Protein AF-A0AAV1I1K7-F1 (afdb_monomer)

InterPro domains:
  IPR007542 Major capsid protein, C-terminal [PF04451] (286-461)
  IPR016112 Group II dsDNA virus coat/capsid protein [SSF49749] (25-292)
  IPR016112 Group II dsDNA virus coat/capsid protein [SSF49749] (293-462)
  IPR031654 Major capsid protein, N-terminal [PF16903] (25-283)
  IPR038519 Major capsid protein, C-terminal domain superfamily [G3DSA:2.70.9.20] (294-486)

Solvent-accessible surface area (backbone atoms only — not comparable to full-atom values): 37985 Å² total; per-residue (Å²): 129,63,72,69,59,58,56,69,69,68,73,57,84,73,44,51,84,75,57,61,78,68,88,75,64,94,89,63,86,82,82,80,88,77,82,66,68,49,77,50,75,46,80,36,65,52,59,64,83,69,34,63,52,36,73,32,38,29,62,66,76,85,85,41,39,26,37,38,44,36,32,43,36,36,29,40,57,50,41,80,54,60,83,83,84,50,64,53,42,44,39,25,44,26,74,40,36,43,34,62,43,32,50,36,39,35,39,26,52,62,82,41,81,70,41,54,50,37,17,67,52,53,51,58,47,45,39,28,59,45,55,75,92,51,44,72,61,47,30,53,26,22,45,46,42,71,67,41,40,28,68,32,28,86,55,68,49,72,29,50,35,73,52,81,52,56,25,39,76,36,78,94,50,38,46,52,48,54,58,38,75,90,41,59,42,34,43,37,39,30,31,35,43,60,72,66,45,36,28,52,37,84,37,86,82,83,79,85,70,95,68,90,82,81,84,78,90,77,94,76,90,82,89,70,99,75,82,93,77,89,82,75,93,74,95,72,94,75,82,83,78,83,80,89,80,83,62,91,75,87,74,89,57,101,79,73,85,77,76,78,78,73,79,82,80,82,88,79,56,48,70,47,62,39,37,35,37,29,26,33,39,59,41,72,70,59,46,50,48,50,52,71,51,90,84,86,80,95,73,72,68,69,86,81,94,72,89,81,86,87,77,79,78,94,80,58,90,71,59,83,75,60,70,49,72,49,77,45,74,58,90,61,63,50,73,38,32,61,51,73,52,70,55,69,56,71,75,38,55,28,86,43,57,28,39,81,86,53,23,36,57,46,81,84,64,87,73,85,49,86,59,79,65,81,67,58,68,61,71,66,74,51,90,36,49,44,43,48,44,33,40,33,46,28,48,72,89,38,70,76,50,78,79,39,51,32,60,48,26,33,47,54,38,21,64,70,32,38,82,20,53,52,78,43,51,23,56,31,36,49,68,53,16,58,38,62,85,50,90,67,89,60,44,55,45,57,33,72,78,52,92,42,38,35,43,39,40,30,33,42,33,71,63,72,58,84,64,97,59,83,88,86,68,77,85,81,78,82,92,84,82,88,83,88,81,90,85,83,82,92,81,88,86,82,90,88,84,85,90,81,73,90,63,60,66,60,53,54,54,53,52,52,53,51,52,50,54,52,48,53,51,50,53,52,54,52,52,55,61,70,74,53,78,97,64,98,62,85,85,57,61,62,67,56,44,54,54,51,48,52,56,46,59,72,48,38,63,64,50,49,58,56,47,56,68,50,69,78,45,90,63,54,70,63,55,52,53,55,59,57,65,77,61,82,74,87,88,85,80,97,56,73,70,56,56,60,51,49,57,50,51,52,52,53,48,54,54,36,48,75,70,72,43,88,80,133

Foldseek 3Di:
DDPVVVVVVPDDPVCCVPVVPDPDDPVDDDDDDDFDKDKDKDWWDWDDAAWAQDKIKTWDDPPAFWWAWKKKKFKFDWFDQDPPPFQQRWKFWAALLQLQFFQKKFKDKQNDTDAIDGSLRLVLCCLFAPDPVCVVVQCLQSVRDQLRLATTNPDMHMHIHIDDWQRHQDVVQTGGPLQRVPIIIMMMTGTHHVQLTMATDDGDDPPCPDDDDDDDDDDDDDDDPDDDDDDDDDDDDDDDDDDPDFADDPPPPPPDDPDDDDNDDDDTITPDIIMIIIHMHGDPVVSVCSNPDDDDDDTDYDDDPDDDDQDDPPPDPPPLDDWRKDKDWDPDAFWAFKDKDFDDDVVCSPGNNSNVNQRFLDRQFPPPHRSRRRGRRDSLVDPGAHFFQWKFKAFPNHTPDPIDGQVCQQPVQSVQATPHGRSGHGIGMDGQARHSSDSDGRGTDGVNPTPIIIMMTIGRSSSVDPDPDPPPDDDDDDDDDDDDDDDDDDDDDDDDDDDDDPCVVLLVVLVVLLVVVVVLVVVLVVVLVVPDDDDPDPPVVPVSVVVLVVSCVVCVVVVVVSVVVLVPGPPSPVSVVVSVVVDPDDDDDDDCVVVSVVVVVVVVCVVCVVVVHDDD

Radius of gyration: 33.85 Å; Cα contacts (8 Å, |Δi|>4): 807; chains: 1; bounding box: 77×88×100 Å

Sequence (616 aa):
MSGGLLQLVAYGAQDLYLTGNPQITWWKLVYRRYTNFAIESIPQTFSGNPDFGKRVTCTIARNGDLINRIYLQVTLPPLSSIPVSSPASRVRWVDRIGHALIDSYELLIGGQSIDKQYGEWLEIWTQLALAPGKLGAYNRMIGHTMSMLSDATSSQYTLYIPLQFWFCRNAGLSLPLIALQYHDIKINVQFNPLSALTVQGQGTLISSTGGTLTSSTTTGTLTSSTTTGTLTSSTTTGTLTSSTLVGPYIDNSPTTTVSSVTPVTYSGSIVDAQLYVDYVYLDTDERRRFAQVSHEYLVDQLQYTGPETVSTTSSNTLSSNQPVTSNITLSLNHPVRALIWVVQSSQWVAANINQTFNYTTSLQDRTSSTTAFDAPVDLNDASGSGPLQTCTLVLNGKQRFETRQGDYFNLVQPYQSMPNCPSSPGIYVYSFALSPSEAQPNGSCNFSRIDSAVLQLQFLASYFAVDNTPNTSAPAEMPGSLSVPHSGVMTEYNQTCSVADPVRPARQVAQLEIQHILLLWKTASERLALSLPATNNIELCHDSFDLAKEVFDEYREALMGAFDSISDLPDVEAVWKTGLLQYQWRSKSGNPRRLFHAIILDYVKERLEEQGVVVD

Secondary structure (DSSP, 8-state):
--HHHHHHH---GGGHHHHSS----SS---PPP---EEEEEEEE-EES---TT-EEEEEPP--SSEEEEEEEEEEEPP-PPPPSS-GGG-EEEPTTHHHHTEEEEEEEETTEEEEEEEHHHHHHHHHHHS-HHHHHHHHHHTT-SHHHHSSS--S-EEEEEE---HHHH-GGG-EETTTTTTS-EEEEEEEPPGGGTEEE------------------------SS--------------------S------TT---------------SEEEEEEEEEEEPHHHHHHHHHS-------------PPP----SSS---TTPPEEEEEE----SEE-EEEEE---TTTTSTTT--TT--SSS----TTSSSTTSS---GGG--PPPSEEEEEEEETTEESS--EEHHIIIIIHHHHHSSS--SSTTEEEEESSS-TTSSS----EEGGG-S-EEEEEEE-HHHH----S----PPPPPP----------------------TTHHHHHHHHHHHHHHHHHHHHHHHHHHHHS-S---GGGTTHHHHHHHHHHHHHHHHHHHHHHHHHTSTTHHHHHHHHHHTT--------THHHHHHHHHHHHHHHHHHTT----

Structure (mmCIF, N/CA/C/O backbone):
data_AF-A0AAV1I1K7-F1
#
_entry.id   AF-A0AAV1I1K7-F1
#
loop_
_atom_site.group_PDB
_atom_site.id
_atom_site.type_symbol
_atom_site.label_atom_id
_atom_site.label_alt_id
_atom_site.label_comp_id
_atom_site.label_asym_id
_atom_site.label_entity_id
_atom_site.label_seq_id
_atom_site.pdbx_PDB_ins_code
_atom_site.Cartn_x
_atom_site.Cartn_y
_atom_site.Cartn_z
_atom_site.occupancy
_atom_site.B_iso_or_equiv
_atom_site.auth_seq_id
_atom_site.auth_comp_id
_atom_site.auth_asym_id
_atom_site.auth_atom_id
_atom_site.pdbx_PDB_model_num
ATOM 1 N N . MET A 1 1 ? -1.999 -59.999 0.108 1.00 56.53 1 MET A N 1
ATOM 2 C CA . MET A 1 1 ? -2.493 -58.963 -0.828 1.00 56.53 1 MET A CA 1
ATOM 3 C C . MET A 1 1 ? -2.103 -57.608 -0.260 1.00 56.53 1 MET A C 1
ATOM 5 O O . MET A 1 1 ? -2.093 -57.475 0.957 1.00 56.53 1 MET A O 1
ATOM 9 N N . SER A 1 2 ? -1.669 -56.673 -1.103 1.00 74.88 2 SER A N 1
ATOM 10 C CA . SER A 1 2 ? -1.068 -55.392 -0.704 1.00 74.88 2 SER A CA 1
ATOM 11 C C . SER A 1 2 ? -2.012 -54.557 0.172 1.00 74.88 2 SER A C 1
ATOM 13 O O . SER A 1 2 ? -3.196 -54.434 -0.135 1.00 74.88 2 SER A O 1
ATOM 15 N N . GLY A 1 3 ? -1.496 -53.975 1.261 1.00 88.94 3 GLY A N 1
ATOM 16 C CA . GLY A 1 3 ? -2.306 -53.291 2.284 1.00 88.94 3 GLY A CA 1
ATOM 17 C C . GLY A 1 3 ? -3.239 -52.199 1.742 1.00 88.94 3 GLY A C 1
ATOM 18 O O . GLY A 1 3 ? -4.372 -52.088 2.198 1.00 88.94 3 GLY A O 1
ATOM 19 N N . GLY A 1 4 ? -2.827 -51.465 0.703 1.00 90.94 4 GLY A N 1
ATOM 20 C CA . GLY A 1 4 ? -3.670 -50.437 0.079 1.00 90.94 4 GLY A CA 1
ATOM 21 C C . GLY A 1 4 ? -4.914 -50.985 -0.632 1.00 90.94 4 GLY A C 1
ATOM 22 O O . GLY A 1 4 ? -5.962 -50.349 -0.610 1.00 90.94 4 GLY A O 1
ATOM 23 N N . LEU A 1 5 ? -4.843 -52.186 -1.217 1.00 91.62 5 LEU A N 1
ATOM 24 C CA . LEU A 1 5 ? -6.006 -52.801 -1.865 1.00 91.62 5 LEU A CA 1
ATOM 25 C C . LEU A 1 5 ? -7.032 -53.276 -0.829 1.00 91.62 5 LEU A C 1
ATOM 27 O O . LEU A 1 5 ? -8.228 -53.136 -1.053 1.00 91.62 5 LEU A O 1
ATOM 31 N N . LEU A 1 6 ? -6.572 -53.771 0.325 1.00 90.56 6 LEU A N 1
ATOM 32 C CA . LEU A 1 6 ? -7.461 -54.119 1.437 1.00 90.56 6 LEU A CA 1
ATOM 33 C C . LEU A 1 6 ? -8.220 -52.892 1.963 1.00 90.56 6 LEU A C 1
ATOM 35 O O . LEU A 1 6 ? -9.409 -52.998 2.246 1.00 90.56 6 LEU A O 1
ATOM 39 N N . GLN A 1 7 ? -7.569 -51.728 2.029 1.00 91.31 7 GLN A N 1
ATOM 40 C CA . GLN A 1 7 ? -8.219 -50.482 2.442 1.00 91.31 7 GLN A CA 1
ATOM 41 C C . GLN A 1 7 ? -9.282 -50.008 1.438 1.00 91.31 7 GLN A C 1
ATOM 43 O O . GLN A 1 7 ? -10.335 -49.547 1.855 1.00 91.31 7 GLN A O 1
ATOM 48 N N . LEU A 1 8 ? -9.046 -50.152 0.129 1.00 89.06 8 LEU A N 1
ATOM 49 C CA . LEU A 1 8 ? -10.035 -49.780 -0.895 1.00 89.06 8 LEU A CA 1
ATOM 50 C C . LEU A 1 8 ? -11.268 -50.694 -0.908 1.00 89.06 8 LEU A C 1
ATOM 52 O O . LEU A 1 8 ? -12.349 -50.257 -1.292 1.00 89.06 8 LEU A O 1
ATOM 56 N N . VAL A 1 9 ? -11.109 -51.959 -0.511 1.00 90.00 9 VAL A N 1
ATOM 57 C CA . VAL A 1 9 ? -12.216 -52.926 -0.414 1.00 90.00 9 VAL A CA 1
ATOM 58 C C . VAL A 1 9 ? -13.055 -52.700 0.848 1.00 90.00 9 VAL A C 1
ATOM 60 O O . VAL A 1 9 ? -14.241 -53.027 0.862 1.00 90.00 9 VAL A O 1
ATOM 63 N N . ALA A 1 10 ? -12.467 -52.127 1.900 1.00 89.81 10 ALA A N 1
ATOM 64 C CA . ALA A 1 10 ? -13.166 -51.770 3.129 1.00 89.81 10 ALA A CA 1
ATOM 65 C C . ALA A 1 10 ? -14.042 -50.518 2.920 1.00 89.81 10 ALA A C 1
ATOM 67 O O . ALA A 1 10 ? -13.681 -49.424 3.338 1.00 89.81 10 ALA A O 1
ATOM 68 N N . TYR A 1 11 ? -15.189 -50.697 2.259 1.00 92.25 11 TYR A N 1
ATOM 69 C CA . TYR A 1 11 ? -16.174 -49.649 1.980 1.00 92.25 11 TYR A CA 1
ATOM 70 C C . TYR A 1 11 ? -17.408 -49.793 2.880 1.00 92.25 11 TYR A C 1
ATOM 72 O O . TYR A 1 11 ? -17.962 -50.888 3.015 1.00 92.25 11 TYR A O 1
ATOM 80 N N . GLY A 1 12 ? -17.861 -48.693 3.481 1.00 93.75 12 GLY A N 1
ATOM 81 C CA . GLY A 1 12 ? -19.006 -48.650 4.388 1.00 93.75 12 GLY A CA 1
ATOM 82 C C . GLY A 1 12 ? -20.048 -47.587 4.031 1.00 93.75 12 GLY A C 1
ATOM 83 O O . GLY A 1 12 ? -19.897 -46.793 3.109 1.00 93.75 12 GLY A O 1
ATOM 84 N N . ALA A 1 13 ? -21.133 -47.535 4.810 1.00 93.50 13 ALA A N 1
ATOM 85 C CA . ALA A 1 13 ? -22.218 -46.572 4.588 1.00 93.50 13 ALA A CA 1
ATOM 86 C C . ALA A 1 13 ? -21.795 -45.101 4.799 1.00 93.50 13 ALA A C 1
ATOM 88 O O . ALA A 1 13 ? -22.419 -44.200 4.245 1.00 93.50 13 ALA A O 1
ATOM 89 N N . GLN A 1 14 ? -20.738 -44.847 5.582 1.00 94.38 14 GLN A N 1
ATOM 90 C CA . GLN A 1 14 ? -20.197 -43.498 5.806 1.00 94.38 14 GLN A CA 1
ATOM 91 C C . GLN A 1 14 ? -19.462 -42.961 4.567 1.00 94.38 14 GLN A C 1
ATOM 93 O O . GLN A 1 14 ? -19.508 -41.760 4.301 1.00 94.38 14 GLN A O 1
ATOM 98 N N . ASP A 1 15 ? -18.870 -43.847 3.760 1.00 92.44 15 ASP A N 1
ATOM 99 C CA . ASP A 1 15 ? -18.132 -43.478 2.548 1.00 92.44 15 ASP A CA 1
ATOM 100 C C . ASP A 1 15 ? -19.046 -42.956 1.436 1.00 92.44 15 ASP A C 1
ATOM 102 O O . ASP A 1 15 ? -18.582 -42.268 0.527 1.00 92.44 15 ASP A O 1
ATOM 106 N N . LEU A 1 16 ? -20.358 -43.194 1.533 1.00 92.25 16 LEU A N 1
ATOM 107 C CA . LEU A 1 16 ? -21.348 -42.631 0.617 1.00 92.25 16 LEU A CA 1
ATOM 108 C C . LEU A 1 16 ? -21.284 -41.092 0.583 1.00 92.25 16 LEU A C 1
ATOM 110 O O . LEU A 1 16 ? -21.417 -40.509 -0.493 1.00 92.25 16 LEU A O 1
ATOM 114 N N . TYR A 1 17 ? -21.025 -40.442 1.728 1.00 92.38 17 TYR A N 1
ATOM 115 C CA . TYR A 1 17 ? -20.912 -38.979 1.833 1.00 92.38 17 TYR A CA 1
ATOM 116 C C . TYR A 1 17 ? -19.610 -38.421 1.250 1.00 92.38 17 TYR A C 1
ATOM 118 O O . TYR A 1 17 ? -19.550 -37.239 0.920 1.00 92.38 17 TYR A O 1
ATOM 126 N N . LEU A 1 18 ? -18.571 -39.252 1.128 1.00 92.62 18 LEU A N 1
ATOM 127 C CA . LEU A 1 18 ? -17.244 -38.825 0.682 1.00 92.62 18 LEU A CA 1
ATOM 128 C C . LEU A 1 18 ? -16.975 -39.214 -0.776 1.00 92.62 18 LEU A C 1
ATOM 130 O O . LEU A 1 18 ? -16.478 -38.404 -1.554 1.00 92.62 18 LEU A O 1
ATOM 134 N N . THR A 1 19 ? -17.290 -40.454 -1.154 1.00 93.38 19 THR A N 1
ATOM 135 C CA . THR A 1 19 ? -16.866 -41.065 -2.425 1.00 93.38 19 THR A CA 1
ATOM 136 C C . THR A 1 19 ? -17.979 -41.805 -3.170 1.00 93.38 19 THR A C 1
ATOM 138 O O . THR A 1 19 ? -17.703 -42.422 -4.194 1.00 93.38 19 THR A O 1
ATOM 141 N N . GLY A 1 20 ? -19.236 -41.728 -2.716 1.00 91.06 20 GLY A N 1
ATOM 142 C CA . GLY A 1 20 ? -20.361 -42.446 -3.330 1.00 91.06 20 GLY A CA 1
ATOM 143 C C . GLY A 1 20 ? -20.601 -42.108 -4.806 1.00 91.06 20 GLY A C 1
ATOM 144 O O . GLY A 1 20 ? -20.662 -42.998 -5.647 1.00 91.06 20 GLY A O 1
ATOM 145 N N . ASN A 1 21 ? -20.694 -40.814 -5.123 1.00 94.19 21 ASN A N 1
ATOM 146 C CA . ASN A 1 21 ? -20.747 -40.292 -6.492 1.00 94.19 21 ASN A CA 1
ATOM 147 C C . ASN A 1 21 ? -19.650 -39.228 -6.652 1.00 94.19 21 ASN A C 1
ATOM 149 O O . ASN A 1 21 ? -19.913 -38.043 -6.426 1.00 94.19 21 ASN A O 1
ATOM 153 N N . PRO A 1 22 ? -18.405 -39.625 -6.974 1.00 92.56 22 PRO A N 1
ATOM 154 C CA . PRO A 1 22 ? -17.268 -38.715 -6.944 1.00 92.56 22 PRO A CA 1
ATOM 155 C C . PRO A 1 22 ? -17.407 -37.624 -8.015 1.00 92.56 22 PRO A C 1
ATOM 157 O O . PRO A 1 22 ? -17.514 -37.912 -9.205 1.00 92.56 22 PRO A O 1
ATOM 160 N N . GLN A 1 23 ? -17.388 -36.358 -7.587 1.00 92.50 23 GLN A N 1
ATOM 161 C CA . GLN A 1 23 ? -17.490 -35.183 -8.470 1.00 92.50 23 GLN A CA 1
ATOM 162 C C . GLN A 1 23 ? -16.127 -34.591 -8.844 1.00 92.50 23 GLN A C 1
ATOM 164 O O . GLN A 1 23 ? -16.001 -33.882 -9.841 1.00 92.50 23 GLN A O 1
ATOM 169 N N . ILE A 1 24 ? -15.101 -34.877 -8.044 1.00 94.00 24 ILE A N 1
ATOM 170 C CA . ILE A 1 24 ? -13.730 -34.416 -8.246 1.00 94.00 24 ILE A CA 1
ATOM 171 C C . ILE A 1 24 ? -12.774 -35.602 -8.173 1.00 94.00 24 ILE A C 1
ATOM 173 O O . ILE A 1 24 ? -13.076 -36.635 -7.578 1.00 94.00 24 ILE A O 1
ATOM 177 N N . THR A 1 25 ? -11.600 -35.450 -8.774 1.00 93.12 25 THR A N 1
ATOM 178 C CA . THR A 1 25 ? -10.509 -36.415 -8.657 1.00 93.12 25 THR A CA 1
ATOM 179 C C . THR A 1 25 ? -9.207 -35.677 -8.404 1.00 93.12 25 THR A C 1
ATOM 181 O O . THR A 1 25 ? -8.941 -34.644 -9.018 1.00 93.12 25 THR A O 1
ATOM 184 N N . TRP A 1 26 ? -8.378 -36.222 -7.517 1.00 91.94 26 TRP A N 1
ATOM 185 C CA . TRP A 1 26 ? -7.048 -35.681 -7.248 1.00 91.94 26 TRP A CA 1
ATOM 186 C C . TRP A 1 26 ? -6.001 -36.146 -8.267 1.00 91.94 26 TRP A C 1
ATOM 188 O O . TRP A 1 26 ? -4.924 -35.563 -8.345 1.00 91.94 26 TRP A O 1
ATOM 198 N N . TRP A 1 27 ? -6.311 -37.161 -9.084 1.00 93.69 27 TRP A N 1
ATOM 199 C CA . TRP A 1 27 ? -5.339 -37.813 -9.978 1.00 93.69 27 TRP A CA 1
ATOM 200 C C . TRP A 1 27 ? -5.381 -37.305 -11.417 1.00 93.69 27 TRP A C 1
ATOM 202 O O . TRP A 1 27 ? -4.546 -37.688 -12.233 1.00 93.69 27 TRP A O 1
ATOM 212 N N . LYS A 1 28 ? -6.337 -36.430 -11.744 1.00 94.12 28 LYS A N 1
ATOM 213 C CA . LYS A 1 28 ? -6.453 -35.828 -13.072 1.00 94.12 28 LYS A CA 1
ATOM 214 C C . LYS A 1 28 ? -6.796 -34.349 -12.963 1.00 94.12 28 LYS A C 1
ATOM 216 O O . LYS A 1 28 ? -7.963 -33.980 -12.863 1.00 94.12 28 LYS A O 1
ATOM 221 N N . LEU A 1 29 ? -5.771 -33.502 -13.039 1.00 92.62 29 LEU A N 1
ATOM 222 C CA . LEU A 1 29 ? -5.955 -32.062 -13.180 1.00 92.62 29 LEU A CA 1
ATOM 223 C C . LEU A 1 29 ? -6.206 -31.720 -14.654 1.00 92.62 29 LEU A C 1
ATOM 225 O O . LEU A 1 29 ? -5.431 -32.093 -15.534 1.00 92.62 29 LEU A O 1
ATOM 229 N N . VAL A 1 30 ? -7.293 -30.998 -14.929 1.00 92.44 30 VAL A N 1
ATOM 230 C CA . VAL A 1 30 ? -7.576 -30.431 -16.254 1.00 92.44 30 VAL A CA 1
ATOM 231 C C . VAL A 1 30 ? -7.182 -28.958 -16.230 1.00 92.44 30 VAL A C 1
ATOM 233 O O . VAL A 1 30 ? -7.874 -28.135 -15.632 1.00 92.44 30 VAL A O 1
ATOM 236 N N . TYR A 1 31 ? -6.064 -28.622 -16.874 1.00 93.81 31 TYR A N 1
ATOM 237 C CA . TYR A 1 31 ? -5.631 -27.233 -17.015 1.00 93.81 31 TYR A CA 1
ATOM 238 C C . TYR A 1 31 ? -6.562 -26.469 -17.960 1.00 93.81 31 TYR A C 1
ATOM 240 O O . TYR A 1 31 ? -6.927 -26.959 -19.033 1.00 93.81 31 TYR A O 1
ATOM 248 N N . ARG A 1 32 ? -6.929 -25.244 -17.575 1.00 93.19 32 ARG A N 1
ATOM 249 C CA . ARG A 1 32 ? -7.657 -24.328 -18.457 1.00 93.19 32 ARG A CA 1
ATOM 250 C C . ARG A 1 32 ? -6.674 -23.703 -19.442 1.00 93.19 32 ARG A C 1
ATOM 252 O O . ARG A 1 32 ? -5.592 -23.274 -19.052 1.00 93.19 32 ARG A O 1
ATOM 259 N N . ARG A 1 33 ? -7.057 -23.651 -20.717 1.00 94.19 33 ARG A N 1
ATOM 260 C CA . ARG A 1 33 ? -6.323 -22.875 -21.724 1.00 94.19 33 ARG A CA 1
ATOM 261 C C . ARG A 1 33 ? -6.551 -21.386 -21.450 1.00 94.19 33 ARG A C 1
ATOM 263 O O . ARG A 1 33 ? -7.668 -21.006 -21.106 1.00 94.19 33 ARG A O 1
ATOM 270 N N . TYR A 1 34 ? -5.507 -20.581 -21.597 1.00 93.44 34 TYR A N 1
ATOM 271 C CA . TYR A 1 34 ? -5.543 -19.122 -21.496 1.00 93.44 34 TYR A CA 1
ATOM 272 C C . TYR A 1 34 ? -5.346 -18.501 -22.886 1.00 93.44 34 TYR A C 1
ATOM 274 O O . TYR A 1 34 ? -4.907 -19.186 -23.815 1.00 93.44 34 TYR A O 1
ATOM 282 N N . THR A 1 35 ? -5.719 -17.234 -23.047 1.00 94.50 35 THR A N 1
ATOM 283 C CA . THR A 1 35 ? -5.454 -16.469 -24.271 1.00 94.50 35 THR A CA 1
ATOM 284 C C . THR A 1 35 ? -3.975 -16.116 -24.355 1.00 94.50 35 THR A C 1
ATOM 286 O O . THR A 1 35 ? -3.316 -15.945 -23.335 1.00 94.50 35 THR A O 1
ATOM 289 N N . ASN A 1 36 ? -3.413 -16.063 -25.560 1.00 96.00 36 ASN A N 1
ATOM 290 C CA . ASN A 1 36 ? -1.995 -15.759 -25.707 1.00 96.00 36 ASN A CA 1
ATOM 291 C C . ASN A 1 36 ? -1.722 -14.291 -25.342 1.00 96.00 36 ASN A C 1
ATOM 293 O O . ASN A 1 36 ? -2.405 -13.399 -25.844 1.00 96.00 36 ASN A O 1
ATOM 297 N N . PHE A 1 37 ? -0.713 -14.052 -24.505 1.00 96.38 37 PHE A N 1
ATOM 298 C CA . PHE A 1 37 ? -0.272 -12.712 -24.131 1.00 96.38 37 PHE A CA 1
ATOM 299 C C . PHE A 1 37 ? 1.238 -12.678 -23.872 1.00 96.38 37 PHE A C 1
ATOM 301 O O . PHE A 1 37 ? 1.848 -13.699 -23.545 1.00 96.38 37 PHE A O 1
ATOM 308 N N . ALA A 1 38 ? 1.833 -11.492 -23.982 1.00 96.88 38 ALA A N 1
ATOM 309 C CA . ALA A 1 38 ? 3.224 -11.231 -23.611 1.00 96.88 38 ALA A CA 1
ATOM 310 C C . ALA A 1 38 ? 3.304 -10.040 -22.651 1.00 96.88 38 ALA A C 1
ATOM 312 O O . ALA A 1 38 ? 2.460 -9.148 -22.710 1.00 96.88 38 ALA A O 1
ATOM 313 N N . ILE A 1 39 ? 4.307 -10.033 -21.768 1.00 96.81 39 ILE A N 1
ATOM 314 C CA . ILE A 1 39 ? 4.549 -8.943 -20.814 1.00 96.81 39 ILE A CA 1
ATOM 315 C C . ILE A 1 39 ? 5.939 -8.366 -21.065 1.00 96.81 39 ILE A C 1
ATOM 317 O O . ILE A 1 39 ? 6.908 -9.118 -21.155 1.00 96.81 39 ILE A O 1
ATOM 321 N N . GLU A 1 40 ? 6.031 -7.042 -21.131 1.00 97.50 40 GLU A N 1
ATOM 322 C CA . GLU A 1 40 ? 7.287 -6.306 -21.272 1.00 97.50 40 GLU A CA 1
ATOM 323 C C . GLU A 1 40 ? 7.280 -5.078 -20.360 1.00 97.50 40 GLU A C 1
ATOM 325 O O . GLU A 1 40 ? 6.294 -4.344 -20.310 1.00 97.50 40 GLU A O 1
ATOM 330 N N . SER A 1 41 ? 8.385 -4.844 -19.652 1.00 97.12 41 SER A N 1
ATOM 331 C CA . SER A 1 41 ? 8.549 -3.658 -18.812 1.00 97.12 41 SER A CA 1
ATOM 332 C C . SER A 1 41 ? 9.261 -2.565 -19.601 1.00 97.12 41 SER A C 1
ATOM 334 O O . SER A 1 41 ? 10.379 -2.780 -20.068 1.00 97.12 41 SER A O 1
ATOM 336 N N . ILE A 1 42 ? 8.626 -1.402 -19.759 1.00 97.56 42 ILE A N 1
ATOM 337 C CA . ILE A 1 42 ? 9.177 -0.288 -20.542 1.00 97.56 42 ILE A CA 1
ATOM 338 C C . ILE A 1 42 ? 9.276 0.966 -19.661 1.00 97.56 42 ILE A C 1
ATOM 340 O O . ILE A 1 42 ? 8.261 1.374 -19.079 1.00 97.56 42 ILE A O 1
ATOM 344 N N . PRO A 1 43 ? 10.453 1.620 -19.584 1.00 96.81 43 PRO A N 1
ATOM 345 C CA . PRO A 1 43 ? 10.619 2.848 -18.819 1.00 96.81 43 PRO A CA 1
ATOM 346 C C . PRO A 1 43 ? 9.825 4.004 -19.435 1.00 96.81 43 PRO A C 1
ATOM 348 O O . PRO A 1 43 ? 9.727 4.156 -20.653 1.00 96.81 43 PRO A O 1
ATOM 351 N N . GLN A 1 44 ? 9.266 4.834 -18.568 1.00 95.81 44 GLN A N 1
ATOM 352 C CA . GLN A 1 44 ? 8.547 6.055 -18.882 1.00 95.81 44 GLN A CA 1
ATOM 353 C C . GLN A 1 44 ? 9.283 7.235 -18.251 1.00 95.81 44 GLN A C 1
ATOM 355 O O . GLN A 1 44 ? 9.701 7.194 -17.090 1.00 95.81 44 GLN A O 1
ATOM 360 N N . THR A 1 45 ? 9.423 8.305 -19.025 1.00 92.94 45 THR A N 1
ATOM 361 C CA . THR A 1 45 ? 10.118 9.521 -18.605 1.00 92.94 45 THR A CA 1
ATOM 362 C C . THR A 1 45 ? 9.167 10.482 -17.899 1.00 92.94 45 THR A C 1
ATOM 364 O O . THR A 1 45 ? 7.998 10.612 -18.277 1.00 92.94 45 THR A O 1
ATOM 367 N N . PHE A 1 46 ? 9.669 11.206 -16.901 1.00 95.06 46 PHE A N 1
ATOM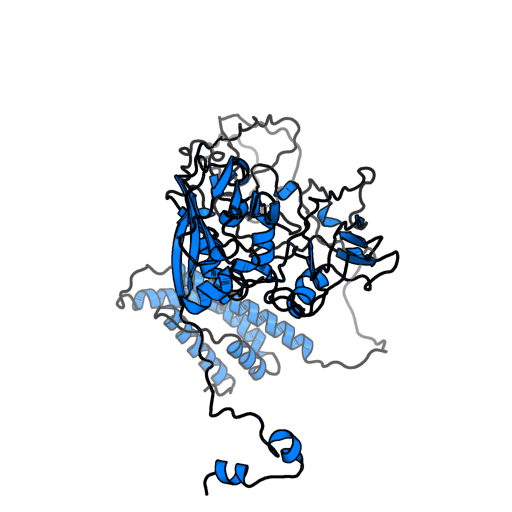 368 C CA . PHE A 1 46 ? 8.919 12.287 -16.269 1.00 95.06 46 PHE A CA 1
ATOM 369 C C . PHE A 1 46 ? 8.914 13.556 -17.128 1.00 95.06 46 PHE A C 1
ATOM 371 O O . PHE A 1 46 ? 9.901 13.919 -17.763 1.00 95.06 46 PHE A O 1
ATOM 378 N N . SER A 1 47 ? 7.788 14.262 -17.104 1.00 92.25 47 SER A N 1
ATOM 379 C CA . SER A 1 47 ? 7.671 15.645 -17.549 1.00 92.25 47 SER A CA 1
ATOM 380 C C . SER A 1 47 ? 8.071 16.557 -16.388 1.00 92.25 47 SER A C 1
ATOM 382 O O . SER A 1 47 ? 7.290 16.761 -15.457 1.00 92.25 47 SER A O 1
ATOM 384 N N . GLY A 1 48 ? 9.291 17.092 -16.441 1.00 88.94 48 GLY A N 1
ATOM 385 C CA . GLY A 1 48 ? 9.907 17.902 -15.384 1.00 88.94 48 GLY A CA 1
ATOM 386 C C . GLY A 1 48 ? 11.175 17.251 -14.829 1.00 88.94 48 GLY A C 1
ATOM 387 O O . GLY A 1 48 ? 11.426 16.076 -15.076 1.00 88.94 48 GLY A O 1
ATOM 388 N N . ASN A 1 49 ? 11.986 18.016 -14.093 1.00 91.75 49 ASN A N 1
ATOM 389 C CA . ASN A 1 49 ? 13.193 17.483 -13.458 1.00 91.75 49 ASN A CA 1
ATOM 390 C C . ASN A 1 49 ? 12.833 16.821 -12.114 1.00 91.75 49 ASN A C 1
ATOM 392 O O . ASN A 1 49 ? 12.434 17.557 -11.201 1.00 91.75 49 ASN A O 1
ATOM 396 N N . PRO A 1 50 ? 12.953 15.487 -11.970 1.00 92.56 50 PRO A N 1
ATOM 397 C CA . PRO A 1 50 ? 12.714 14.813 -10.701 1.00 92.56 50 PRO A CA 1
ATOM 398 C C . PRO A 1 50 ? 13.789 15.217 -9.698 1.00 92.56 50 PRO A C 1
ATOM 400 O O . PRO A 1 50 ? 14.981 15.064 -9.937 1.00 92.56 50 PRO A O 1
ATOM 403 N N . ASP A 1 51 ? 13.355 15.782 -8.582 1.00 93.81 51 ASP A N 1
ATOM 404 C CA . ASP A 1 51 ? 14.236 16.259 -7.526 1.00 93.81 51 ASP A CA 1
ATOM 405 C C . ASP A 1 51 ? 13.471 16.284 -6.202 1.00 93.81 51 ASP A C 1
ATOM 407 O O . ASP A 1 51 ? 12.234 16.261 -6.189 1.00 93.81 51 ASP A O 1
ATOM 411 N N . PHE A 1 52 ? 14.192 16.359 -5.089 1.00 93.31 52 PHE A N 1
ATOM 412 C CA . PHE A 1 52 ? 13.580 16.370 -3.763 1.00 93.31 52 PHE A CA 1
ATOM 413 C C . PHE A 1 52 ? 12.625 17.564 -3.594 1.00 93.31 52 PHE A C 1
ATOM 415 O O . PHE A 1 52 ? 12.906 18.680 -4.035 1.00 93.31 52 PHE A O 1
ATOM 422 N N . GLY A 1 53 ? 11.472 17.332 -2.963 1.00 92.06 53 GLY A N 1
ATOM 423 C CA . GLY A 1 53 ? 10.435 18.346 -2.737 1.00 92.06 53 GLY A CA 1
ATOM 424 C C . GLY A 1 53 ? 9.632 18.765 -3.977 1.00 92.06 53 GLY A C 1
ATOM 425 O O . GLY A 1 53 ? 8.698 19.560 -3.853 1.00 92.06 53 GLY A O 1
ATOM 426 N N . LYS A 1 54 ? 9.961 18.268 -5.179 1.00 94.25 54 LYS A N 1
ATOM 427 C CA . LYS A 1 54 ? 9.272 18.647 -6.422 1.00 94.25 54 LYS A CA 1
ATOM 428 C C . LYS A 1 54 ? 8.173 17.652 -6.794 1.00 94.25 54 LYS A C 1
ATOM 430 O O . LYS A 1 54 ? 8.261 16.456 -6.516 1.00 94.25 54 LYS A O 1
ATOM 435 N N . ARG A 1 55 ? 7.153 18.167 -7.485 1.00 95.69 55 ARG A N 1
ATOM 436 C CA . ARG A 1 55 ? 6.130 17.363 -8.159 1.00 95.69 55 ARG A CA 1
ATOM 437 C C . ARG A 1 55 ? 6.575 17.046 -9.578 1.00 95.69 55 ARG A C 1
ATOM 439 O O . ARG A 1 55 ? 6.953 17.958 -10.313 1.00 95.69 55 ARG A O 1
ATOM 446 N N . VAL A 1 56 ? 6.455 15.789 -9.982 1.00 96.00 56 VAL A N 1
ATOM 447 C CA . VAL A 1 56 ? 6.663 15.350 -11.365 1.00 96.00 56 VAL A CA 1
ATOM 448 C C . VAL A 1 56 ? 5.442 14.612 -11.894 1.00 96.00 56 VAL A C 1
ATOM 450 O O . VAL A 1 56 ? 4.701 13.973 -11.146 1.00 96.00 56 VAL A O 1
ATOM 453 N N . THR A 1 57 ? 5.236 14.696 -13.204 1.00 96.69 57 THR A N 1
ATOM 454 C CA . THR A 1 57 ? 4.129 14.036 -13.900 1.00 96.69 57 THR A CA 1
ATOM 455 C C . THR A 1 57 ? 4.696 13.093 -14.945 1.00 96.69 57 THR A C 1
ATOM 457 O O . THR A 1 57 ? 5.477 13.509 -15.793 1.00 96.69 57 THR A O 1
ATOM 460 N N . CYS A 1 58 ? 4.290 11.831 -14.928 1.00 96.31 58 CYS A N 1
ATOM 461 C CA . CYS A 1 58 ? 4.589 10.860 -15.972 1.00 96.31 58 CYS A CA 1
ATOM 462 C C . CYS A 1 58 ? 3.329 10.623 -16.808 1.00 96.31 58 CYS A C 1
ATOM 464 O O . CYS A 1 58 ? 2.280 10.297 -16.256 1.00 96.31 58 CYS A O 1
ATOM 466 N N . THR A 1 59 ? 3.414 10.801 -18.127 1.00 95.81 59 THR A N 1
ATOM 467 C CA . THR A 1 59 ? 2.327 10.411 -19.040 1.00 95.81 59 THR A CA 1
ATOM 468 C C . THR A 1 59 ? 2.634 9.019 -19.567 1.00 95.81 59 THR A C 1
ATOM 470 O O . THR A 1 59 ? 3.717 8.801 -20.102 1.00 95.81 59 THR A O 1
ATOM 473 N N . ILE A 1 60 ? 1.701 8.084 -19.399 1.00 96.56 60 ILE A N 1
ATOM 474 C CA . ILE A 1 60 ? 1.905 6.688 -19.786 1.00 96.56 60 ILE A CA 1
ATOM 475 C C . ILE A 1 60 ? 1.801 6.562 -21.306 1.00 96.56 60 ILE A C 1
ATOM 477 O O . ILE A 1 60 ? 0.771 6.900 -21.895 1.00 96.56 60 ILE A O 1
ATOM 481 N N . ALA A 1 61 ? 2.870 6.084 -21.947 1.00 95.69 61 ALA A N 1
ATOM 482 C CA . ALA A 1 61 ? 2.877 5.817 -23.378 1.00 95.69 61 ALA A CA 1
ATOM 483 C C . ALA A 1 61 ? 1.930 4.662 -23.746 1.00 95.69 61 ALA A C 1
ATOM 485 O O . ALA A 1 61 ? 1.639 3.771 -22.954 1.00 95.69 61 ALA A O 1
ATOM 486 N N . ARG A 1 62 ? 1.450 4.640 -24.990 1.00 94.25 62 ARG A N 1
ATOM 487 C CA . ARG A 1 62 ? 0.553 3.586 -25.494 1.00 94.25 62 ARG A CA 1
ATOM 488 C C . ARG A 1 62 ? 1.337 2.494 -26.221 1.00 94.25 62 ARG A C 1
ATOM 490 O O . ARG A 1 62 ? 1.108 2.259 -27.403 1.00 94.25 62 ARG A O 1
ATOM 497 N N . ASN A 1 63 ? 2.286 1.872 -25.523 1.00 94.19 63 ASN A N 1
ATOM 498 C CA . ASN A 1 63 ? 3.153 0.850 -26.121 1.00 94.19 63 ASN A CA 1
ATOM 499 C C . ASN A 1 63 ? 2.485 -0.533 -26.184 1.00 94.19 63 ASN A C 1
ATOM 501 O O . ASN A 1 63 ? 2.726 -1.264 -27.136 1.00 94.19 63 ASN A O 1
ATOM 505 N N . GLY A 1 64 ? 1.616 -0.865 -25.223 1.00 94.25 64 GLY A N 1
ATOM 506 C CA . GLY A 1 64 ? 0.858 -2.124 -25.175 1.00 94.25 64 GLY A CA 1
ATOM 507 C C . GLY A 1 64 ? -0.655 -1.927 -25.049 1.00 94.25 64 GLY A C 1
ATOM 508 O O . GLY A 1 64 ? -1.155 -0.800 -25.071 1.00 94.25 64 GLY A O 1
ATOM 509 N N . ASP A 1 65 ? -1.389 -3.034 -24.904 1.00 96.88 65 ASP A N 1
ATOM 510 C CA . ASP A 1 65 ? -2.857 -3.025 -24.858 1.00 96.88 65 ASP A CA 1
ATOM 511 C C . ASP A 1 65 ? -3.401 -2.831 -23.434 1.00 96.88 65 ASP A C 1
ATOM 513 O O . ASP A 1 65 ? -4.383 -2.106 -23.245 1.00 96.88 65 ASP A O 1
ATOM 517 N N . LEU A 1 66 ? -2.753 -3.440 -22.432 1.00 96.94 66 LEU A N 1
ATOM 518 C CA . LEU A 1 66 ? -3.051 -3.265 -21.004 1.00 96.94 66 LEU A CA 1
ATOM 519 C C . LEU A 1 66 ? -1.789 -2.853 -20.230 1.00 96.94 66 LEU A C 1
ATOM 521 O O . LEU A 1 66 ? -0.674 -3.110 -20.683 1.00 96.94 66 LEU A O 1
ATOM 525 N N . ILE A 1 67 ? -1.966 -2.290 -19.033 1.00 97.06 67 ILE A N 1
ATOM 526 C CA . ILE A 1 67 ? -0.881 -2.092 -18.057 1.00 97.06 67 ILE A CA 1
ATOM 527 C C . ILE A 1 67 ? -1.180 -2.795 -16.735 1.00 97.06 67 ILE A C 1
ATOM 529 O O . ILE A 1 67 ? -2.335 -2.892 -16.308 1.00 97.06 67 ILE A O 1
ATOM 533 N N . ASN A 1 68 ? -0.125 -3.277 -16.084 1.00 95.81 68 ASN A N 1
ATOM 534 C CA . ASN A 1 68 ? -0.204 -3.975 -14.806 1.00 95.81 68 ASN A CA 1
ATOM 535 C C . ASN A 1 68 ? 0.697 -3.301 -13.763 1.00 95.81 68 ASN A C 1
ATOM 537 O O . ASN A 1 68 ? 0.352 -2.249 -13.233 1.00 95.81 68 ASN A O 1
ATOM 541 N N . ARG A 1 69 ? 1.850 -3.892 -13.448 1.00 96.19 69 ARG A N 1
ATOM 542 C CA . ARG A 1 69 ? 2.707 -3.410 -12.367 1.00 96.19 69 ARG A CA 1
ATOM 543 C C . ARG A 1 69 ? 3.455 -2.162 -12.791 1.00 96.19 69 ARG A C 1
ATOM 545 O O . ARG A 1 69 ? 3.865 -2.024 -13.942 1.00 96.19 69 ARG A O 1
ATOM 552 N N . ILE A 1 70 ? 3.644 -1.280 -11.820 1.00 97.12 70 ILE A N 1
ATOM 553 C CA . ILE A 1 70 ? 4.378 -0.040 -11.997 1.00 97.12 70 ILE A CA 1
ATOM 554 C C . ILE A 1 70 ? 5.419 0.068 -10.891 1.00 97.12 70 ILE A C 1
ATOM 556 O O . ILE A 1 70 ? 5.093 -0.060 -9.709 1.00 97.12 70 ILE A O 1
ATOM 560 N N . TYR A 1 71 ? 6.662 0.317 -11.286 1.00 96.94 71 TYR A N 1
ATOM 561 C CA . TYR A 1 71 ? 7.791 0.496 -10.386 1.00 96.94 71 TYR A CA 1
ATOM 562 C C . TYR A 1 71 ? 8.373 1.892 -10.566 1.00 96.94 71 TYR A C 1
ATOM 564 O O . TYR A 1 71 ? 8.709 2.303 -11.674 1.00 96.94 71 TYR A O 1
ATOM 572 N N . LEU A 1 72 ? 8.516 2.620 -9.468 1.00 96.94 72 LEU A N 1
ATOM 573 C CA . LEU A 1 72 ? 9.259 3.866 -9.432 1.00 96.94 72 LEU A CA 1
ATOM 574 C C . LEU A 1 72 ? 10.732 3.541 -9.165 1.00 96.94 72 LEU A C 1
ATOM 576 O O . LEU A 1 72 ? 11.085 3.107 -8.068 1.00 96.94 72 LEU A O 1
ATOM 580 N N . GLN A 1 73 ? 11.579 3.735 -10.173 1.00 96.50 73 GLN A N 1
ATOM 581 C CA . GLN A 1 73 ? 13.022 3.590 -10.039 1.00 96.50 73 GLN A CA 1
ATOM 582 C C . GLN A 1 73 ? 13.639 4.953 -9.730 1.00 96.50 73 GLN A C 1
ATOM 584 O O . GLN A 1 73 ? 13.441 5.898 -10.491 1.00 96.50 73 GLN A O 1
ATOM 589 N N . VAL A 1 74 ? 14.399 5.056 -8.638 1.00 95.56 74 VAL A N 1
ATOM 590 C CA . VAL A 1 74 ? 15.091 6.297 -8.250 1.00 95.56 74 VAL A CA 1
ATOM 591 C C . VAL A 1 74 ? 16.518 5.991 -7.837 1.00 95.56 74 VAL A C 1
ATOM 593 O O . VAL A 1 74 ? 16.744 5.143 -6.981 1.00 95.56 74 VAL A O 1
ATOM 596 N N . THR A 1 75 ? 17.479 6.711 -8.402 1.00 94.44 75 THR A N 1
ATOM 597 C CA . THR A 1 75 ? 18.886 6.630 -8.009 1.00 94.44 75 THR A CA 1
ATOM 598 C C . THR A 1 75 ? 19.224 7.791 -7.083 1.00 94.44 75 THR A C 1
ATOM 600 O O . THR A 1 75 ? 19.220 8.958 -7.487 1.00 94.44 75 THR A O 1
ATOM 603 N N . LEU A 1 76 ? 19.506 7.465 -5.822 1.00 92.06 76 LEU A N 1
ATOM 604 C CA . LEU A 1 76 ? 19.895 8.428 -4.799 1.00 92.06 76 LEU A CA 1
ATOM 605 C C . LEU A 1 76 ? 21.378 8.812 -4.934 1.00 92.06 76 LEU A C 1
ATOM 607 O O . LEU A 1 76 ? 22.210 7.952 -5.253 1.00 92.06 76 LEU A O 1
ATOM 611 N N . PRO A 1 77 ? 21.732 10.085 -4.670 1.00 89.56 77 PRO A N 1
ATOM 612 C CA . PRO A 1 77 ? 23.124 10.511 -4.619 1.00 89.56 77 PRO A CA 1
ATOM 613 C C . PRO A 1 77 ? 23.837 9.904 -3.396 1.00 89.56 77 PRO A C 1
ATOM 615 O O . PRO A 1 77 ? 23.189 9.589 -2.395 1.00 89.56 77 PRO A O 1
ATOM 618 N N . PRO A 1 78 ? 25.174 9.762 -3.433 1.00 84.25 78 PRO A N 1
ATOM 619 C CA . PRO A 1 78 ? 25.930 9.427 -2.236 1.00 84.25 78 PRO A CA 1
ATOM 620 C C . PRO A 1 78 ? 25.836 10.576 -1.219 1.00 84.25 78 PRO A C 1
ATOM 622 O O . PRO A 1 78 ? 25.728 11.747 -1.586 1.00 84.25 78 PRO A O 1
ATOM 625 N N . LEU A 1 79 ? 25.933 10.239 0.065 1.00 77.44 79 LEU A N 1
ATOM 626 C CA . LEU A 1 79 ? 26.028 11.205 1.153 1.00 77.44 79 LEU A CA 1
ATOM 627 C C . LEU A 1 79 ? 27.495 11.265 1.565 1.00 77.44 79 LEU A C 1
ATOM 629 O O . LEU A 1 79 ? 28.018 10.330 2.166 1.00 77.44 79 LEU A O 1
ATOM 633 N N . SER A 1 80 ? 28.180 12.356 1.234 1.00 63.12 80 SER A N 1
ATOM 634 C CA . SER A 1 80 ? 29.531 12.595 1.738 1.00 63.12 80 SER A CA 1
ATOM 635 C C . SER A 1 80 ? 29.456 13.171 3.152 1.00 63.12 80 SER A C 1
ATOM 637 O O . SER A 1 80 ? 28.900 14.256 3.335 1.00 63.12 80 SER A O 1
ATOM 639 N N . SER A 1 81 ? 30.050 12.500 4.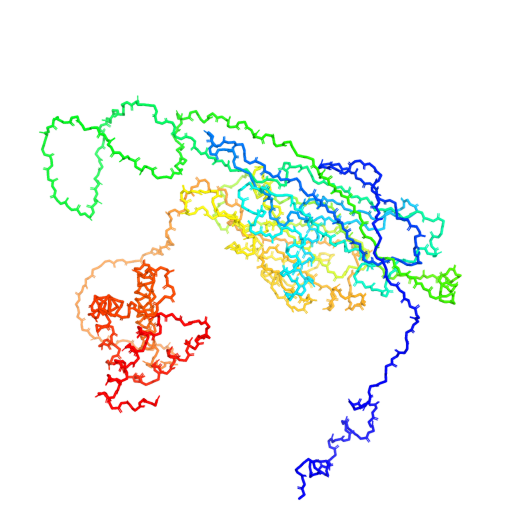145 1.00 54.50 81 SER A N 1
ATOM 640 C CA . SER A 1 81 ? 30.368 13.148 5.424 1.00 54.50 81 SER A CA 1
ATOM 641 C C . SER A 1 81 ? 31.298 14.328 5.155 1.00 54.50 81 SER A C 1
ATOM 643 O O . SER A 1 81 ? 32.345 14.149 4.526 1.00 54.50 81 SER A O 1
ATOM 645 N N . ILE A 1 82 ? 30.959 15.519 5.643 1.00 49.66 82 ILE A N 1
ATOM 646 C CA . ILE A 1 82 ? 31.930 16.618 5.697 1.00 49.66 82 ILE A CA 1
ATOM 647 C C . ILE A 1 82 ? 33.095 16.139 6.585 1.00 49.66 82 ILE A C 1
ATOM 649 O O . ILE A 1 82 ? 32.826 15.552 7.639 1.00 49.66 82 ILE A O 1
ATOM 653 N N . PRO A 1 83 ? 34.370 16.314 6.178 1.00 48.31 83 PRO A N 1
ATOM 654 C CA . PRO A 1 83 ? 35.511 15.845 6.954 1.00 48.31 83 PRO A CA 1
ATOM 655 C C . PRO A 1 83 ? 35.424 16.322 8.408 1.00 48.31 83 PRO A C 1
ATOM 657 O O . PRO A 1 83 ? 35.256 17.504 8.702 1.00 48.31 83 PRO A O 1
ATOM 660 N N . VAL A 1 84 ? 35.503 15.332 9.293 1.00 44.97 84 VAL A N 1
ATOM 661 C CA . VAL A 1 84 ? 35.339 15.372 10.747 1.00 44.97 84 VAL A CA 1
ATOM 662 C C . VAL A 1 84 ? 36.311 16.345 11.418 1.00 44.97 84 VAL A C 1
ATOM 664 O O . VAL A 1 84 ? 37.382 15.970 11.883 1.00 44.97 84 VAL A O 1
ATOM 667 N N . SER A 1 85 ? 35.902 17.605 11.527 1.00 45.28 85 SER A N 1
ATOM 668 C CA . SER A 1 85 ? 36.335 18.498 12.609 1.00 45.28 85 SER A CA 1
ATOM 669 C C . SER A 1 85 ? 35.224 18.744 13.639 1.00 45.28 85 SER A C 1
ATOM 671 O O . SER A 1 85 ? 35.478 19.359 14.671 1.00 45.28 85 SER A O 1
ATOM 673 N N . SER A 1 86 ? 34.005 18.231 13.403 1.00 49.91 86 SER A N 1
ATOM 674 C CA . SER A 1 86 ? 32.882 18.322 14.342 1.00 49.91 86 SER A CA 1
ATOM 675 C C . SER A 1 86 ? 31.984 17.074 14.302 1.00 49.91 86 SER A C 1
ATOM 677 O O . SER A 1 86 ? 31.534 16.692 13.216 1.00 49.91 86 SER A O 1
ATOM 679 N N . PRO A 1 87 ? 31.660 16.455 15.457 1.00 48.78 87 PRO A N 1
ATOM 680 C CA . PRO A 1 87 ? 30.746 15.318 15.548 1.00 48.78 87 PRO A CA 1
ATOM 681 C C . PRO A 1 87 ? 29.285 15.676 15.184 1.00 48.78 87 PRO A C 1
ATOM 683 O O . PRO A 1 87 ? 28.464 14.779 15.047 1.00 48.78 87 PRO A O 1
ATOM 686 N N . ALA A 1 88 ? 28.980 16.956 14.925 1.00 50.41 88 ALA A N 1
ATOM 687 C CA . ALA A 1 88 ? 27.716 17.436 14.352 1.00 50.41 88 ALA A CA 1
ATOM 688 C C . ALA A 1 88 ? 27.590 17.279 12.813 1.00 50.41 88 ALA A C 1
ATOM 690 O O . ALA A 1 88 ? 26.668 17.816 12.205 1.00 50.41 88 ALA A O 1
ATOM 691 N N . SER A 1 89 ? 28.535 16.591 12.157 1.00 55.50 89 SER A N 1
ATOM 692 C CA . SER A 1 89 ? 28.631 16.522 10.682 1.00 55.50 89 SER A CA 1
ATOM 693 C C . SER A 1 89 ? 28.279 15.154 10.089 1.00 55.50 89 SER A C 1
ATOM 695 O O . SER A 1 89 ? 28.566 14.899 8.918 1.00 55.50 89 SER A O 1
ATOM 697 N N . ARG A 1 90 ? 27.709 14.243 10.886 1.00 67.19 90 ARG A N 1
ATOM 698 C CA . ARG A 1 90 ? 27.342 12.904 10.419 1.00 67.19 90 ARG A CA 1
ATOM 699 C C . ARG A 1 90 ? 25.893 12.880 9.939 1.00 67.19 90 ARG A C 1
ATOM 701 O O . ARG A 1 90 ? 25.004 13.379 10.629 1.00 67.19 90 ARG A O 1
ATOM 708 N N . VAL A 1 91 ? 25.671 12.300 8.761 1.00 72.75 91 VAL A N 1
ATOM 709 C CA . VAL A 1 91 ? 24.345 12.157 8.155 1.00 72.75 91 VAL A CA 1
ATOM 710 C C . VAL A 1 91 ? 24.156 10.787 7.531 1.00 72.75 91 VAL A C 1
ATOM 712 O O . VAL A 1 91 ? 25.082 10.215 6.954 1.00 72.75 91 VAL A O 1
ATOM 715 N N . ARG A 1 92 ? 22.929 10.288 7.659 1.00 78.69 92 ARG A N 1
ATOM 716 C CA . ARG A 1 92 ? 22.452 9.018 7.109 1.00 78.69 92 ARG A CA 1
ATOM 717 C C . ARG A 1 92 ? 21.061 9.190 6.508 1.00 78.69 92 ARG A C 1
ATOM 719 O O . ARG A 1 92 ? 20.373 10.170 6.810 1.00 78.69 92 ARG A O 1
ATOM 726 N N . TRP A 1 93 ? 20.637 8.240 5.682 1.00 84.31 93 TRP A N 1
ATOM 727 C CA . TRP A 1 93 ? 19.262 8.211 5.189 1.00 84.31 93 TRP A CA 1
ATOM 728 C C . TRP A 1 93 ? 18.298 7.752 6.286 1.00 84.31 93 TRP A C 1
ATOM 730 O O . TRP A 1 93 ? 18.673 7.048 7.227 1.00 84.31 93 TRP A O 1
ATOM 740 N N . VAL A 1 94 ? 17.042 8.170 6.154 1.00 84.50 94 VAL A N 1
ATOM 741 C CA . VAL A 1 94 ? 15.929 7.673 6.969 1.00 84.50 94 VAL A CA 1
ATOM 742 C C . VAL A 1 94 ? 15.661 6.201 6.653 1.00 84.50 94 VAL A C 1
ATOM 744 O O . VAL A 1 94 ? 15.911 5.731 5.539 1.00 84.50 94 VAL A O 1
ATOM 747 N N . ASP A 1 95 ? 15.146 5.471 7.642 1.00 82.56 95 ASP A N 1
ATOM 748 C CA . ASP A 1 95 ? 14.722 4.091 7.438 1.00 82.56 95 ASP A CA 1
ATOM 749 C C . ASP A 1 95 ? 13.631 3.988 6.361 1.00 82.56 95 ASP A C 1
ATOM 751 O O . ASP A 1 95 ? 12.760 4.850 6.249 1.00 82.56 95 ASP A O 1
ATOM 755 N N . ARG A 1 96 ? 13.693 2.928 5.545 1.00 87.62 96 ARG A N 1
ATOM 756 C CA . ARG A 1 96 ? 12.749 2.669 4.440 1.00 87.62 96 ARG A CA 1
ATOM 757 C C . ARG A 1 96 ? 12.603 3.877 3.518 1.00 87.62 96 ARG A C 1
ATOM 759 O O . ARG A 1 96 ? 11.501 4.263 3.118 1.00 87.62 96 ARG A O 1
ATOM 766 N N . ILE A 1 97 ? 13.748 4.452 3.155 1.00 90.62 97 ILE A N 1
ATOM 767 C CA . ILE A 1 97 ? 13.857 5.658 2.333 1.00 90.62 97 ILE A CA 1
ATOM 768 C C . ILE A 1 97 ? 13.002 5.608 1.061 1.00 90.62 97 ILE A C 1
ATOM 770 O O . ILE A 1 97 ? 12.467 6.631 0.657 1.00 90.62 97 ILE A O 1
ATOM 774 N N . GLY A 1 98 ? 12.806 4.435 0.451 1.00 93.50 98 GLY A N 1
ATOM 775 C CA . GLY A 1 98 ? 11.951 4.287 -0.725 1.00 93.50 98 GLY A CA 1
ATOM 776 C C . GLY A 1 98 ? 10.496 4.697 -0.490 1.00 93.50 98 GLY A C 1
ATOM 777 O O . GLY A 1 98 ? 9.910 5.361 -1.340 1.00 93.50 98 GLY A O 1
ATOM 778 N N . HIS A 1 99 ? 9.922 4.370 0.668 1.00 94.94 99 HIS A N 1
ATOM 779 C CA . HIS A 1 99 ? 8.586 4.844 1.030 1.00 94.94 99 HIS A CA 1
ATOM 780 C C . HIS A 1 99 ? 8.622 6.301 1.499 1.00 94.94 99 HIS A C 1
ATOM 782 O O . HIS A 1 99 ? 7.779 7.086 1.078 1.00 94.94 99 HIS A O 1
ATOM 788 N N . ALA A 1 100 ? 9.620 6.685 2.307 1.00 93.19 100 ALA A N 1
ATOM 789 C CA . ALA A 1 100 ? 9.729 8.048 2.842 1.00 93.19 100 ALA A CA 1
ATOM 790 C C . ALA A 1 100 ? 9.950 9.098 1.743 1.00 93.19 100 ALA A C 1
ATOM 792 O O . ALA A 1 100 ? 9.528 10.243 1.881 1.00 93.19 100 ALA A O 1
ATOM 793 N N . LEU A 1 101 ? 10.590 8.714 0.637 1.00 95.38 101 LEU A N 1
ATOM 794 C CA . LEU A 1 101 ? 10.841 9.565 -0.522 1.00 95.38 101 LEU A CA 1
ATOM 795 C C . LEU A 1 101 ? 9.543 10.070 -1.170 1.00 95.38 101 LEU A C 1
ATOM 797 O O . LEU A 1 101 ? 9.516 11.186 -1.693 1.00 95.38 101 LEU A O 1
ATOM 801 N N . ILE A 1 102 ? 8.484 9.261 -1.144 1.00 96.44 102 ILE A N 1
ATOM 802 C CA . ILE A 1 102 ? 7.193 9.589 -1.744 1.00 96.44 102 ILE A CA 1
ATOM 803 C C . ILE A 1 102 ? 6.328 10.272 -0.686 1.00 96.44 102 ILE A C 1
ATOM 805 O O . ILE A 1 102 ? 5.951 9.656 0.305 1.00 96.44 102 ILE A O 1
ATOM 809 N N . ASP A 1 103 ? 5.948 11.523 -0.922 1.00 95.44 103 ASP A N 1
ATOM 810 C CA . ASP A 1 103 ? 4.883 12.157 -0.140 1.00 95.44 103 ASP A CA 1
ATOM 811 C C . ASP A 1 103 ? 3.531 11.576 -0.572 1.00 95.44 103 ASP A C 1
ATOM 813 O O . ASP A 1 103 ? 2.830 10.897 0.182 1.00 95.44 103 ASP A O 1
ATOM 817 N N . SER A 1 104 ? 3.207 11.761 -1.851 1.00 96.75 104 SER A N 1
ATOM 818 C CA . SER A 1 104 ? 1.982 11.247 -2.446 1.00 96.75 104 SER A CA 1
ATOM 819 C C . SER A 1 104 ? 2.155 10.921 -3.921 1.00 96.75 104 SER A C 1
ATOM 821 O O . SER A 1 104 ? 2.981 11.504 -4.626 1.00 96.75 104 SER A O 1
ATOM 823 N N . TYR A 1 105 ? 1.355 9.978 -4.404 1.00 97.06 105 TYR A N 1
ATOM 824 C CA . TYR A 1 105 ? 1.264 9.650 -5.815 1.00 97.06 105 TYR A CA 1
ATOM 825 C C . TYR A 1 105 ? -0.193 9.441 -6.229 1.00 97.06 105 TYR A C 1
ATOM 827 O O . TYR A 1 105 ? -1.012 8.918 -5.475 1.00 97.06 105 TYR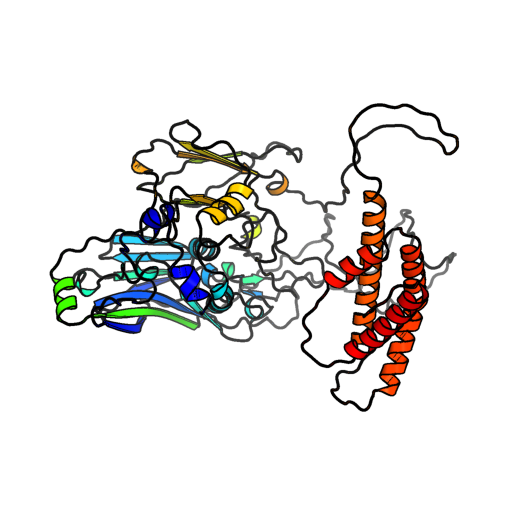 A O 1
ATOM 835 N N . GLU A 1 106 ? -0.535 9.916 -7.419 1.00 97.31 106 GLU A N 1
ATOM 836 C CA . GLU A 1 106 ? -1.914 10.077 -7.876 1.00 97.31 106 GLU A CA 1
ATOM 837 C C . GLU A 1 106 ? -2.060 9.577 -9.311 1.00 97.31 106 GLU A C 1
ATOM 839 O O . GLU A 1 106 ? -1.260 9.929 -10.183 1.00 97.31 106 GLU A O 1
ATOM 844 N N . LEU A 1 107 ? -3.104 8.785 -9.553 1.00 97.06 107 LEU A N 1
ATOM 845 C CA . LEU A 1 107 ? -3.492 8.318 -10.876 1.00 97.06 107 LEU A CA 1
ATOM 846 C C . LEU A 1 107 ? -4.593 9.206 -11.453 1.00 97.06 107 LEU A C 1
ATOM 848 O O . LEU A 1 107 ? -5.701 9.279 -10.920 1.00 97.06 107 LEU A O 1
ATOM 852 N N . LEU A 1 108 ? -4.299 9.808 -12.601 1.00 96.94 108 LEU A N 1
ATOM 853 C CA . LEU A 1 108 ? -5.229 10.611 -13.377 1.00 96.94 108 LEU A CA 1
ATOM 854 C C . LEU A 1 108 ? -5.602 9.882 -14.668 1.00 96.94 108 LEU A C 1
ATOM 856 O O . LEU A 1 108 ? -4.721 9.514 -15.447 1.00 96.94 108 LEU A O 1
ATOM 860 N N . ILE A 1 109 ? -6.899 9.739 -14.934 1.00 96.56 109 ILE A N 1
ATOM 861 C CA . ILE A 1 109 ? -7.424 9.222 -16.204 1.00 96.56 109 ILE A CA 1
ATOM 862 C C . ILE A 1 109 ? -8.331 10.292 -16.806 1.00 96.56 109 ILE A C 1
ATOM 864 O O . ILE A 1 109 ? -9.307 10.707 -16.186 1.00 96.56 109 ILE A O 1
ATOM 868 N N . GLY A 1 110 ? -7.993 10.796 -17.996 1.00 94.62 110 GLY A N 1
ATOM 869 C CA . GLY A 1 110 ? -8.792 11.836 -18.658 1.00 94.62 110 GLY A CA 1
ATOM 870 C C . GLY A 1 110 ? -8.881 13.149 -17.867 1.00 94.62 110 GLY A C 1
ATOM 871 O O . GLY A 1 110 ? -9.853 13.886 -18.003 1.00 94.62 110 GLY A O 1
ATOM 872 N N . GLY A 1 111 ? -7.896 13.423 -17.004 1.00 93.19 111 GLY A N 1
ATOM 873 C CA . GLY A 1 111 ? -7.868 14.591 -16.116 1.00 93.19 111 GLY A CA 1
ATOM 874 C C . GLY A 1 111 ? -8.591 14.415 -14.775 1.00 93.19 111 GLY A C 1
ATOM 875 O O . GLY A 1 111 ? -8.492 15.306 -13.938 1.00 93.19 111 GLY A O 1
ATOM 876 N N . GLN A 1 112 ? -9.267 13.287 -14.541 1.00 95.44 112 GLN A N 1
ATOM 877 C CA . GLN A 1 112 ? -9.922 12.977 -13.266 1.00 95.44 112 GLN A CA 1
ATOM 878 C C . GLN A 1 112 ? -9.012 12.137 -12.370 1.00 95.44 112 GLN A C 1
ATOM 880 O O . GLN A 1 112 ? -8.389 11.188 -12.848 1.00 95.44 112 GLN A O 1
ATOM 885 N N . SER A 1 113 ? -8.955 12.471 -11.080 1.00 95.25 113 SER A N 1
ATOM 886 C CA . SER A 1 113 ? -8.226 11.697 -10.068 1.00 95.25 113 SER A CA 1
ATOM 887 C C . SER A 1 113 ? -9.026 10.461 -9.687 1.00 95.25 113 SER A C 1
ATOM 889 O O . SER A 1 113 ? -10.152 10.579 -9.206 1.00 95.25 113 SER A O 1
ATOM 891 N N . ILE A 1 114 ? -8.470 9.281 -9.961 1.00 95.81 114 ILE A N 1
ATOM 892 C CA . ILE A 1 114 ? -9.138 8.006 -9.680 1.00 95.81 114 ILE A CA 1
ATOM 893 C C . ILE A 1 114 ? -8.693 7.441 -8.337 1.00 95.81 114 ILE A C 1
ATOM 895 O O . ILE A 1 114 ? -9.524 6.942 -7.587 1.00 95.81 114 ILE A O 1
ATOM 899 N N . ASP A 1 115 ? -7.398 7.501 -8.039 1.00 96.56 115 ASP A N 1
ATOM 900 C CA . ASP A 1 115 ? -6.845 7.037 -6.770 1.00 96.56 115 ASP A CA 1
ATOM 901 C C . ASP A 1 115 ? -5.612 7.867 -6.407 1.00 96.56 115 ASP A C 1
ATOM 903 O O . ASP A 1 115 ? -4.806 8.225 -7.277 1.00 96.56 115 ASP A O 1
ATOM 907 N N . LYS A 1 116 ? -5.467 8.163 -5.116 1.00 96.69 116 LYS A N 1
ATOM 908 C CA . LYS A 1 116 ? -4.334 8.897 -4.557 1.00 96.69 116 LYS A CA 1
ATOM 909 C C . LYS A 1 116 ? -3.851 8.178 -3.310 1.00 96.69 116 LYS A C 1
ATOM 911 O O . LYS A 1 116 ? -4.601 7.986 -2.359 1.00 96.69 116 LYS A O 1
ATOM 916 N N . GLN A 1 117 ? -2.578 7.816 -3.319 1.00 96.69 117 GLN A N 1
ATOM 917 C CA . GLN A 1 117 ? -1.930 7.080 -2.246 1.00 96.69 117 GLN A CA 1
ATOM 918 C C . GLN A 1 117 ? -0.706 7.841 -1.731 1.00 96.69 117 GLN A C 1
ATOM 920 O O . GLN A 1 117 ? -0.224 8.784 -2.361 1.00 96.69 117 GLN A O 1
ATOM 925 N N . TYR A 1 118 ? -0.219 7.437 -0.561 1.00 96.69 118 TYR A N 1
ATOM 926 C CA . TYR A 1 118 ? 0.829 8.130 0.189 1.00 96.69 118 TYR A CA 1
ATOM 927 C C . TYR A 1 118 ? 2.000 7.188 0.474 1.00 96.69 118 TYR A C 1
ATOM 929 O O . TYR A 1 118 ? 1.809 5.970 0.522 1.00 96.69 118 TYR A O 1
ATOM 937 N N . GLY A 1 119 ? 3.201 7.733 0.684 1.00 94.88 119 GLY A N 1
ATOM 938 C CA . GLY A 1 119 ? 4.357 6.923 1.095 1.00 94.88 119 GLY A CA 1
ATOM 939 C C . GLY A 1 119 ? 4.117 6.199 2.421 1.00 94.88 119 GLY A C 1
ATOM 940 O O . GLY A 1 119 ? 4.442 5.023 2.559 1.00 94.88 119 GLY A O 1
ATOM 941 N N . GLU A 1 120 ? 3.439 6.864 3.357 1.00 93.00 120 GLU A N 1
ATOM 942 C CA . GLU A 1 120 ? 3.018 6.273 4.631 1.00 93.00 120 GLU A CA 1
ATOM 943 C C . GLU A 1 120 ? 2.073 5.078 4.444 1.00 93.00 120 GLU A C 1
ATOM 945 O O . GLU A 1 120 ? 2.247 4.023 5.054 1.00 93.00 120 GLU A O 1
ATOM 950 N N . TRP A 1 121 ? 1.110 5.206 3.529 1.00 95.44 121 TRP A N 1
ATOM 951 C CA . TRP A 1 121 ? 0.198 4.116 3.194 1.00 95.44 121 TRP A CA 1
ATOM 952 C C . TRP A 1 121 ? 0.931 2.909 2.598 1.00 95.44 121 TRP A C 1
ATOM 954 O O . TRP A 1 121 ? 0.602 1.775 2.943 1.00 95.44 121 TRP A O 1
ATOM 964 N N . LEU A 1 122 ? 1.929 3.134 1.734 1.00 94.94 122 LEU A N 1
ATOM 965 C CA . LEU A 1 122 ? 2.744 2.046 1.187 1.00 94.94 122 LEU A CA 1
ATOM 966 C C . LEU A 1 122 ? 3.435 1.264 2.303 1.00 94.94 122 LEU A C 1
ATOM 968 O O . LEU A 1 122 ? 3.405 0.035 2.288 1.00 94.94 122 LEU A O 1
ATOM 972 N N . GLU A 1 123 ? 3.999 1.954 3.294 1.00 93.00 123 GLU A N 1
ATOM 973 C CA . GLU A 1 123 ? 4.625 1.291 4.435 1.00 93.00 123 GLU A CA 1
ATOM 974 C C . GLU A 1 123 ? 3.612 0.460 5.225 1.00 93.00 123 GLU A C 1
ATOM 976 O O . GLU A 1 123 ? 3.788 -0.754 5.362 1.00 93.00 123 GLU A O 1
ATOM 981 N N . ILE A 1 124 ? 2.511 1.081 5.655 1.00 94.31 124 ILE A N 1
ATOM 982 C CA . ILE A 1 124 ? 1.447 0.419 6.418 1.00 94.31 124 ILE A CA 1
ATOM 983 C C . ILE A 1 124 ? 0.929 -0.818 5.673 1.00 94.31 124 ILE A C 1
ATOM 985 O O . ILE A 1 124 ? 0.829 -1.909 6.242 1.00 94.31 124 ILE A O 1
ATOM 989 N N . TRP A 1 125 ? 0.631 -0.677 4.381 1.00 94.12 125 TRP A N 1
ATOM 990 C CA . TRP A 1 125 ? 0.114 -1.777 3.578 1.00 94.12 125 TRP A CA 1
ATOM 991 C C . TRP A 1 125 ? 1.143 -2.889 3.394 1.00 94.12 125 TRP A C 1
ATOM 993 O O . TRP A 1 125 ? 0.789 -4.066 3.447 1.00 94.12 125 TRP A O 1
ATOM 1003 N N . THR A 1 126 ? 2.422 -2.558 3.201 1.00 92.44 126 THR A N 1
ATOM 1004 C CA . THR A 1 126 ? 3.461 -3.584 3.049 1.00 92.44 126 THR A CA 1
ATOM 1005 C C . THR A 1 126 ? 3.639 -4.404 4.314 1.00 92.44 126 THR A C 1
ATOM 1007 O O . THR A 1 126 ? 3.747 -5.623 4.209 1.00 92.44 126 THR A O 1
ATOM 1010 N N . GLN A 1 127 ? 3.563 -3.798 5.500 1.00 91.00 127 GLN A N 1
ATOM 1011 C CA . GLN A 1 127 ? 3.620 -4.554 6.750 1.00 91.00 127 GLN A CA 1
ATOM 1012 C C . GLN A 1 127 ? 2.439 -5.525 6.909 1.00 91.00 127 GLN A C 1
ATOM 1014 O O . GLN A 1 127 ? 2.630 -6.645 7.379 1.00 91.00 127 GLN A O 1
ATOM 1019 N N . LEU A 1 128 ? 1.239 -5.134 6.471 1.00 93.00 128 LEU A N 1
ATOM 1020 C CA . LEU A 1 128 ? 0.019 -5.939 6.617 1.00 93.00 128 LEU A CA 1
ATOM 1021 C C . LEU A 1 128 ? -0.172 -6.996 5.516 1.00 93.00 128 LEU A C 1
ATOM 1023 O O . LEU A 1 128 ? -0.706 -8.074 5.772 1.00 93.00 128 LEU A O 1
ATOM 1027 N N . ALA A 1 129 ? 0.225 -6.704 4.277 1.00 92.12 129 ALA A N 1
ATOM 1028 C CA . ALA A 1 129 ? -0.115 -7.528 3.115 1.00 92.12 129 ALA A CA 1
ATOM 1029 C C . ALA A 1 129 ? 1.071 -8.296 2.513 1.00 92.12 129 ALA A C 1
ATOM 1031 O O . ALA A 1 129 ? 0.857 -9.253 1.760 1.00 92.12 129 ALA A O 1
ATOM 1032 N N . LEU A 1 130 ? 2.319 -7.903 2.791 1.00 92.19 130 LEU A N 1
ATOM 1033 C CA . LEU A 1 130 ? 3.484 -8.568 2.216 1.00 92.19 130 LEU A CA 1
ATOM 1034 C C . LEU A 1 130 ? 3.797 -9.866 2.966 1.00 92.19 130 LEU A C 1
ATOM 1036 O O . LEU A 1 130 ? 3.998 -9.882 4.175 1.00 92.19 130 LEU A O 1
ATOM 1040 N N . ALA A 1 131 ? 3.918 -10.965 2.223 1.00 90.75 131 ALA A N 1
ATOM 1041 C CA . ALA A 1 131 ? 4.339 -12.236 2.799 1.00 90.75 131 ALA A CA 1
ATOM 1042 C C . ALA A 1 131 ? 5.797 -12.167 3.310 1.00 90.75 131 ALA A C 1
ATOM 1044 O O . ALA A 1 131 ? 6.673 -11.684 2.577 1.00 90.75 131 ALA A O 1
ATOM 1045 N N . PRO A 1 132 ? 6.111 -12.751 4.484 1.00 87.12 132 PRO A N 1
ATOM 1046 C CA . PRO A 1 132 ? 7.438 -12.656 5.104 1.00 87.12 132 PRO A CA 1
ATOM 1047 C C . PRO A 1 132 ? 8.564 -13.214 4.220 1.00 87.12 132 PRO A C 1
ATOM 1049 O O . PRO A 1 132 ? 9.676 -12.691 4.219 1.00 87.12 132 PRO A O 1
ATOM 1052 N N . GLY A 1 133 ? 8.276 -14.211 3.375 1.00 91.06 133 GLY A N 1
ATOM 1053 C CA . GLY A 1 133 ? 9.256 -14.771 2.435 1.00 91.06 133 GLY A CA 1
ATOM 1054 C C . GLY A 1 133 ? 9.762 -13.789 1.367 1.00 91.06 133 GLY A C 1
ATOM 1055 O O . GLY A 1 133 ? 10.825 -14.011 0.795 1.00 91.06 133 GLY A O 1
ATOM 1056 N N . LYS A 1 134 ? 9.032 -12.698 1.094 1.00 92.50 134 LYS A N 1
ATOM 1057 C CA . LYS A 1 134 ? 9.434 -11.650 0.137 1.00 92.50 134 LYS A CA 1
ATOM 1058 C C . LYS A 1 134 ? 10.033 -10.415 0.815 1.00 92.50 134 LYS A C 1
ATOM 1060 O O . LYS A 1 134 ? 10.645 -9.599 0.128 1.00 92.50 134 LYS A O 1
ATOM 1065 N N . LEU A 1 135 ? 9.898 -10.295 2.136 1.00 89.19 135 LEU A N 1
ATOM 1066 C CA . LEU A 1 135 ? 10.285 -9.111 2.905 1.00 89.19 135 LEU A CA 1
ATOM 1067 C C . LEU A 1 135 ? 11.777 -8.776 2.762 1.00 89.19 135 LEU A C 1
ATOM 1069 O O . LEU A 1 135 ? 12.127 -7.625 2.537 1.00 89.19 135 LEU A O 1
ATOM 1073 N N . GLY A 1 136 ? 12.665 -9.775 2.799 1.00 90.31 136 GLY A N 1
ATOM 1074 C CA . GLY A 1 136 ? 14.110 -9.536 2.685 1.00 90.31 136 GLY A CA 1
ATOM 1075 C C . GLY A 1 136 ? 14.538 -8.923 1.344 1.00 90.31 136 GLY A C 1
ATOM 1076 O O . GLY A 1 136 ? 15.396 -8.043 1.311 1.00 90.31 136 GLY A O 1
ATOM 1077 N N . ALA A 1 137 ? 13.926 -9.353 0.234 1.00 93.94 137 ALA A N 1
ATOM 1078 C CA . ALA A 1 137 ? 14.162 -8.747 -1.077 1.00 93.94 137 ALA A CA 1
ATOM 1079 C C . ALA A 1 137 ? 13.501 -7.366 -1.172 1.00 93.94 137 ALA A C 1
ATOM 1081 O O . ALA A 1 137 ? 14.111 -6.432 -1.684 1.00 93.94 137 ALA A O 1
ATOM 1082 N N . TYR A 1 138 ? 12.292 -7.230 -0.622 1.00 93.88 138 TYR A N 1
ATOM 1083 C CA . TYR A 1 138 ? 11.562 -5.968 -0.569 1.00 93.88 138 TYR A CA 1
ATOM 1084 C C . TYR A 1 138 ? 12.345 -4.872 0.152 1.00 93.88 138 TYR A C 1
ATOM 1086 O O . TYR A 1 138 ? 12.537 -3.800 -0.408 1.00 93.88 138 TYR A O 1
ATOM 1094 N N . ASN A 1 139 ? 12.903 -5.181 1.323 1.00 91.31 139 ASN A N 1
ATOM 1095 C CA . ASN A 1 139 ? 13.725 -4.264 2.107 1.00 91.31 139 ASN A CA 1
ATOM 1096 C C . ASN A 1 139 ? 14.913 -3.717 1.302 1.00 91.31 139 ASN A C 1
ATOM 1098 O O . ASN A 1 139 ? 15.196 -2.525 1.362 1.00 91.31 139 ASN A O 1
ATOM 1102 N N . ARG A 1 140 ? 15.557 -4.544 0.467 1.00 92.06 140 ARG A N 1
ATOM 1103 C CA . ARG A 1 140 ? 16.617 -4.077 -0.444 1.00 92.06 140 ARG A CA 1
ATOM 1104 C C . ARG A 1 140 ? 16.072 -3.161 -1.541 1.00 92.06 140 ARG A C 1
ATOM 1106 O O . ARG A 1 140 ? 16.689 -2.155 -1.850 1.00 92.06 140 ARG A O 1
ATOM 1113 N N . MET A 1 141 ? 14.907 -3.464 -2.111 1.00 93.75 141 MET A N 1
ATOM 1114 C CA . MET A 1 141 ? 14.307 -2.607 -3.142 1.00 93.75 141 MET A CA 1
ATOM 1115 C C . MET A 1 141 ? 13.988 -1.194 -2.626 1.00 93.75 141 MET A C 1
ATOM 1117 O O . MET A 1 141 ? 14.162 -0.226 -3.362 1.00 93.75 141 MET A O 1
ATOM 1121 N N . ILE A 1 142 ? 13.557 -1.069 -1.366 1.00 92.88 142 ILE A N 1
ATOM 1122 C CA . ILE A 1 142 ? 13.182 0.216 -0.750 1.00 92.88 142 ILE A CA 1
ATOM 1123 C C . ILE A 1 142 ? 14.306 0.871 0.069 1.00 92.88 142 ILE A C 1
ATOM 1125 O O . ILE A 1 142 ? 14.073 1.884 0.725 1.00 92.88 142 ILE A O 1
ATOM 1129 N N . GLY A 1 143 ? 15.522 0.318 0.046 1.00 87.56 143 GLY A N 1
ATOM 1130 C CA . GLY A 1 143 ? 16.676 0.895 0.741 1.00 87.56 143 GLY A CA 1
ATOM 1131 C C . GLY A 1 143 ? 16.688 0.696 2.262 1.00 87.56 143 GLY A C 1
ATOM 1132 O O . GLY A 1 143 ? 17.444 1.375 2.949 1.00 87.56 143 GLY A O 1
ATOM 1133 N N . HIS A 1 144 ? 15.914 -0.253 2.797 1.00 86.44 144 HIS A N 1
ATOM 1134 C CA . HIS A 1 144 ? 16.068 -0.747 4.168 1.00 86.44 144 HIS A CA 1
ATOM 1135 C C . HIS A 1 144 ? 17.266 -1.710 4.220 1.00 86.44 144 HIS A C 1
ATOM 1137 O O . HIS A 1 144 ? 17.149 -2.928 4.062 1.00 86.44 144 HIS A O 1
ATOM 1143 N N . THR A 1 145 ? 18.473 -1.155 4.303 1.00 82.19 145 THR A N 1
ATOM 1144 C CA . THR A 1 145 ? 19.731 -1.910 4.374 1.00 82.19 145 THR A CA 1
ATOM 1145 C C . THR A 1 145 ? 20.710 -1.177 5.280 1.00 82.19 145 THR A C 1
ATOM 1147 O O . THR A 1 145 ? 20.763 0.050 5.276 1.00 82.19 145 THR A O 1
ATOM 1150 N N . MET A 1 146 ? 21.541 -1.930 6.005 1.00 74.81 146 MET A N 1
ATOM 1151 C CA . MET A 1 146 ? 22.536 -1.390 6.941 1.00 74.81 146 MET A CA 1
ATOM 1152 C C . MET A 1 146 ? 23.449 -0.323 6.324 1.00 74.81 146 MET A C 1
ATOM 1154 O O . MET A 1 146 ? 23.820 0.613 7.015 1.00 74.81 146 MET A O 1
ATOM 1158 N N . SER A 1 147 ? 23.766 -0.419 5.028 1.00 74.56 147 SER A N 1
ATOM 1159 C CA . SER A 1 147 ? 24.580 0.578 4.320 1.00 74.56 147 SER A CA 1
ATOM 1160 C C . SER A 1 147 ? 23.907 1.945 4.194 1.00 74.56 147 SER A C 1
ATOM 1162 O O . SER A 1 147 ? 24.598 2.951 4.143 1.00 74.56 147 SER A O 1
ATOM 1164 N N . MET A 1 148 ? 22.574 1.989 4.107 1.00 78.88 148 MET A N 1
ATOM 1165 C CA . MET A 1 148 ? 21.798 3.234 3.997 1.00 78.88 148 MET A CA 1
ATOM 1166 C C . MET A 1 148 ? 21.549 3.857 5.370 1.00 78.88 148 MET A C 1
ATOM 1168 O O . MET A 1 148 ? 21.460 5.077 5.499 1.00 78.88 148 MET A O 1
ATOM 1172 N N . LEU A 1 149 ? 21.456 2.994 6.382 1.00 74.38 149 LEU A N 1
ATOM 1173 C CA . LEU A 1 149 ? 21.260 3.365 7.775 1.00 74.38 149 LEU A CA 1
ATOM 1174 C C . LEU A 1 149 ? 22.576 3.713 8.493 1.00 74.38 149 LEU A C 1
ATOM 1176 O O . LEU A 1 149 ? 22.522 4.220 9.610 1.00 74.38 149 LEU A O 1
ATOM 1180 N N . SER A 1 150 ? 23.736 3.429 7.895 1.00 70.50 150 SER A N 1
ATOM 1181 C CA . SER A 1 150 ? 25.049 3.804 8.427 1.00 70.50 150 SER A CA 1
ATOM 1182 C C . SER A 1 150 ? 25.446 5.228 8.042 1.00 70.50 150 SER A C 1
ATOM 1184 O O . SER A 1 150 ? 24.977 5.778 7.044 1.00 70.50 150 SER A O 1
ATOM 1186 N N . ASP A 1 151 ? 26.376 5.792 8.803 1.00 64.19 151 ASP A N 1
ATOM 1187 C CA . ASP A 1 151 ? 26.901 7.137 8.586 1.00 64.19 151 ASP A CA 1
ATOM 1188 C C . ASP A 1 151 ? 27.619 7.250 7.245 1.00 64.19 151 ASP A C 1
ATOM 1190 O O . ASP A 1 151 ? 28.546 6.490 6.971 1.00 64.19 151 ASP A O 1
ATOM 1194 N N . ALA A 1 152 ? 27.216 8.240 6.444 1.00 61.16 152 ALA A N 1
ATOM 1195 C CA . ALA A 1 152 ? 27.776 8.552 5.132 1.00 61.16 152 ALA A CA 1
ATOM 1196 C C . ALA A 1 152 ? 27.743 7.382 4.126 1.00 61.16 152 ALA A C 1
ATOM 1198 O O . ALA A 1 152 ? 28.678 6.590 3.994 1.00 61.16 152 ALA A O 1
ATOM 1199 N N . THR A 1 153 ? 26.681 7.323 3.315 1.00 62.72 153 THR A N 1
ATOM 1200 C CA . THR A 1 153 ? 26.635 6.432 2.149 1.00 62.72 153 THR A CA 1
ATOM 1201 C C . THR A 1 153 ? 27.647 6.8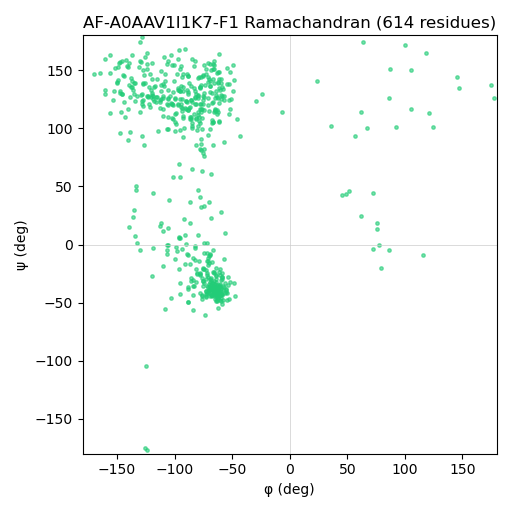68 1.093 1.00 62.72 153 THR A C 1
ATOM 1203 O O . THR A 1 153 ? 27.415 7.821 0.349 1.00 62.72 153 THR A O 1
ATOM 1206 N N . SER A 1 154 ? 28.748 6.129 0.968 1.00 60.44 154 SER A N 1
ATOM 1207 C CA . SER A 1 154 ? 29.822 6.410 0.004 1.00 60.44 154 SER A CA 1
ATOM 1208 C C . SER A 1 154 ? 29.483 6.063 -1.453 1.00 60.44 154 SER A C 1
ATOM 1210 O O . SER A 1 154 ? 30.253 6.396 -2.352 1.00 60.44 154 SER A O 1
ATOM 1212 N N . SER A 1 155 ? 28.342 5.414 -1.710 1.00 77.44 155 SER A N 1
ATOM 1213 C CA . SER A 1 155 ? 27.923 4.985 -3.049 1.00 77.44 155 SER A CA 1
ATOM 1214 C C . SER A 1 155 ? 26.486 5.393 -3.368 1.00 77.44 155 SER A C 1
ATOM 1216 O O . SER A 1 155 ? 25.658 5.567 -2.474 1.00 77.44 155 SER A O 1
ATOM 1218 N N . GLN A 1 156 ? 26.214 5.565 -4.663 1.00 88.50 156 GLN A N 1
ATOM 1219 C CA . GLN A 1 156 ? 24.855 5.726 -5.178 1.00 88.50 156 GLN A CA 1
ATOM 1220 C C . GLN A 1 156 ? 24.044 4.457 -4.919 1.00 88.50 156 GLN A C 1
ATOM 1222 O O . GLN A 1 156 ? 24.578 3.348 -4.981 1.00 88.50 156 GLN A O 1
ATOM 1227 N N . TYR A 1 157 ? 22.746 4.624 -4.686 1.00 90.19 157 TYR A N 1
ATOM 1228 C CA . TYR A 1 157 ? 21.837 3.506 -4.463 1.00 90.19 157 TYR A CA 1
ATOM 1229 C C . TYR A 1 157 ? 20.581 3.664 -5.310 1.00 90.19 157 TYR A C 1
ATOM 1231 O O . TYR A 1 157 ? 19.919 4.701 -5.258 1.00 90.19 157 TYR A O 1
ATOM 1239 N N . THR A 1 158 ? 20.242 2.628 -6.074 1.00 94.44 158 THR A N 1
ATOM 1240 C CA . THR A 1 158 ? 19.032 2.601 -6.899 1.00 94.44 158 THR A CA 1
ATOM 1241 C C . THR A 1 158 ? 17.918 1.860 -6.171 1.00 94.44 158 THR A C 1
ATOM 1243 O O . THR A 1 158 ? 18.045 0.684 -5.837 1.00 94.44 158 THR A O 1
ATOM 1246 N N . LEU A 1 159 ? 16.821 2.569 -5.943 1.00 95.69 159 LEU A N 1
ATOM 1247 C CA . LEU A 1 159 ? 15.593 2.087 -5.330 1.00 95.69 159 LEU A CA 1
ATOM 1248 C C . LEU A 1 159 ? 14.614 1.622 -6.408 1.00 95.69 159 LEU A C 1
ATOM 1250 O O . LEU A 1 159 ? 14.546 2.224 -7.479 1.00 95.69 159 LEU A O 1
ATOM 1254 N N . TYR A 1 160 ? 13.820 0.601 -6.090 1.00 96.75 160 TYR A N 1
ATOM 1255 C CA . TYR A 1 160 ? 12.738 0.080 -6.927 1.00 96.75 160 TYR A CA 1
ATOM 1256 C C . TYR A 1 160 ? 11.451 0.009 -6.102 1.00 96.75 160 TYR A C 1
ATOM 1258 O O . TYR A 1 160 ? 11.198 -0.968 -5.404 1.00 96.75 160 TYR A O 1
ATOM 1266 N N . ILE A 1 161 ? 10.627 1.050 -6.152 1.00 97.00 161 ILE A N 1
ATOM 1267 C CA . ILE A 1 161 ? 9.451 1.173 -5.283 1.00 97.00 161 ILE A CA 1
ATOM 1268 C C . ILE A 1 161 ? 8.200 0.728 -6.058 1.00 97.00 161 ILE A C 1
ATOM 1270 O O . ILE A 1 161 ? 7.825 1.392 -7.027 1.00 97.00 161 ILE A O 1
ATOM 1274 N N . PRO A 1 162 ? 7.540 -0.384 -5.687 1.00 96.44 162 PRO A N 1
ATOM 1275 C CA . PRO A 1 162 ? 6.325 -0.821 -6.367 1.00 96.44 162 PRO A CA 1
ATOM 1276 C C . PRO A 1 162 ? 5.126 0.041 -5.962 1.00 96.44 162 PRO A C 1
ATOM 1278 O O . PRO A 1 162 ? 4.782 0.122 -4.783 1.00 96.44 162 PRO A O 1
ATOM 1281 N N . LEU A 1 163 ? 4.443 0.630 -6.943 1.00 95.94 163 LEU A N 1
ATOM 1282 C CA . LEU A 1 163 ? 3.185 1.345 -6.716 1.00 95.94 163 LEU A CA 1
ATOM 1283 C C . LEU A 1 163 ? 2.023 0.352 -6.585 1.00 95.94 163 LEU A C 1
ATOM 1285 O O . LEU A 1 163 ? 1.986 -0.671 -7.273 1.00 95.94 163 LEU A O 1
ATOM 1289 N N . GLN A 1 164 ? 1.050 0.656 -5.726 1.00 93.81 164 GLN A N 1
ATOM 1290 C CA . GLN A 1 164 ? 0.020 -0.300 -5.298 1.00 93.81 164 GLN A CA 1
ATOM 1291 C C . GLN A 1 164 ? -1.408 0.129 -5.654 1.00 93.81 164 GLN A C 1
ATOM 1293 O O . GLN A 1 164 ? -2.351 -0.035 -4.876 1.00 93.81 164 GLN A O 1
ATOM 1298 N N . PHE A 1 165 ? -1.600 0.614 -6.881 1.00 95.12 165 PHE A N 1
ATOM 1299 C CA . PHE A 1 165 ? -2.942 0.782 -7.441 1.00 95.12 165 PHE A CA 1
ATOM 1300 C C . PHE A 1 165 ? -3.680 -0.564 -7.549 1.00 95.12 165 PHE A C 1
ATOM 1302 O O . PHE A 1 165 ? -3.078 -1.642 -7.492 1.00 95.12 165 PHE A O 1
ATOM 1309 N N . TRP A 1 166 ? -5.003 -0.530 -7.734 1.00 93.94 166 TRP A N 1
ATOM 1310 C CA . TRP A 1 166 ? -5.818 -1.749 -7.862 1.00 93.94 166 TRP A CA 1
ATOM 1311 C C . TRP A 1 166 ? -5.330 -2.677 -8.988 1.00 93.94 166 TRP A C 1
ATOM 1313 O O . TRP A 1 166 ? -5.276 -3.893 -8.802 1.00 93.94 166 TRP A O 1
ATOM 1323 N N . PHE A 1 167 ? -4.898 -2.108 -10.117 1.00 94.62 167 PHE A N 1
ATOM 1324 C CA . PHE A 1 167 ? -4.441 -2.861 -11.282 1.00 94.62 167 PHE A CA 1
ATOM 1325 C C . PHE A 1 167 ? -3.006 -3.393 -11.148 1.00 94.62 167 PHE A C 1
ATOM 1327 O O . PHE A 1 167 ? -2.643 -4.285 -11.902 1.00 94.62 167 PHE A O 1
ATOM 1334 N N . CYS A 1 168 ? -2.216 -2.916 -10.175 1.00 94.06 168 CYS A N 1
ATOM 1335 C CA . CYS A 1 168 ? -0.874 -3.441 -9.880 1.00 94.06 168 CYS A CA 1
ATOM 1336 C C . CYS A 1 168 ? -0.915 -4.728 -9.037 1.00 94.06 168 CYS A C 1
ATOM 1338 O O . CYS A 1 168 ? 0.041 -5.508 -9.017 1.00 94.06 168 CYS A O 1
ATOM 1340 N N . ARG A 1 169 ? -2.004 -4.929 -8.281 1.00 89.50 169 ARG A N 1
ATOM 1341 C CA . ARG A 1 169 ? -2.141 -6.022 -7.304 1.00 89.50 169 ARG A CA 1
ATOM 1342 C C . ARG A 1 169 ? -2.640 -7.318 -7.944 1.00 89.50 169 ARG A C 1
ATOM 1344 O O . ARG A 1 169 ? -2.257 -8.401 -7.505 1.00 89.50 169 ARG A O 1
ATOM 1351 N N . ASN A 1 170 ? -3.461 -7.220 -8.989 1.00 91.12 170 ASN A N 1
ATOM 1352 C CA . ASN A 1 170 ? -4.051 -8.366 -9.673 1.00 91.12 170 ASN A CA 1
ATOM 1353 C C . ASN A 1 170 ? -4.041 -8.173 -11.197 1.00 91.12 170 ASN A C 1
ATOM 1355 O O . ASN A 1 170 ? -4.598 -7.203 -11.703 1.00 91.12 170 ASN A O 1
ATOM 1359 N N . ALA A 1 171 ? -3.496 -9.150 -11.928 1.00 91.50 171 ALA A N 1
ATOM 1360 C CA . ALA A 1 171 ? -3.474 -9.148 -13.393 1.00 91.50 171 ALA A CA 1
ATOM 1361 C C . ALA A 1 171 ? -4.882 -9.212 -14.020 1.00 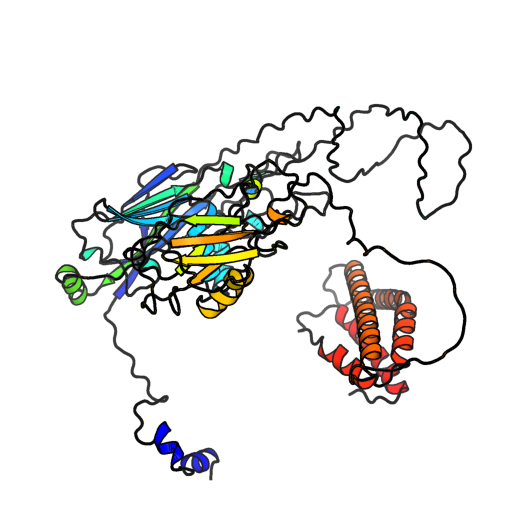91.50 171 ALA A C 1
ATOM 1363 O O . ALA A 1 171 ? -5.092 -8.713 -15.118 1.00 91.50 171 ALA A O 1
ATOM 1364 N N . GLY A 1 172 ? -5.873 -9.773 -13.316 1.00 92.75 172 GLY A N 1
ATOM 1365 C CA . GLY A 1 172 ? -7.267 -9.759 -13.776 1.00 92.75 172 GLY A CA 1
ATOM 1366 C C . GLY A 1 172 ? -7.905 -8.363 -13.794 1.00 92.75 172 GLY A C 1
ATOM 1367 O O . GLY A 1 172 ? -8.944 -8.180 -14.418 1.00 92.75 172 GLY A O 1
ATOM 1368 N N . LEU A 1 173 ? -7.287 -7.382 -13.126 1.00 94.62 173 LEU A N 1
ATOM 1369 C CA . LEU A 1 173 ? -7.739 -5.991 -13.068 1.00 94.62 173 LEU A CA 1
ATOM 1370 C C . LEU A 1 173 ? -6.786 -5.038 -13.807 1.00 94.62 173 LEU A C 1
ATOM 1372 O O . LEU A 1 173 ? -6.826 -3.836 -13.554 1.00 94.62 173 LEU A O 1
ATOM 1376 N N . SER A 1 174 ? -5.924 -5.554 -14.694 1.00 96.00 174 SER A N 1
ATOM 1377 C CA . SER A 1 174 ? -5.025 -4.731 -15.510 1.00 96.00 174 SER A CA 1
ATOM 1378 C C . SER A 1 174 ? -5.796 -3.673 -16.300 1.00 96.00 174 SER A C 1
ATOM 1380 O O . SER A 1 174 ? -6.866 -3.945 -16.848 1.00 96.00 174 SER A O 1
ATOM 1382 N N . LEU A 1 175 ? -5.253 -2.456 -16.344 1.00 96.19 175 LEU A N 1
ATOM 1383 C CA . LEU A 1 175 ? -5.939 -1.298 -16.910 1.00 96.19 175 LEU A CA 1
ATOM 1384 C C . LEU A 1 175 ? -5.866 -1.342 -18.448 1.00 96.19 175 LEU A C 1
ATOM 1386 O O . LEU A 1 175 ? -4.757 -1.325 -18.990 1.00 96.19 175 LEU A O 1
ATOM 1390 N N . PRO A 1 176 ? -7.005 -1.365 -19.169 1.00 96.12 176 PRO A N 1
ATOM 1391 C CA . PRO A 1 176 ? -7.008 -1.471 -20.622 1.00 96.12 176 PRO A CA 1
ATOM 1392 C C . PRO A 1 176 ? -6.736 -0.126 -21.301 1.00 96.12 176 PRO A C 1
ATOM 1394 O O . PRO A 1 176 ? -7.642 0.683 -21.510 1.00 96.12 176 PRO A O 1
ATOM 1397 N N . LEU A 1 177 ? -5.485 0.094 -21.718 1.00 96.00 177 LEU A N 1
ATOM 1398 C CA . LEU A 1 177 ? -5.087 1.284 -22.476 1.00 96.00 177 LEU A CA 1
ATOM 1399 C C . LEU A 1 177 ? -5.838 1.388 -23.804 1.00 96.00 177 LEU A C 1
ATOM 1401 O O . LEU A 1 177 ? -6.207 2.489 -24.221 1.00 96.00 177 LEU A O 1
ATOM 1405 N N . ILE A 1 178 ? -6.085 0.247 -24.452 1.00 95.38 178 ILE A N 1
ATOM 1406 C CA . ILE A 1 178 ? -6.781 0.189 -25.740 1.00 95.38 178 ILE A CA 1
ATOM 1407 C C . ILE A 1 178 ? -8.241 0.655 -25.651 1.00 95.38 178 ILE A C 1
ATOM 1409 O O . ILE A 1 178 ? -8.732 1.307 -26.570 1.00 95.38 178 ILE A O 1
ATOM 1413 N N . ALA A 1 179 ? -8.919 0.391 -24.530 1.00 94.50 179 ALA A N 1
ATOM 1414 C CA . ALA A 1 179 ? -10.286 0.859 -24.296 1.00 94.50 179 ALA A CA 1
ATOM 1415 C C . ALA A 1 179 ? -10.334 2.364 -23.964 1.00 94.50 179 ALA A C 1
ATOM 1417 O O . ALA A 1 179 ? -11.359 3.020 -24.136 1.00 94.50 179 ALA A O 1
ATOM 1418 N N . LEU A 1 180 ? -9.212 2.937 -23.520 1.00 93.38 180 LEU A N 1
ATOM 1419 C CA . LEU A 1 180 ? -9.086 4.329 -23.092 1.00 93.38 180 LEU A CA 1
ATOM 1420 C C . LEU A 1 180 ? -8.366 5.195 -24.137 1.00 93.38 180 LEU A C 1
ATOM 1422 O O . LEU A 1 180 ? -7.581 6.069 -23.780 1.00 93.38 180 LEU A O 1
ATOM 1426 N N . GLN A 1 181 ? -8.610 4.979 -25.433 1.00 90.56 181 GLN A N 1
ATOM 1427 C CA . GLN A 1 181 ? -7.893 5.661 -26.528 1.00 90.56 181 GLN A CA 1
ATOM 1428 C C . GLN A 1 181 ? -7.987 7.199 -26.523 1.00 90.56 181 GLN A C 1
ATOM 1430 O O . GLN A 1 181 ? -7.062 7.866 -26.977 1.00 90.56 181 GLN A O 1
ATOM 1435 N N . TYR A 1 182 ? -9.072 7.760 -25.980 1.00 92.75 182 TYR A N 1
ATOM 1436 C CA . TYR A 1 182 ? -9.311 9.210 -25.924 1.00 92.75 182 TYR A CA 1
ATOM 1437 C C . TYR A 1 182 ? -8.953 9.849 -24.576 1.00 92.75 182 TYR A C 1
ATOM 1439 O O . TYR A 1 182 ? -9.086 11.060 -24.422 1.00 92.75 182 TYR A O 1
ATOM 1447 N N . HIS A 1 183 ? -8.522 9.051 -23.598 1.00 95.06 183 HIS A N 1
ATOM 1448 C CA . HIS A 1 183 ? -8.170 9.531 -22.267 1.00 95.06 183 HIS A CA 1
ATOM 1449 C C . HIS A 1 183 ? -6.677 9.367 -22.028 1.00 95.06 183 HIS A C 1
ATOM 1451 O O . HIS A 1 183 ? -6.151 8.258 -22.109 1.00 95.06 183 HIS A O 1
ATOM 1457 N N . ASP A 1 184 ? -6.003 10.460 -21.687 1.00 94.56 184 ASP A N 1
ATOM 1458 C CA . ASP A 1 184 ? -4.618 10.395 -21.238 1.00 94.56 184 ASP A CA 1
ATOM 1459 C C . ASP A 1 184 ? -4.553 9.819 -19.827 1.00 94.56 184 ASP A C 1
ATOM 1461 O O . ASP A 1 184 ? -5.334 10.201 -18.949 1.00 94.56 184 ASP A O 1
ATOM 1465 N N . ILE A 1 185 ? -3.590 8.927 -19.611 1.00 96.81 185 ILE A N 1
ATOM 1466 C CA . ILE A 1 185 ? -3.303 8.343 -18.305 1.00 96.81 185 ILE A CA 1
ATOM 1467 C C . ILE A 1 185 ? -2.013 8.970 -17.798 1.00 96.81 185 ILE A C 1
ATOM 1469 O O . ILE A 1 185 ? -0.969 8.897 -18.453 1.00 96.81 185 ILE A O 1
ATOM 1473 N N . LYS A 1 186 ? -2.099 9.625 -16.643 1.00 96.94 186 LYS A N 1
ATOM 1474 C CA . LYS A 1 186 ? -0.981 10.332 -16.022 1.00 96.94 186 LYS A CA 1
ATOM 1475 C C . LYS A 1 186 ? -0.805 9.864 -14.589 1.00 96.94 186 LYS A C 1
ATOM 1477 O O . LYS A 1 186 ? -1.781 9.702 -13.864 1.00 96.94 186 LYS A O 1
ATOM 1482 N N . ILE A 1 187 ? 0.443 9.684 -14.186 1.00 97.44 187 ILE A N 1
ATOM 1483 C CA . ILE A 1 187 ? 0.821 9.411 -12.803 1.00 97.44 187 ILE A CA 1
ATOM 1484 C C . ILE A 1 187 ? 1.598 10.613 -12.300 1.00 97.44 187 ILE A C 1
ATOM 1486 O O . ILE A 1 187 ? 2.661 10.948 -12.822 1.00 97.44 187 ILE A O 1
ATOM 1490 N N . ASN A 1 188 ? 1.052 11.272 -11.290 1.00 97.12 188 ASN A N 1
ATOM 1491 C CA . ASN A 1 188 ? 1.721 12.362 -10.605 1.00 97.12 188 ASN A CA 1
ATOM 1492 C C . ASN A 1 188 ? 2.410 11.814 -9.363 1.00 97.12 188 ASN A C 1
ATOM 1494 O O . ASN A 1 188 ? 1.775 11.107 -8.589 1.00 97.12 188 ASN A O 1
ATOM 1498 N N . VAL A 1 189 ? 3.672 12.174 -9.150 1.00 97.12 189 VAL A N 1
ATOM 1499 C CA . VAL A 1 189 ? 4.440 11.813 -7.953 1.00 97.12 189 VAL A CA 1
ATOM 1500 C C . VAL A 1 189 ? 4.952 13.096 -7.309 1.00 97.12 189 VAL A C 1
ATOM 1502 O O . VAL A 1 189 ? 5.551 13.938 -7.978 1.00 97.12 189 VAL A O 1
ATOM 1505 N N . GLN A 1 190 ? 4.684 13.261 -6.019 1.00 96.75 190 GLN A N 1
ATOM 1506 C CA . GLN A 1 190 ? 5.235 14.316 -5.180 1.00 96.75 190 GLN A CA 1
ATOM 1507 C C . GLN A 1 190 ? 6.348 13.718 -4.321 1.00 96.75 190 GLN A C 1
ATOM 1509 O O . GLN A 1 190 ? 6.108 12.786 -3.552 1.00 96.75 190 GLN A O 1
ATOM 1514 N N . PHE A 1 191 ? 7.560 14.257 -4.448 1.00 96.56 191 PHE A N 1
ATOM 1515 C CA . PHE A 1 191 ? 8.688 13.855 -3.614 1.00 96.56 191 PHE A CA 1
ATOM 1516 C C . PHE A 1 191 ? 8.760 14.685 -2.335 1.00 96.56 191 PHE A C 1
ATOM 1518 O O . PHE A 1 191 ? 8.463 15.884 -2.344 1.00 96.56 191 PHE A O 1
ATOM 1525 N N . ASN A 1 192 ? 9.211 14.055 -1.253 1.00 94.19 192 ASN A N 1
ATOM 1526 C CA . ASN A 1 192 ? 9.515 14.734 0.001 1.00 94.19 192 ASN A CA 1
ATOM 1527 C C . ASN A 1 192 ? 10.805 15.570 -0.104 1.00 94.19 192 ASN A C 1
ATOM 1529 O O . ASN A 1 192 ? 11.692 15.256 -0.909 1.00 94.19 192 ASN A O 1
ATOM 1533 N N . PRO A 1 193 ? 10.924 16.667 0.670 1.00 91.69 193 PRO A N 1
ATOM 1534 C CA . PRO A 1 193 ? 12.137 17.475 0.707 1.00 91.69 193 PRO A CA 1
ATOM 1535 C C . PRO A 1 193 ? 13.286 16.705 1.366 1.00 91.69 193 PRO A C 1
ATOM 1537 O O . PRO A 1 193 ? 13.071 15.915 2.283 1.00 91.69 193 PRO A O 1
ATOM 1540 N N . LEU A 1 194 ? 14.525 16.993 0.957 1.00 86.81 194 LEU A N 1
ATOM 1541 C CA . LEU A 1 194 ? 15.717 16.292 1.451 1.00 86.81 194 LEU A CA 1
ATOM 1542 C C . LEU A 1 194 ? 15.854 16.345 2.984 1.00 86.81 194 LEU A C 1
ATOM 1544 O O . LEU A 1 194 ? 16.282 15.372 3.596 1.00 86.81 194 LEU A O 1
ATOM 1548 N N . SER A 1 195 ? 15.420 17.439 3.616 1.00 83.50 195 SER A N 1
ATOM 1549 C CA . SER A 1 195 ? 15.443 17.606 5.075 1.00 83.50 195 SER A CA 1
ATOM 1550 C C . SER A 1 195 ? 14.618 16.567 5.838 1.00 83.50 195 SER A C 1
ATOM 1552 O O . SER A 1 195 ? 14.925 16.307 6.995 1.00 83.50 195 SER A O 1
ATOM 1554 N N . ALA A 1 196 ? 13.587 15.988 5.215 1.00 85.00 196 ALA A N 1
ATOM 1555 C CA . ALA A 1 196 ? 12.756 14.932 5.797 1.00 85.00 196 ALA A CA 1
ATOM 1556 C C . ALA A 1 196 ? 13.319 13.522 5.539 1.00 85.00 196 ALA A C 1
ATOM 1558 O O . ALA A 1 196 ? 12.821 12.547 6.090 1.00 85.00 196 ALA A O 1
ATOM 1559 N N . LEU A 1 197 ? 14.343 13.405 4.689 1.00 87.31 197 LEU A N 1
ATOM 1560 C CA . LEU A 1 197 ? 14.893 12.135 4.207 1.00 87.31 197 LEU A CA 1
ATOM 1561 C C . LEU A 1 197 ? 16.251 11.791 4.823 1.00 87.31 197 LEU A C 1
ATOM 1563 O O . LEU A 1 197 ? 16.748 10.680 4.639 1.00 87.31 197 LEU A O 1
ATOM 1567 N N . THR A 1 198 ? 16.850 12.722 5.564 1.00 81.44 198 THR A N 1
ATOM 1568 C CA . THR A 1 198 ? 18.166 12.559 6.188 1.00 81.44 198 THR A CA 1
ATOM 1569 C C . THR A 1 198 ? 18.094 12.738 7.696 1.00 81.44 198 THR A C 1
ATOM 1571 O O . THR A 1 198 ? 17.501 13.705 8.164 1.00 81.44 198 THR A O 1
ATOM 1574 N N . VAL A 1 199 ? 18.750 11.872 8.459 1.00 76.00 199 VAL A N 1
ATOM 1575 C CA . VAL A 1 199 ? 18.919 12.011 9.915 1.00 76.00 199 VAL A CA 1
ATOM 1576 C C . VAL A 1 199 ? 20.288 12.633 10.187 1.00 76.00 199 VAL A C 1
ATOM 1578 O O . VAL A 1 199 ? 21.274 12.207 9.579 1.00 76.00 199 VAL A O 1
ATOM 1581 N N . GLN A 1 200 ? 20.361 13.624 11.083 1.00 70.12 200 GLN A N 1
ATOM 1582 C CA . GLN A 1 200 ? 21.611 14.318 11.429 1.00 70.12 200 GLN A CA 1
ATOM 1583 C C . GLN A 1 200 ? 22.045 14.004 12.862 1.00 70.12 200 GLN A C 1
ATOM 1585 O O . GLN A 1 200 ? 21.246 14.104 13.790 1.00 70.12 200 GLN A O 1
ATOM 1590 N N . GLY A 1 201 ? 23.319 13.654 13.045 1.00 58.78 201 GLY A N 1
ATOM 1591 C CA . GLY A 1 201 ? 23.902 13.424 14.365 1.00 58.78 201 GLY A CA 1
ATOM 1592 C C . GLY A 1 201 ? 24.258 14.734 15.053 1.00 58.78 201 GLY A C 1
ATOM 1593 O O . GLY A 1 201 ? 24.960 15.560 14.476 1.00 58.78 201 GLY A O 1
ATOM 1594 N N . GLN A 1 202 ? 23.803 14.925 16.292 1.00 50.25 202 GLN A N 1
ATOM 1595 C CA . GLN A 1 202 ? 24.235 16.031 17.149 1.00 50.25 202 GLN A CA 1
ATOM 1596 C C . GLN A 1 202 ? 25.418 15.561 17.994 1.00 50.25 202 GLN A C 1
ATOM 1598 O O . GLN A 1 202 ? 25.258 14.862 18.990 1.00 50.25 202 GLN A O 1
ATOM 1603 N N . GLY A 1 203 ? 26.627 15.922 17.588 1.00 44.44 203 GLY A N 1
ATOM 1604 C CA . GLY A 1 203 ? 27.808 15.700 18.404 1.00 44.44 203 GLY A CA 1
ATOM 1605 C C . GLY A 1 203 ? 28.083 16.880 19.326 1.00 44.44 203 GLY A C 1
ATOM 1606 O O . GLY A 1 203 ? 28.302 17.989 18.845 1.00 44.44 203 GLY A O 1
ATOM 1607 N N . THR A 1 204 ? 28.144 16.653 20.637 1.00 37.72 204 THR A N 1
ATOM 1608 C CA . THR A 1 204 ? 28.642 17.655 21.587 1.00 37.72 204 THR A CA 1
ATOM 1609 C C . THR A 1 204 ? 30.157 17.810 21.425 1.00 37.72 204 THR A C 1
ATOM 1611 O O . THR A 1 204 ? 30.913 16.859 21.613 1.00 37.72 204 THR A O 1
ATOM 1614 N N . LEU A 1 205 ? 30.623 19.015 21.087 1.00 34.19 205 LEU A N 1
ATOM 1615 C CA . LEU A 1 205 ? 32.039 19.375 21.173 1.00 34.19 205 LEU A CA 1
ATOM 1616 C C . LEU A 1 205 ? 32.375 19.707 22.632 1.00 34.19 205 LEU A C 1
ATOM 1618 O O . LEU A 1 205 ? 31.940 20.738 23.138 1.00 34.19 205 LEU A O 1
ATOM 1622 N N . ILE A 1 206 ? 33.178 18.883 23.305 1.00 35.06 206 ILE A N 1
ATOM 1623 C CA . ILE A 1 206 ? 33.849 19.297 24.544 1.00 35.06 206 ILE A CA 1
ATOM 1624 C C . ILE A 1 206 ? 35.226 19.832 24.140 1.00 35.06 206 ILE A C 1
ATOM 1626 O O . ILE A 1 206 ? 36.178 19.070 23.987 1.00 35.06 206 ILE A O 1
ATOM 1630 N N . SER A 1 207 ? 35.349 21.141 23.910 1.00 31.38 207 SER A N 1
ATOM 1631 C CA . SER A 1 207 ? 36.663 21.770 23.735 1.00 31.38 207 SER A CA 1
ATOM 1632 C C . SER A 1 207 ? 37.300 21.984 25.110 1.00 31.38 207 SER A C 1
ATOM 1634 O O . SER A 1 207 ? 36.943 22.921 25.823 1.00 31.38 207 SER A O 1
ATOM 1636 N N . SER A 1 208 ? 38.245 21.134 25.505 1.00 33.66 208 SER A N 1
ATOM 1637 C CA . SER A 1 208 ? 39.061 21.373 26.697 1.00 33.66 208 SER A CA 1
ATOM 1638 C C . SER A 1 208 ? 40.148 22.412 26.391 1.00 33.66 208 SER A C 1
ATOM 1640 O O . SER A 1 208 ? 41.294 22.061 26.111 1.00 33.66 208 SER A O 1
ATOM 1642 N N . THR A 1 209 ? 39.810 23.700 26.438 1.00 33.75 209 THR A N 1
ATOM 1643 C CA . THR A 1 209 ? 40.831 24.750 26.580 1.00 33.75 209 THR A CA 1
ATOM 1644 C C . THR A 1 209 ? 41.073 24.936 28.071 1.00 33.75 209 THR A C 1
ATOM 1646 O O . THR A 1 209 ? 40.142 25.259 28.803 1.00 33.75 209 THR A O 1
ATOM 1649 N N . GLY A 1 210 ? 42.301 24.663 28.522 1.00 35.59 210 GLY A N 1
ATOM 1650 C CA . GLY A 1 210 ? 42.687 24.620 29.933 1.00 35.59 210 GLY A CA 1
ATOM 1651 C C . GLY A 1 210 ? 42.159 25.801 30.750 1.00 35.59 210 GLY A C 1
ATOM 1652 O O . GLY A 1 210 ? 42.646 26.921 30.628 1.00 35.59 210 GLY A O 1
ATOM 1653 N N . GLY A 1 211 ? 41.175 25.520 31.599 1.00 31.56 211 GLY A N 1
ATOM 1654 C CA . GLY A 1 211 ? 40.651 26.423 32.612 1.00 31.56 211 GLY A CA 1
ATOM 1655 C C . GLY A 1 211 ? 40.641 25.695 33.950 1.00 31.56 211 GLY A C 1
ATOM 1656 O O . GLY A 1 211 ? 40.050 24.626 34.079 1.00 31.56 211 GLY A O 1
ATOM 1657 N N . THR A 1 212 ? 41.349 26.244 34.932 1.00 27.64 212 THR A N 1
ATOM 1658 C CA . THR A 1 212 ? 41.451 25.704 36.290 1.00 27.64 212 THR A CA 1
ATOM 1659 C C . THR A 1 212 ? 40.087 25.751 36.981 1.00 27.64 212 THR A C 1
ATOM 1661 O O . THR A 1 212 ? 39.569 26.833 37.246 1.00 27.64 212 THR A O 1
ATOM 1664 N N . LEU A 1 213 ? 39.512 24.590 37.303 1.00 29.38 213 LEU A N 1
ATOM 1665 C CA . LEU A 1 213 ? 38.315 24.489 38.140 1.00 29.38 213 LEU A CA 1
ATOM 1666 C C . LEU A 1 213 ? 38.722 24.580 39.618 1.00 29.38 213 LEU A C 1
ATOM 1668 O O . LEU A 1 213 ? 39.323 23.662 40.170 1.00 29.38 213 LEU A O 1
ATOM 1672 N N . THR A 1 214 ? 38.411 25.699 40.268 1.00 25.28 214 THR A N 1
ATOM 1673 C CA . THR A 1 214 ? 38.551 25.874 41.721 1.00 25.28 214 THR A CA 1
ATOM 1674 C C . THR A 1 214 ? 37.294 25.365 42.426 1.00 25.28 214 THR A C 1
ATOM 1676 O O . THR A 1 214 ? 36.247 26.004 42.354 1.00 25.28 214 THR A O 1
ATOM 1679 N N . SER A 1 215 ? 37.377 24.223 43.113 1.00 30.14 215 SER A N 1
ATOM 1680 C CA . SER A 1 215 ? 36.279 23.681 43.922 1.00 30.14 215 SER A CA 1
ATOM 1681 C C . SER A 1 215 ? 36.194 24.388 45.280 1.00 30.14 215 SER A C 1
ATOM 1683 O O . SER A 1 215 ? 37.084 24.230 46.118 1.00 30.14 215 SER A O 1
ATOM 1685 N N . SER A 1 216 ? 35.118 25.136 45.528 1.00 26.30 216 SER A N 1
ATOM 1686 C CA . SER A 1 216 ? 34.754 25.601 46.869 1.00 26.30 216 SER A CA 1
ATOM 1687 C C . SER A 1 216 ? 33.909 24.540 47.579 1.00 26.30 216 SER A C 1
ATOM 1689 O O . SER A 1 216 ? 32.828 24.189 47.116 1.00 26.30 216 SER A O 1
ATOM 1691 N N . THR A 1 217 ? 34.439 24.043 48.696 1.00 28.64 217 THR A N 1
ATOM 1692 C CA . THR A 1 217 ? 33.791 23.305 49.797 1.00 28.64 217 THR A CA 1
ATOM 1693 C C . THR A 1 217 ? 32.264 23.184 49.752 1.00 28.64 217 THR A C 1
ATOM 1695 O O . THR A 1 217 ? 31.572 24.157 50.030 1.00 28.64 217 THR A O 1
ATOM 1698 N N . THR A 1 218 ? 31.742 21.964 49.590 1.00 27.31 218 THR A N 1
ATOM 1699 C CA . THR A 1 218 ? 30.712 21.403 50.486 1.00 27.31 218 THR A CA 1
ATOM 1700 C C . THR A 1 218 ? 30.825 19.875 50.483 1.00 27.31 218 THR A C 1
ATOM 1702 O O . THR A 1 218 ? 30.991 19.241 49.447 1.00 27.31 218 THR A O 1
ATOM 1705 N N . THR A 1 219 ? 30.826 19.317 51.685 1.00 26.91 219 THR A N 1
ATOM 1706 C CA . THR A 1 219 ? 31.101 17.934 52.077 1.00 26.91 219 THR A CA 1
ATOM 1707 C C . THR A 1 219 ? 30.148 16.926 51.424 1.00 26.91 219 THR A C 1
ATOM 1709 O O . THR A 1 219 ? 28.937 17.025 51.598 1.00 26.91 219 THR A O 1
ATOM 1712 N N . GLY A 1 220 ? 30.690 15.920 50.734 1.00 26.89 220 GLY A N 1
ATOM 1713 C CA . GLY A 1 220 ? 29.941 14.776 50.209 1.00 26.89 220 GLY A CA 1
ATOM 1714 C C . GLY A 1 220 ? 30.856 13.560 50.073 1.00 26.89 220 GLY A C 1
ATOM 1715 O O . GLY A 1 220 ? 31.929 13.645 49.481 1.00 26.89 220 GLY A O 1
ATOM 1716 N N . THR A 1 221 ? 30.471 12.452 50.697 1.00 22.72 221 THR A N 1
ATOM 1717 C CA . THR A 1 221 ? 31.269 11.229 50.837 1.00 22.72 221 THR A CA 1
ATOM 1718 C C . THR A 1 221 ? 31.262 10.426 49.533 1.00 22.72 221 THR A C 1
ATOM 1720 O O . THR A 1 221 ? 30.204 10.003 49.081 1.00 22.72 221 THR A O 1
ATOM 1723 N N . LEU A 1 222 ? 32.433 10.182 48.941 1.00 26.38 222 LEU A N 1
ATOM 1724 C CA . LEU A 1 222 ? 32.608 9.239 47.831 1.00 26.38 222 LEU A CA 1
ATOM 1725 C C . LEU A 1 222 ? 32.998 7.870 48.404 1.00 26.38 222 LEU A C 1
ATOM 1727 O O . LEU A 1 222 ? 34.106 7.698 48.905 1.00 26.38 222 LEU A O 1
ATOM 1731 N N . THR A 1 223 ? 32.099 6.890 48.345 1.00 24.55 223 THR A N 1
ATOM 1732 C CA . THR A 1 223 ? 32.427 5.481 48.610 1.00 24.55 223 THR A CA 1
ATOM 1733 C C . THR A 1 223 ? 32.720 4.777 47.291 1.00 24.55 223 THR A C 1
ATOM 1735 O O . THR A 1 223 ? 31.800 4.372 46.586 1.00 24.55 223 THR A O 1
ATOM 1738 N N . SER A 1 224 ? 34.001 4.624 46.953 1.00 29.88 224 SER A N 1
ATOM 1739 C CA . SER A 1 224 ? 34.468 3.714 45.902 1.00 29.88 224 SER A CA 1
ATOM 1740 C C . SER A 1 224 ? 35.028 2.448 46.546 1.00 29.88 224 SER A C 1
ATOM 1742 O O . SER A 1 224 ? 35.986 2.506 47.319 1.00 29.88 224 SER A O 1
ATOM 1744 N N . SER A 1 225 ? 34.444 1.294 46.233 1.00 32.66 225 SER A N 1
ATOM 1745 C CA . SER A 1 225 ? 34.913 -0.014 46.684 1.00 32.66 225 SER A CA 1
ATOM 1746 C C . SER A 1 225 ? 36.160 -0.444 45.911 1.00 32.66 225 SER A C 1
ATOM 1748 O O . SER A 1 225 ? 36.052 -1.226 44.979 1.00 32.66 225 SER A O 1
ATOM 1750 N N . THR A 1 226 ? 37.320 0.102 46.277 1.00 31.45 226 THR A N 1
ATOM 1751 C CA . THR A 1 226 ? 38.619 -0.593 46.367 1.00 31.45 226 THR A CA 1
ATOM 1752 C C . THR A 1 226 ? 39.683 0.433 46.754 1.00 31.45 226 THR A C 1
ATOM 1754 O O . THR A 1 226 ? 39.880 1.418 46.046 1.00 31.45 226 THR A O 1
ATOM 1757 N N . THR A 1 227 ? 40.415 0.137 47.831 1.00 28.61 227 THR A N 1
ATOM 1758 C CA . THR A 1 227 ? 41.583 0.843 48.405 1.00 28.61 227 THR A CA 1
ATOM 1759 C C . THR A 1 227 ? 41.293 1.897 49.484 1.00 28.61 227 THR A C 1
ATOM 1761 O O . THR A 1 227 ? 40.946 3.045 49.222 1.00 28.61 227 THR A O 1
ATOM 1764 N N . THR A 1 228 ? 41.510 1.487 50.734 1.00 27.05 228 THR A N 1
ATOM 1765 C CA . THR A 1 228 ? 41.559 2.325 51.937 1.00 27.05 228 THR A CA 1
ATOM 1766 C C . THR A 1 228 ? 42.890 3.081 51.976 1.00 27.05 228 THR A C 1
ATOM 1768 O O . THR A 1 228 ? 43.946 2.460 52.084 1.00 27.05 228 THR A O 1
ATOM 1771 N N . GLY A 1 229 ? 42.860 4.412 51.907 1.00 27.09 229 GLY A N 1
ATOM 1772 C CA . GLY A 1 229 ? 44.048 5.253 52.056 1.00 27.09 229 GLY A CA 1
ATOM 1773 C C . GLY A 1 229 ? 43.677 6.660 52.514 1.00 27.09 229 GLY A C 1
ATOM 1774 O O . GLY A 1 229 ? 43.014 7.404 51.798 1.00 27.09 229 GLY A O 1
ATOM 1775 N N . THR A 1 230 ? 44.078 7.017 53.730 1.00 25.05 230 THR A N 1
ATOM 1776 C CA . THR A 1 230 ? 43.850 8.330 54.343 1.00 25.05 230 THR A CA 1
ATOM 1777 C C . THR A 1 230 ? 44.847 9.336 53.768 1.00 25.05 230 THR A C 1
ATOM 1779 O O . THR A 1 230 ? 46.047 9.186 53.982 1.00 25.05 230 THR A O 1
ATOM 1782 N N . LEU A 1 231 ? 44.387 10.373 53.062 1.00 25.92 231 LEU A N 1
ATOM 1783 C CA . LEU A 1 231 ? 45.258 11.463 52.609 1.00 25.92 231 LEU A CA 1
ATOM 1784 C C . LEU A 1 231 ? 45.133 12.673 53.539 1.00 25.92 231 LEU A C 1
ATOM 1786 O O . LEU A 1 231 ? 44.222 13.492 53.438 1.00 25.92 231 LEU A O 1
ATOM 1790 N N . THR A 1 232 ? 46.089 12.760 54.462 1.00 24.28 232 THR A N 1
ATOM 1791 C CA . THR A 1 232 ? 46.500 13.991 55.143 1.00 24.28 232 THR A CA 1
ATOM 1792 C C . THR A 1 232 ? 47.201 14.925 54.154 1.00 24.28 232 THR A C 1
ATOM 1794 O O . THR A 1 232 ? 47.981 14.478 53.320 1.00 24.28 232 THR A O 1
ATOM 1797 N N . SER A 1 233 ? 46.919 16.221 54.273 1.00 32.09 233 SER A N 1
ATOM 1798 C CA . SER A 1 233 ? 47.429 17.347 53.479 1.00 32.09 233 SER A CA 1
ATOM 1799 C C . SER A 1 233 ? 48.837 17.199 52.878 1.00 32.09 233 SER A C 1
ATOM 1801 O O . SER A 1 233 ? 49.817 17.143 53.620 1.00 32.09 233 SER A O 1
ATOM 1803 N N . SER A 1 234 ? 48.956 17.331 51.554 1.00 29.14 234 SER A N 1
ATOM 1804 C CA . SER A 1 234 ? 50.149 17.911 50.925 1.00 29.14 234 SER A CA 1
ATOM 1805 C C . SER A 1 234 ? 49.863 18.390 49.504 1.00 29.14 234 SER A C 1
ATOM 1807 O O . SER A 1 234 ? 49.286 17.677 48.688 1.00 29.14 234 SER A O 1
ATOM 1809 N N . THR A 1 235 ? 50.307 19.607 49.216 1.00 34.53 235 THR A N 1
ATOM 1810 C CA . THR A 1 235 ? 50.396 20.238 47.901 1.00 34.53 235 THR A CA 1
ATOM 1811 C C . THR A 1 235 ? 51.147 19.331 46.926 1.00 34.53 235 THR A C 1
ATOM 1813 O O . THR A 1 235 ? 52.335 19.069 47.109 1.00 34.53 235 THR A O 1
ATOM 1816 N N . THR A 1 236 ? 50.493 18.856 45.867 1.00 27.11 236 THR A N 1
ATOM 1817 C CA . THR A 1 236 ? 51.201 18.283 44.714 1.00 27.11 236 THR A CA 1
ATOM 1818 C C . THR A 1 236 ? 50.428 18.581 43.438 1.00 27.11 236 THR A C 1
ATOM 1820 O O . THR A 1 236 ? 49.301 18.135 43.241 1.00 27.11 236 THR A O 1
ATOM 1823 N N . THR A 1 237 ? 51.046 19.388 42.583 1.00 30.19 237 THR A N 1
ATOM 1824 C CA . THR A 1 237 ? 50.609 19.697 41.225 1.00 30.19 237 THR A CA 1
ATOM 1825 C C . THR A 1 237 ? 50.734 18.426 40.384 1.00 30.19 237 THR A C 1
ATOM 1827 O O . THR A 1 237 ? 51.842 18.013 40.052 1.00 30.19 237 THR A O 1
ATOM 1830 N N . GLY A 1 238 ? 49.612 17.776 40.080 1.00 27.47 238 GLY A N 1
ATOM 1831 C CA . GLY A 1 238 ? 49.553 16.627 39.178 1.00 27.47 238 GLY A CA 1
ATOM 1832 C C . GLY A 1 238 ? 49.026 17.043 37.808 1.00 27.47 238 GLY A C 1
ATOM 1833 O O . GLY A 1 238 ? 47.915 17.554 37.698 1.00 27.47 238 GLY A O 1
ATOM 1834 N N . THR A 1 239 ? 49.815 16.832 36.756 1.00 25.17 239 THR A N 1
ATOM 1835 C CA . THR A 1 239 ? 49.347 16.899 35.366 1.00 25.17 239 THR A CA 1
ATOM 1836 C C . THR A 1 239 ? 48.521 15.645 35.083 1.00 25.17 239 THR A C 1
ATOM 1838 O O . THR A 1 239 ? 49.053 14.537 35.114 1.00 25.17 239 THR A O 1
ATOM 1841 N N . LEU A 1 240 ? 47.225 15.803 34.805 1.00 26.45 240 LEU A N 1
ATOM 1842 C CA . LEU A 1 240 ? 46.376 14.706 34.339 1.00 26.45 240 LEU A CA 1
ATOM 1843 C C . LEU A 1 240 ? 46.842 14.276 32.942 1.00 26.45 240 LEU A C 1
ATOM 1845 O O . LEU A 1 240 ? 46.619 14.973 31.955 1.00 26.45 240 LEU A O 1
ATOM 1849 N N . THR A 1 241 ? 47.510 13.128 32.861 1.00 27.83 241 THR A N 1
ATOM 1850 C CA . THR A 1 241 ? 47.715 12.408 31.603 1.00 27.83 241 THR A CA 1
ATOM 1851 C C . THR A 1 241 ? 46.587 11.388 31.479 1.00 27.83 241 THR A C 1
ATOM 1853 O O . THR A 1 241 ? 46.457 10.483 32.295 1.00 27.83 241 THR A O 1
ATOM 1856 N N . SER A 1 242 ? 45.736 11.592 30.470 1.00 29.30 242 SER A N 1
ATOM 1857 C CA . SER A 1 242 ? 44.501 10.851 30.163 1.00 29.30 242 SER A CA 1
ATOM 1858 C C . SER A 1 242 ? 43.357 11.000 31.183 1.00 29.30 242 SER A C 1
ATOM 1860 O O . SER A 1 242 ? 43.304 10.340 32.214 1.00 29.30 242 SER A O 1
ATOM 1862 N N . SER A 1 243 ? 42.382 11.852 30.859 1.00 28.47 243 SER A N 1
ATOM 1863 C CA . SER A 1 243 ? 41.045 11.804 31.457 1.00 28.47 243 SER A CA 1
ATOM 1864 C C . SER A 1 243 ? 40.047 11.444 30.362 1.00 28.47 243 SER A C 1
ATOM 1866 O O . SER A 1 243 ? 39.621 12.302 29.588 1.00 28.47 243 SER A O 1
ATOM 1868 N N . THR A 1 244 ? 39.690 10.168 30.281 1.00 25.41 244 THR A N 1
ATOM 1869 C CA . THR A 1 244 ? 38.544 9.707 29.496 1.00 25.41 244 THR A CA 1
ATOM 1870 C C . THR A 1 244 ? 37.290 10.030 30.301 1.00 25.41 244 THR A C 1
ATOM 1872 O O . THR A 1 244 ? 36.838 9.228 31.113 1.00 25.41 244 THR A O 1
ATOM 1875 N N . LEU A 1 245 ? 36.771 11.248 30.145 1.00 26.30 245 LEU A N 1
ATOM 1876 C CA . LEU A 1 245 ? 35.452 11.605 30.653 1.00 26.30 245 LEU A CA 1
ATOM 1877 C C . LEU A 1 245 ? 34.410 11.220 29.604 1.00 26.30 245 LEU A C 1
ATOM 1879 O O . LEU A 1 245 ? 34.510 11.569 28.430 1.00 26.30 245 LEU A O 1
ATOM 1883 N N . VAL A 1 246 ? 33.462 10.414 30.063 1.00 23.91 246 VAL A N 1
ATOM 1884 C CA . VAL A 1 246 ? 32.506 9.638 29.283 1.00 23.91 246 VAL A CA 1
ATOM 1885 C C . VAL A 1 246 ? 31.129 10.298 29.386 1.00 23.91 246 VAL A C 1
ATOM 1887 O O . VAL A 1 246 ? 30.618 10.466 30.488 1.00 23.91 246 VAL A O 1
ATOM 1890 N N . GLY A 1 247 ? 30.518 10.594 28.233 1.00 29.20 247 GLY A N 1
ATOM 1891 C CA . GLY A 1 247 ? 29.067 10.767 28.065 1.00 29.20 247 GLY A CA 1
ATOM 1892 C C . GLY A 1 247 ? 28.541 12.203 27.888 1.00 29.20 247 GLY A C 1
ATOM 1893 O O . GLY A 1 247 ? 29.127 13.149 28.415 1.00 29.20 247 GLY A O 1
ATOM 1894 N N . PRO A 1 248 ? 27.420 12.383 27.155 1.00 29.53 248 PRO A N 1
ATOM 1895 C CA . PRO A 1 248 ? 26.701 13.645 27.106 1.00 29.53 248 PRO A CA 1
ATOM 1896 C C . PRO A 1 248 ? 25.859 13.772 28.380 1.00 29.53 248 PRO A C 1
ATOM 1898 O O . PRO A 1 248 ? 24.844 13.103 28.554 1.00 29.53 248 PRO A O 1
ATOM 1901 N N . TYR A 1 249 ? 26.298 14.629 29.292 1.00 27.75 249 TYR A N 1
ATOM 1902 C CA . TYR A 1 249 ? 25.452 15.149 30.357 1.00 27.75 249 TYR A CA 1
ATOM 1903 C C . TYR A 1 249 ? 24.689 16.355 29.795 1.00 27.75 249 TYR A C 1
ATOM 1905 O O . TYR A 1 249 ? 25.311 17.303 29.313 1.00 27.75 249 TYR A O 1
ATOM 1913 N N . ILE A 1 250 ? 23.352 16.327 29.831 1.00 29.33 250 ILE A N 1
ATOM 1914 C CA . ILE A 1 250 ? 22.563 17.558 29.713 1.00 29.33 250 ILE A CA 1
ATOM 1915 C C . ILE A 1 250 ? 22.661 18.251 31.070 1.00 29.33 250 ILE A C 1
ATOM 1917 O O . ILE A 1 250 ? 21.982 17.871 32.022 1.00 29.33 250 ILE A O 1
ATOM 1921 N N . ASP A 1 251 ? 23.538 19.248 31.162 1.00 28.00 251 ASP A N 1
ATOM 1922 C CA . ASP A 1 251 ? 23.568 20.152 32.304 1.00 28.00 251 ASP A CA 1
ATOM 1923 C C . ASP A 1 251 ? 22.437 21.174 32.163 1.00 28.00 251 ASP A C 1
ATOM 1925 O O . ASP A 1 251 ? 22.540 22.111 31.376 1.00 28.00 251 ASP A O 1
ATOM 1929 N N . ASN A 1 252 ? 21.361 21.012 32.934 1.00 29.06 252 ASN A N 1
ATOM 1930 C CA . ASN A 1 252 ? 20.344 22.053 33.120 1.00 29.06 252 ASN A CA 1
ATOM 1931 C C . ASN A 1 252 ? 20.721 23.020 34.266 1.00 29.06 252 ASN A C 1
ATOM 1933 O O . ASN A 1 252 ? 19.862 23.494 35.009 1.00 29.06 252 ASN A O 1
ATOM 1937 N N . SER A 1 253 ? 22.010 23.329 34.416 1.00 26.73 253 SER A N 1
ATOM 1938 C CA . SER A 1 253 ? 22.497 24.506 35.139 1.00 26.73 253 SER A CA 1
ATOM 1939 C C . SER A 1 253 ? 22.339 25.762 34.263 1.00 26.73 253 SER A C 1
ATOM 1941 O O . SER A 1 253 ? 22.696 25.732 33.083 1.00 26.73 253 SER A O 1
ATOM 1943 N N . PRO A 1 254 ? 21.846 26.901 34.790 1.00 30.52 254 PRO A N 1
ATOM 1944 C CA . PRO A 1 254 ? 21.475 28.068 33.988 1.00 30.52 254 PRO A CA 1
ATOM 1945 C C . PRO A 1 254 ? 22.668 28.921 33.500 1.00 30.52 254 PRO A C 1
ATOM 1947 O O . PRO A 1 254 ? 22.533 30.137 33.373 1.00 30.52 254 PRO A O 1
ATOM 1950 N N . THR A 1 255 ? 23.841 28.342 33.218 1.00 30.20 255 THR A N 1
ATOM 1951 C CA . THR A 1 255 ? 25.035 29.116 32.808 1.00 30.20 255 THR A CA 1
ATOM 1952 C C . THR A 1 255 ? 25.899 28.519 31.691 1.00 30.20 255 THR A C 1
ATOM 1954 O O . THR A 1 255 ? 26.984 29.039 31.436 1.00 30.20 255 THR A O 1
ATOM 1957 N N . THR A 1 256 ? 25.433 27.525 30.930 1.00 30.22 256 THR A N 1
ATOM 1958 C CA . THR A 1 256 ? 26.123 27.092 29.700 1.00 30.22 256 THR A CA 1
ATOM 1959 C C . THR A 1 256 ? 25.419 27.635 28.454 1.00 30.22 256 THR A C 1
ATOM 1961 O O . THR A 1 256 ? 24.322 27.231 28.078 1.00 30.22 256 THR A O 1
ATOM 1964 N N . THR A 1 257 ? 26.049 28.596 27.774 1.00 25.03 257 THR A N 1
ATOM 1965 C CA . THR A 1 257 ? 25.591 29.051 26.455 1.00 25.03 257 THR A CA 1
ATOM 1966 C C . THR A 1 257 ? 25.866 27.955 25.426 1.00 25.03 257 THR A C 1
ATOM 1968 O O . THR A 1 257 ? 26.966 27.875 24.874 1.00 25.03 257 THR A O 1
ATOM 1971 N N . VAL A 1 258 ? 24.871 27.105 25.167 1.00 32.00 258 VAL A N 1
ATOM 1972 C CA . VAL A 1 258 ? 24.850 26.207 24.007 1.00 32.00 258 VAL A CA 1
ATOM 1973 C C . VAL A 1 258 ? 24.875 27.087 22.760 1.00 32.00 258 VAL A C 1
ATOM 1975 O O . VAL A 1 258 ? 23.896 27.756 22.435 1.00 32.00 258 VAL A O 1
ATOM 1978 N N . SER A 1 259 ? 26.016 27.137 22.072 1.00 32.00 259 SER A N 1
ATOM 1979 C CA . SER A 1 259 ? 26.068 27.755 20.748 1.00 32.00 259 SER A CA 1
ATOM 1980 C C . SER A 1 259 ? 25.198 26.910 19.823 1.00 32.00 259 SER A C 1
ATOM 1982 O O . SER A 1 259 ? 25.474 25.728 19.629 1.00 32.00 259 SER A O 1
ATOM 1984 N N . SER A 1 260 ? 24.121 27.495 19.300 1.00 32.12 260 SER A N 1
ATOM 1985 C CA . SER A 1 260 ? 23.216 26.851 18.351 1.00 32.12 260 SER A CA 1
ATOM 1986 C C . SER A 1 260 ? 24.020 26.301 17.174 1.00 32.12 260 SER A C 1
ATOM 1988 O O . SER A 1 260 ? 24.583 27.072 16.394 1.00 32.12 260 SER A O 1
ATOM 1990 N N . VAL A 1 261 ? 24.089 24.977 17.051 1.00 39.19 261 VAL A N 1
ATOM 1991 C CA . VAL A 1 261 ? 24.652 24.321 15.872 1.00 39.19 261 VAL A CA 1
ATOM 1992 C C . VAL A 1 261 ? 23.768 24.712 14.691 1.00 39.19 261 VAL A C 1
ATOM 1994 O O . VAL A 1 261 ? 22.577 24.403 14.669 1.00 39.19 261 VAL A O 1
ATOM 1997 N N . THR A 1 262 ? 24.317 25.444 13.722 1.00 38.38 262 THR A N 1
ATOM 1998 C CA . THR A 1 262 ? 23.598 25.734 12.478 1.00 38.38 262 THR A CA 1
ATOM 1999 C C . THR A 1 262 ? 23.350 24.418 11.740 1.00 38.38 262 THR A C 1
ATOM 2001 O O . THR A 1 262 ? 24.316 23.673 11.551 1.00 38.38 262 THR A O 1
ATOM 2004 N N . PRO A 1 263 ? 22.109 24.112 11.317 1.00 47.59 263 PRO A N 1
ATOM 2005 C CA . PRO A 1 263 ? 21.800 22.868 10.621 1.00 47.59 263 PRO A CA 1
ATOM 2006 C C . PRO A 1 263 ? 22.664 22.757 9.365 1.00 47.59 263 PRO A C 1
ATOM 2008 O O . PRO A 1 263 ? 22.681 23.661 8.523 1.00 47.59 263 PRO A O 1
ATOM 2011 N N . VAL A 1 264 ? 23.407 21.656 9.242 1.00 49.12 264 VAL A N 1
ATOM 2012 C CA . VAL A 1 264 ? 24.215 21.398 8.051 1.00 49.12 264 VAL A CA 1
ATOM 2013 C C . VAL A 1 264 ? 23.239 21.194 6.895 1.00 49.12 264 VAL A C 1
ATOM 2015 O O . VAL A 1 264 ? 22.439 20.258 6.893 1.00 49.12 264 VAL A O 1
ATOM 2018 N N . THR A 1 265 ? 23.253 22.113 5.931 1.00 49.81 265 THR A N 1
ATOM 2019 C CA . THR A 1 265 ? 22.396 22.028 4.746 1.00 49.81 265 THR A CA 1
ATOM 2020 C C . THR A 1 265 ? 23.097 21.150 3.721 1.00 49.81 265 THR A C 1
ATOM 2022 O O . THR A 1 265 ? 24.066 21.573 3.094 1.00 49.81 265 THR A O 1
ATOM 2025 N N . TYR A 1 266 ? 22.627 19.915 3.572 1.00 60.97 266 TYR A N 1
ATOM 2026 C CA . TYR A 1 266 ? 23.087 19.027 2.510 1.00 60.97 266 TYR A CA 1
ATOM 2027 C C . TYR A 1 266 ? 22.455 19.465 1.192 1.00 60.97 266 TYR A C 1
ATOM 2029 O O . TYR A 1 266 ? 21.239 19.623 1.099 1.00 60.97 266 TYR A O 1
ATOM 2037 N N . SER A 1 267 ? 23.283 19.664 0.172 1.00 61.59 267 SER A N 1
ATOM 2038 C CA . SER A 1 267 ? 22.851 19.899 -1.201 1.00 61.59 267 SER A CA 1
ATOM 2039 C C . SER A 1 267 ? 23.109 18.636 -2.018 1.00 61.59 267 SER A C 1
ATOM 2041 O O . SER A 1 267 ? 24.229 18.363 -2.439 1.00 61.59 267 SER A O 1
ATOM 2043 N N . GLY A 1 268 ? 22.062 17.844 -2.226 1.00 72.19 268 GLY A N 1
ATOM 2044 C CA . GLY A 1 268 ? 22.072 16.701 -3.134 1.00 72.19 268 GLY A CA 1
ATOM 2045 C C . GLY A 1 268 ? 20.804 16.720 -3.973 1.00 72.19 268 GLY A C 1
ATOM 2046 O O . GLY A 1 268 ? 19.737 17.024 -3.447 1.00 72.19 268 GLY A O 1
ATOM 2047 N N . SER A 1 269 ? 20.922 16.422 -5.263 1.00 86.69 269 SER A N 1
ATOM 2048 C CA . SER A 1 269 ? 19.777 16.208 -6.150 1.00 86.69 269 SER A CA 1
ATOM 2049 C C . SER A 1 269 ? 19.632 14.726 -6.457 1.00 86.69 269 SER A C 1
ATOM 2051 O O . SER A 1 269 ? 20.608 13.972 -6.411 1.00 86.69 269 SER A O 1
ATOM 2053 N N . ILE A 1 270 ? 18.419 14.305 -6.799 1.00 91.50 270 ILE A N 1
ATOM 2054 C CA . ILE A 1 270 ? 18.191 12.961 -7.337 1.00 91.50 270 ILE A CA 1
ATOM 2055 C C . ILE A 1 270 ? 19.049 12.788 -8.602 1.00 91.50 270 ILE A C 1
ATOM 2057 O O . ILE A 1 270 ? 19.122 13.698 -9.429 1.00 91.50 270 ILE A O 1
ATOM 2061 N N . VAL A 1 271 ? 19.743 11.651 -8.728 1.00 92.44 271 VAL A N 1
ATOM 2062 C CA . VAL A 1 271 ? 20.651 11.392 -9.861 1.00 92.44 271 VAL A CA 1
ATOM 2063 C C . VAL A 1 271 ? 19.851 11.048 -11.113 1.00 92.44 271 VAL A C 1
ATOM 2065 O O . VAL A 1 271 ? 20.119 11.576 -12.187 1.00 92.44 271 VAL A O 1
ATOM 2068 N N . ASP A 1 272 ? 18.872 10.160 -10.961 1.00 93.62 272 ASP A N 1
ATOM 2069 C CA . ASP A 1 272 ? 17.945 9.753 -12.013 1.00 93.62 272 ASP A CA 1
ATOM 2070 C C . ASP A 1 272 ? 16.654 9.230 -11.376 1.00 93.62 272 ASP A C 1
ATOM 2072 O O . ASP A 1 272 ? 16.688 8.637 -10.293 1.00 93.62 272 ASP A O 1
ATOM 2076 N N . ALA A 1 273 ? 15.521 9.434 -12.041 1.00 95.31 273 ALA A N 1
ATOM 2077 C CA . ALA A 1 273 ? 14.251 8.841 -11.649 1.00 95.31 273 ALA A CA 1
ATOM 2078 C C . ALA A 1 273 ? 13.395 8.555 -12.878 1.00 95.31 273 ALA A C 1
ATOM 2080 O O . ALA A 1 273 ? 13.201 9.423 -13.729 1.00 95.31 273 ALA A O 1
ATOM 2081 N N . GLN A 1 274 ? 12.846 7.345 -12.946 1.00 95.75 274 GLN A N 1
ATOM 2082 C CA . GLN A 1 274 ? 12.022 6.876 -14.059 1.00 95.75 274 GLN A CA 1
ATOM 2083 C C . GLN A 1 274 ? 10.927 5.939 -13.551 1.00 95.75 274 GLN A C 1
ATOM 2085 O O . GLN A 1 274 ? 11.035 5.347 -12.475 1.00 95.75 274 GLN A O 1
ATOM 2090 N N . LEU A 1 275 ? 9.861 5.791 -14.333 1.00 96.69 275 LEU A N 1
ATOM 2091 C CA . LEU A 1 275 ? 8.745 4.912 -14.005 1.00 96.69 275 LEU A CA 1
ATOM 2092 C C . LEU A 1 275 ? 8.742 3.711 -14.953 1.00 96.69 275 LEU A C 1
ATOM 2094 O O . LEU A 1 275 ? 8.547 3.874 -16.149 1.00 96.69 275 LEU A O 1
ATOM 2098 N N . TYR A 1 276 ? 8.932 2.503 -14.442 1.00 97.38 276 TYR A N 1
ATOM 2099 C CA . TYR A 1 276 ? 8.808 1.275 -15.225 1.00 97.38 276 TYR A CA 1
ATOM 2100 C C . TYR A 1 276 ? 7.369 0.792 -15.196 1.00 97.38 276 TYR A C 1
ATOM 2102 O O . TYR A 1 276 ? 6.773 0.680 -14.125 1.00 97.38 276 TYR A O 1
ATOM 2110 N N . VAL A 1 277 ? 6.815 0.513 -16.372 1.00 97.88 277 VAL A N 1
ATOM 2111 C CA . VAL A 1 277 ? 5.439 0.041 -16.530 1.00 97.88 277 VAL A CA 1
ATOM 2112 C C . VAL A 1 277 ? 5.458 -1.281 -17.269 1.00 97.88 277 VAL A C 1
ATOM 2114 O O . VAL A 1 277 ? 6.017 -1.371 -18.362 1.00 97.88 277 VAL A O 1
ATOM 2117 N N . ASP A 1 278 ? 4.812 -2.284 -16.685 1.00 97.81 278 ASP A N 1
ATOM 2118 C CA . ASP A 1 278 ? 4.606 -3.578 -17.322 1.00 97.81 278 ASP A CA 1
ATOM 2119 C C . ASP A 1 278 ? 3.409 -3.491 -18.274 1.00 97.81 278 ASP A C 1
ATOM 2121 O O . ASP A 1 278 ? 2.253 -3.404 -17.843 1.00 97.81 278 ASP A O 1
ATOM 2125 N N . TYR A 1 279 ? 3.702 -3.528 -19.570 1.00 97.81 279 TYR A N 1
ATOM 2126 C CA . TYR A 1 279 ? 2.723 -3.596 -20.645 1.00 97.81 279 TYR A CA 1
ATOM 2127 C C . TYR A 1 279 ? 2.367 -5.047 -20.944 1.00 97.81 279 TYR A C 1
ATOM 2129 O O . TYR A 1 279 ? 3.237 -5.917 -20.988 1.00 97.81 279 TYR A O 1
ATOM 2137 N N . VAL A 1 280 ? 1.082 -5.295 -21.183 1.00 97.56 280 VAL A N 1
ATOM 2138 C CA . VAL A 1 280 ? 0.566 -6.587 -21.636 1.00 97.56 280 VAL A CA 1
ATOM 2139 C C . VAL A 1 280 ? 0.104 -6.449 -23.081 1.00 97.56 280 VAL A C 1
ATOM 2141 O O . VAL A 1 280 ? -0.715 -5.582 -23.400 1.00 97.56 280 VAL A O 1
ATOM 2144 N N . TYR A 1 281 ? 0.623 -7.317 -23.941 1.00 97.56 281 TYR A N 1
ATOM 2145 C CA . TYR A 1 281 ? 0.246 -7.422 -25.347 1.00 97.56 281 TYR A CA 1
ATOM 2146 C C . TYR A 1 281 ? -0.728 -8.575 -25.520 1.00 97.56 281 TYR A C 1
ATOM 2148 O O . TYR A 1 281 ? -0.424 -9.699 -25.113 1.00 97.56 281 TYR A O 1
ATOM 2156 N N . LEU A 1 282 ? -1.884 -8.291 -26.114 1.00 96.75 282 LEU A N 1
ATOM 2157 C CA . LEU A 1 282 ? -2.941 -9.269 -26.334 1.00 96.75 282 LEU A CA 1
ATOM 2158 C C . LEU A 1 282 ? -2.939 -9.746 -27.786 1.00 96.75 282 LEU A C 1
ATOM 2160 O O . LEU A 1 282 ? -2.531 -9.030 -28.703 1.00 96.75 282 LEU A O 1
ATOM 2164 N N . ASP A 1 283 ? -3.450 -10.953 -28.011 1.00 97.12 283 ASP A N 1
ATOM 2165 C CA . ASP A 1 283 ? -3.697 -11.432 -29.369 1.00 97.12 283 ASP A CA 1
ATOM 2166 C C . ASP A 1 283 ? -4.800 -10.608 -30.062 1.00 97.12 283 ASP A C 1
ATOM 2168 O O . ASP A 1 283 ? -5.652 -9.985 -29.425 1.00 97.12 283 ASP A O 1
ATOM 2172 N N . THR A 1 284 ? -4.815 -10.629 -31.392 1.00 96.00 284 THR A N 1
ATOM 2173 C CA . THR A 1 284 ? -5.647 -9.772 -32.247 1.00 96.00 284 THR A CA 1
ATOM 2174 C C . THR A 1 284 ? -7.134 -9.859 -31.902 1.00 96.00 284 THR A C 1
ATOM 2176 O O . THR A 1 284 ? -7.822 -8.835 -31.876 1.00 96.00 284 THR A O 1
ATOM 2179 N N . ASP A 1 285 ? -7.644 -11.060 -31.629 1.00 95.44 285 ASP A N 1
ATOM 2180 C CA . ASP A 1 285 ? -9.064 -11.268 -31.337 1.00 95.44 285 ASP A CA 1
ATOM 2181 C C . ASP A 1 285 ? -9.458 -10.737 -29.957 1.00 95.44 285 ASP A C 1
ATOM 2183 O O . ASP A 1 285 ? -10.499 -10.091 -29.815 1.00 95.44 285 ASP A O 1
ATOM 2187 N N . GLU A 1 286 ? -8.626 -10.968 -28.942 1.00 95.62 286 GLU A N 1
ATOM 2188 C CA . GLU A 1 286 ? -8.867 -10.464 -27.591 1.00 95.62 286 GLU A CA 1
ATOM 2189 C C . GLU A 1 286 ? -8.716 -8.941 -27.552 1.00 95.62 286 GLU A C 1
ATOM 2191 O O . GLU A 1 286 ? -9.604 -8.241 -27.068 1.00 95.62 286 GLU A O 1
ATOM 2196 N N . ARG A 1 287 ? -7.669 -8.414 -28.191 1.00 95.50 287 ARG A N 1
ATOM 2197 C CA . ARG A 1 287 ? -7.437 -6.982 -28.387 1.00 95.50 287 ARG A CA 1
ATOM 2198 C C . ARG A 1 287 ? -8.645 -6.276 -29.011 1.00 95.50 287 ARG A C 1
ATOM 2200 O O . ARG A 1 287 ? -9.085 -5.239 -28.518 1.00 95.50 287 ARG A O 1
ATOM 2207 N N . ARG A 1 288 ? -9.230 -6.849 -30.073 1.00 95.50 288 ARG A N 1
ATOM 2208 C CA . ARG A 1 288 ? -10.450 -6.312 -30.708 1.00 95.50 288 ARG A CA 1
ATOM 2209 C C . ARG A 1 288 ? -11.638 -6.299 -29.751 1.00 95.50 288 ARG A C 1
ATOM 2211 O O . ARG A 1 288 ? -12.364 -5.310 -29.717 1.00 95.50 288 ARG A O 1
ATOM 2218 N N . ARG A 1 289 ? -11.824 -7.360 -28.958 1.00 95.00 289 ARG A N 1
ATOM 2219 C CA . ARG A 1 289 ? -12.897 -7.421 -27.950 1.00 95.00 289 ARG A CA 1
ATOM 2220 C C . ARG A 1 289 ? -12.713 -6.353 -26.877 1.00 95.00 289 ARG A C 1
ATOM 2222 O O . ARG A 1 289 ? -13.678 -5.664 -26.562 1.00 95.00 289 ARG A O 1
ATOM 2229 N N . PHE A 1 290 ? -11.491 -6.162 -26.378 1.00 95.06 290 PHE A N 1
ATOM 2230 C CA . PHE A 1 290 ? -11.193 -5.116 -25.398 1.00 95.06 290 PHE A CA 1
ATOM 2231 C C . PHE A 1 290 ? -11.460 -3.703 -25.933 1.00 95.06 290 PHE A C 1
ATOM 2233 O O . PHE A 1 290 ? -11.916 -2.853 -25.178 1.00 95.06 290 PHE A O 1
ATOM 2240 N N . ALA A 1 291 ? -11.233 -3.450 -27.222 1.00 94.75 291 ALA A N 1
ATOM 2241 C CA . ALA A 1 291 ? -11.504 -2.146 -27.826 1.00 94.75 291 ALA A CA 1
ATOM 2242 C C . ALA A 1 291 ? -13.001 -1.872 -28.076 1.00 94.75 291 ALA A C 1
ATOM 2244 O O . ALA A 1 291 ? -13.424 -0.719 -28.071 1.00 94.75 291 ALA A O 1
ATOM 2245 N N . GLN A 1 292 ? -13.793 -2.913 -28.357 1.00 94.56 292 GLN A N 1
ATOM 2246 C CA . GLN A 1 292 ? -15.187 -2.772 -28.800 1.00 94.56 292 GLN A CA 1
ATOM 2247 C C . GLN A 1 292 ? -16.211 -2.884 -27.668 1.00 94.56 292 GLN A C 1
ATOM 2249 O O . GLN A 1 292 ? -17.276 -2.274 -27.744 1.00 94.56 292 GLN A O 1
ATOM 2254 N N . VAL A 1 293 ? -15.926 -3.703 -26.654 1.00 95.56 293 VAL A N 1
ATOM 2255 C CA . VAL A 1 293 ? -16.863 -3.996 -25.564 1.00 95.56 293 VAL A CA 1
ATOM 2256 C C . VAL A 1 293 ? -16.705 -2.976 -24.437 1.00 95.56 293 VAL A C 1
ATOM 2258 O O . VAL A 1 293 ? -15.600 -2.523 -24.147 1.00 95.56 293 VAL A O 1
ATOM 2261 N N . SER A 1 294 ? -17.814 -2.623 -23.785 1.00 94.69 294 SER A N 1
ATOM 2262 C CA . SER A 1 294 ? -17.807 -1.835 -22.551 1.00 94.69 294 SER A CA 1
ATOM 2263 C C . SER A 1 294 ? -17.350 -2.689 -21.367 1.00 94.69 294 SER A C 1
ATOM 2265 O O . SER A 1 294 ? -17.938 -3.741 -21.111 1.00 94.69 294 SER A O 1
ATOM 2267 N N . HIS A 1 295 ? -16.351 -2.216 -20.621 1.00 94.44 295 HIS A N 1
ATOM 2268 C CA . HIS A 1 295 ? -15.821 -2.912 -19.444 1.00 94.44 295 HIS A CA 1
ATOM 2269 C C . HIS A 1 295 ? -16.220 -2.207 -18.154 1.00 94.44 295 HIS A C 1
ATOM 2271 O O . HIS A 1 295 ? -16.158 -0.982 -18.068 1.00 94.44 295 HIS A O 1
ATOM 2277 N N . GLU A 1 296 ? -16.544 -2.994 -17.134 1.00 95.31 296 GLU A N 1
ATOM 2278 C CA . GLU A 1 296 ? -16.790 -2.520 -15.776 1.00 95.31 296 GLU A CA 1
ATOM 2279 C C . GLU A 1 296 ? -15.766 -3.161 -14.840 1.00 95.31 296 GLU A C 1
ATOM 2281 O O . GLU A 1 296 ? -15.623 -4.383 -14.799 1.00 95.31 296 GLU A O 1
ATOM 2286 N N . TYR A 1 297 ? -15.043 -2.328 -14.092 1.00 94.50 297 TYR A N 1
ATOM 2287 C CA . TYR A 1 297 ? -14.043 -2.776 -13.130 1.00 94.50 297 TYR A CA 1
ATOM 2288 C C . TYR A 1 297 ? -14.482 -2.392 -11.724 1.00 94.50 297 TYR A C 1
ATOM 2290 O O . TYR A 1 297 ? -14.736 -1.222 -11.439 1.00 94.50 297 TYR A O 1
ATOM 2298 N N . LEU A 1 298 ? -14.519 -3.378 -10.828 1.00 94.12 298 LEU A N 1
ATOM 2299 C CA . LEU A 1 298 ? -14.588 -3.116 -9.397 1.00 94.12 298 LEU A CA 1
ATOM 2300 C C . LEU A 1 298 ? -13.184 -2.744 -8.915 1.00 94.12 298 LEU A C 1
ATOM 2302 O O . LEU A 1 298 ? -12.289 -3.590 -8.890 1.00 94.12 298 LEU A O 1
ATOM 2306 N N . VAL A 1 299 ? -12.998 -1.476 -8.562 1.00 93.62 299 VAL A N 1
ATOM 2307 C CA . VAL A 1 299 ? -11.712 -0.927 -8.123 1.00 93.62 299 VAL A CA 1
ATOM 2308 C C . VAL A 1 299 ? -11.767 -0.547 -6.650 1.00 93.62 299 VAL A C 1
ATOM 2310 O O . VAL A 1 299 ? -12.819 -0.160 -6.143 1.00 93.62 299 VAL A O 1
ATOM 2313 N N . ASP A 1 300 ? -10.625 -0.638 -5.974 1.00 92.19 300 ASP A N 1
ATOM 2314 C CA . ASP A 1 300 ? -10.478 -0.098 -4.626 1.00 92.19 300 ASP A CA 1
ATOM 2315 C C . ASP A 1 300 ? -9.816 1.279 -4.699 1.00 92.19 300 ASP A C 1
ATOM 2317 O O . ASP A 1 300 ? -8.938 1.502 -5.536 1.00 92.19 300 ASP A O 1
ATOM 2321 N N . GLN A 1 301 ? -10.206 2.160 -3.783 1.00 93.81 301 GLN A N 1
ATOM 2322 C CA . GLN A 1 301 ? -9.640 3.495 -3.610 1.00 93.81 301 GLN A CA 1
ATOM 2323 C C . GLN A 1 301 ? -9.199 3.677 -2.160 1.00 93.81 301 GLN A C 1
ATOM 2325 O O . GLN A 1 301 ? -9.862 3.180 -1.242 1.00 93.81 301 GLN A O 1
ATOM 2330 N N . LEU A 1 302 ? -8.114 4.420 -1.953 1.00 95.56 302 LEU A N 1
ATOM 2331 C CA . LEU A 1 302 ? -7.727 4.868 -0.620 1.00 95.56 302 LEU A CA 1
ATOM 2332 C C . LEU A 1 302 ? -8.519 6.129 -0.247 1.00 95.56 302 LEU A C 1
ATOM 2334 O O . LEU A 1 302 ? -8.586 7.085 -1.015 1.00 95.56 302 LEU A O 1
ATOM 2338 N N . GLN A 1 303 ? -9.095 6.151 0.956 1.00 95.62 303 GLN A N 1
ATOM 2339 C CA . GLN A 1 303 ? -9.714 7.349 1.524 1.00 95.62 303 GLN A CA 1
ATOM 2340 C C . GLN A 1 303 ? -8.913 7.816 2.733 1.00 95.62 303 GLN A C 1
ATOM 2342 O O . GLN A 1 303 ? -8.739 7.072 3.695 1.00 95.62 303 GLN A O 1
ATOM 2347 N N . TYR A 1 304 ? -8.447 9.060 2.677 1.00 95.31 304 TYR A N 1
ATOM 2348 C CA . TYR A 1 304 ? -7.683 9.698 3.738 1.00 95.31 304 TYR A CA 1
ATOM 2349 C C . TYR A 1 304 ? -8.065 11.176 3.816 1.00 95.31 304 TYR A C 1
ATOM 2351 O O . TYR A 1 304 ? -7.973 11.897 2.823 1.00 95.31 304 TYR A O 1
ATOM 2359 N N . THR A 1 305 ? -8.523 11.623 4.986 1.00 92.50 305 THR A N 1
ATOM 2360 C CA . THR A 1 305 ? -9.018 12.993 5.217 1.00 92.50 305 THR A CA 1
ATOM 2361 C C . THR A 1 305 ? -7.960 13.932 5.800 1.00 92.50 305 THR A C 1
ATOM 2363 O O . THR A 1 305 ? -8.273 15.080 6.100 1.00 92.50 305 THR A O 1
ATOM 2366 N N . GLY A 1 306 ? -6.710 13.475 5.926 1.00 91.75 306 GLY A N 1
ATOM 2367 C CA . GLY A 1 306 ? -5.633 14.202 6.598 1.00 91.75 306 GLY A CA 1
ATOM 2368 C C . GLY A 1 306 ? -5.384 13.714 8.032 1.00 91.75 306 GLY A C 1
ATOM 2369 O O . GLY A 1 306 ? -6.135 12.876 8.539 1.00 91.75 306 GLY A O 1
ATOM 2370 N N . PRO A 1 307 ? -4.307 14.196 8.676 1.00 90.44 307 PRO A N 1
ATOM 2371 C CA . PRO A 1 307 ? -3.965 13.812 10.037 1.00 90.44 307 PRO A CA 1
ATOM 2372 C C . PRO A 1 307 ? -4.852 14.539 11.053 1.00 90.44 307 PRO A C 1
ATOM 2374 O O . PRO A 1 307 ? -5.067 15.747 10.963 1.00 90.44 307 PRO A O 1
ATOM 2377 N N . GLU A 1 308 ? -5.309 13.805 12.062 1.00 90.88 308 GLU A N 1
ATOM 2378 C CA . GLU A 1 308 ? -6.075 14.346 13.185 1.00 90.88 308 GLU A CA 1
ATOM 2379 C C . GLU A 1 308 ? -5.145 14.611 14.371 1.00 90.88 308 GLU A C 1
ATOM 2381 O O . GLU A 1 308 ? -4.319 13.770 14.732 1.00 90.88 308 GLU A O 1
ATOM 2386 N N . THR A 1 309 ? -5.260 15.788 14.991 1.00 86.25 309 THR A N 1
ATOM 2387 C CA . THR A 1 309 ? -4.400 16.154 16.126 1.00 86.25 309 THR A CA 1
ATOM 2388 C C . THR A 1 309 ? -5.042 15.720 17.434 1.00 86.25 309 THR A C 1
ATOM 2390 O O . THR A 1 309 ? -6.140 16.153 17.775 1.00 86.25 309 THR A O 1
ATOM 2393 N N . VAL A 1 310 ? -4.323 14.912 18.209 1.00 81.69 310 VAL A N 1
ATOM 2394 C CA . VAL A 1 310 ? -4.706 14.557 19.577 1.00 81.69 310 VAL A CA 1
ATOM 2395 C C . VAL A 1 310 ? -3.913 15.437 20.534 1.00 81.69 310 VAL A C 1
ATOM 2397 O O . VAL A 1 310 ? -2.720 15.221 20.734 1.00 81.69 310 VAL A O 1
ATOM 2400 N N . SER A 1 311 ? -4.557 16.454 21.102 1.00 69.38 311 SER A N 1
ATOM 2401 C CA . SER A 1 311 ? -3.939 17.336 22.091 1.00 69.38 311 SER A CA 1
ATOM 2402 C C . SER A 1 311 ? -4.362 16.959 23.508 1.00 69.38 311 SER A C 1
ATOM 2404 O O . SER A 1 311 ? -5.519 16.639 23.778 1.00 69.38 311 SER A O 1
ATOM 2406 N N . THR A 1 312 ? -3.416 17.030 24.443 1.00 63.66 312 THR A N 1
ATOM 2407 C CA . THR A 1 312 ? -3.729 17.073 25.869 1.00 63.66 312 THR A CA 1
ATOM 2408 C C . THR A 1 312 ? -4.089 18.509 26.233 1.00 63.66 312 THR A C 1
ATOM 2410 O O . THR A 1 312 ? -3.375 19.452 25.889 1.00 63.66 312 THR A O 1
ATOM 2413 N N . THR A 1 313 ? -5.223 18.721 26.901 1.00 52.81 313 THR A N 1
ATOM 2414 C CA . THR A 1 313 ? -5.555 20.053 27.419 1.00 52.81 313 THR A CA 1
ATOM 2415 C C . THR A 1 313 ? -4.517 20.420 28.482 1.00 52.81 313 THR A C 1
ATOM 2417 O O . THR A 1 313 ? -4.407 19.756 29.510 1.00 52.81 313 THR A O 1
ATOM 2420 N N . SER A 1 314 ? -3.732 21.461 28.211 1.00 42.84 314 SER A N 1
ATOM 2421 C CA . SER A 1 314 ? -2.534 21.903 28.938 1.00 42.84 314 SER A CA 1
ATOM 2422 C C . SER A 1 314 ? -2.795 22.501 30.332 1.00 42.84 314 SER A C 1
ATOM 2424 O O . SER A 1 314 ? -2.145 23.467 30.723 1.00 42.84 314 SER A O 1
ATOM 2426 N N . SER A 1 315 ? -3.760 21.984 31.091 1.00 41.06 315 SER A N 1
ATOM 2427 C CA . SER A 1 315 ? -4.173 22.566 32.375 1.00 41.06 315 SER A CA 1
ATOM 2428 C C . SER A 1 315 ? -4.361 21.548 33.491 1.00 41.06 315 SER A C 1
ATOM 2430 O O . SER A 1 315 ? -5.182 21.760 34.375 1.00 41.06 315 SER A O 1
ATOM 2432 N N . ASN A 1 316 ? -3.623 20.447 33.468 1.00 37.84 316 ASN A N 1
ATOM 2433 C CA . ASN A 1 316 ? -3.410 19.652 34.662 1.00 37.84 316 ASN A CA 1
ATOM 2434 C C . ASN A 1 316 ? -2.021 19.048 34.562 1.00 37.84 316 ASN A C 1
ATOM 2436 O O . ASN A 1 316 ? -1.678 18.439 33.552 1.00 37.84 316 ASN A O 1
ATOM 2440 N N . THR A 1 317 ? -1.239 19.200 35.625 1.00 43.72 317 THR A N 1
ATOM 2441 C CA . THR A 1 317 ? -0.319 18.155 36.068 1.00 43.72 317 THR A CA 1
ATOM 2442 C C . THR A 1 317 ? -1.081 16.839 35.983 1.00 43.72 317 THR A C 1
ATOM 2444 O O . THR A 1 317 ? -1.877 16.522 36.871 1.00 43.72 317 THR A O 1
ATOM 2447 N N . LEU A 1 318 ? -0.952 16.148 34.851 1.00 49.34 318 LEU A N 1
ATOM 2448 C CA . LEU A 1 318 ? -1.504 14.824 34.662 1.00 49.34 318 LEU A CA 1
ATOM 2449 C C . LEU A 1 318 ? -0.802 13.991 35.723 1.00 49.34 318 LEU A C 1
ATOM 2451 O O . LEU A 1 318 ? 0.387 13.704 35.612 1.00 49.34 318 LEU A O 1
ATOM 2455 N N . SER A 1 319 ? -1.522 13.648 36.792 1.00 50.09 319 SER A N 1
ATOM 2456 C CA . SER A 1 319 ? -1.132 12.483 37.568 1.00 50.09 319 SER A CA 1
ATOM 2457 C C . SER A 1 319 ? -0.940 11.369 36.544 1.00 50.09 319 SER A C 1
ATOM 2459 O O . SER A 1 319 ? -1.765 11.226 35.637 1.00 50.09 319 SER A O 1
ATOM 2461 N N . SER A 1 320 ? 0.174 10.649 36.633 1.00 52.50 320 SER A N 1
ATOM 2462 C CA . SER A 1 320 ? 0.713 9.715 35.629 1.00 52.50 320 SER A CA 1
ATOM 2463 C C . SER A 1 320 ? -0.227 8.573 35.188 1.00 52.50 320 SER A C 1
ATOM 2465 O O . SER A 1 320 ? 0.191 7.662 34.483 1.00 52.50 320 SER A O 1
ATOM 2467 N N . ASN A 1 321 ? -1.502 8.618 35.579 1.00 55.53 321 ASN A N 1
ATOM 2468 C CA . ASN A 1 321 ? -2.496 7.566 35.476 1.00 55.53 321 ASN A CA 1
ATOM 2469 C C . ASN A 1 321 ? -3.860 7.994 34.899 1.00 55.53 321 ASN A C 1
ATOM 2471 O O . ASN A 1 321 ? -4.758 7.156 34.846 1.00 55.53 321 ASN A O 1
ATOM 2475 N N . GLN A 1 322 ? -4.076 9.254 34.494 1.00 60.78 322 GLN A N 1
ATOM 2476 C CA . GLN A 1 322 ? -5.345 9.627 33.845 1.00 60.78 322 GLN A CA 1
ATOM 2477 C C . GLN A 1 322 ? -5.300 9.349 32.334 1.00 60.78 322 GLN A C 1
ATOM 2479 O O . GLN A 1 322 ? -4.400 9.846 31.653 1.00 60.78 322 GLN A O 1
ATOM 2484 N N . PRO A 1 323 ? -6.249 8.567 31.788 1.00 67.94 323 PRO A N 1
ATOM 2485 C CA . PRO A 1 323 ? -6.234 8.212 30.379 1.00 67.94 323 PRO A CA 1
ATOM 2486 C C . PRO A 1 323 ? -6.659 9.386 29.494 1.00 67.94 323 PRO A C 1
ATOM 2488 O O . PRO A 1 323 ? -7.709 9.998 29.700 1.00 67.94 323 PRO A O 1
ATOM 2491 N N . VAL A 1 324 ? -5.863 9.672 28.466 1.00 80.81 324 VAL A N 1
ATOM 2492 C CA . VAL A 1 324 ? -6.203 10.671 27.446 1.00 80.81 324 VAL A CA 1
ATOM 2493 C C . VAL A 1 324 ? -7.178 10.030 26.467 1.00 80.81 324 VAL A C 1
ATOM 2495 O O . VAL A 1 324 ? -6.898 8.960 25.928 1.00 80.81 324 VAL A O 1
ATOM 2498 N N . THR A 1 325 ? -8.327 10.665 26.239 1.00 86.81 325 THR A N 1
ATOM 2499 C CA . THR A 1 325 ? -9.346 10.182 25.296 1.00 86.81 325 THR A CA 1
ATOM 2500 C C . THR A 1 325 ? -9.508 11.159 24.139 1.00 86.81 325 THR A C 1
ATOM 2502 O O . THR A 1 325 ? -9.433 12.371 24.327 1.00 86.81 325 THR A O 1
ATOM 2505 N N . SER A 1 326 ? -9.718 10.632 22.934 1.00 90.38 326 SER A N 1
ATOM 2506 C CA . SER A 1 326 ? -10.009 11.413 21.733 1.00 90.38 326 SER A CA 1
ATOM 2507 C C . SER A 1 326 ? -11.122 10.756 20.930 1.00 90.38 326 SER A C 1
ATOM 2509 O O . SER A 1 326 ? -11.115 9.544 20.715 1.00 90.38 326 SER A O 1
ATOM 2511 N N . ASN A 1 327 ? -12.072 11.567 20.473 1.00 92.56 327 ASN A N 1
ATOM 2512 C CA . ASN A 1 327 ? -13.179 11.131 19.634 1.00 92.56 327 ASN A CA 1
ATOM 2513 C C . ASN A 1 327 ? -12.975 11.689 18.228 1.00 92.56 327 ASN A C 1
ATOM 2515 O O . ASN A 1 327 ? -13.113 12.891 18.017 1.00 92.56 327 ASN A O 1
ATOM 2519 N N . ILE A 1 328 ? -12.675 10.811 17.276 1.00 93.75 328 ILE A N 1
ATOM 2520 C CA . ILE A 1 328 ? -12.396 11.175 15.887 1.00 93.75 328 ILE A CA 1
ATOM 2521 C C . ILE A 1 328 ? -13.620 10.859 15.031 1.00 93.75 328 ILE A C 1
ATOM 2523 O O . ILE A 1 328 ? -14.070 9.715 14.969 1.00 93.75 328 ILE A O 1
ATOM 2527 N N . THR A 1 329 ? -14.171 11.861 14.353 1.00 93.50 329 THR A N 1
ATOM 2528 C CA . THR A 1 329 ? -15.294 11.682 13.423 1.00 93.50 329 THR A CA 1
ATOM 2529 C C . THR A 1 329 ? -14.792 11.221 12.057 1.00 93.50 329 THR A C 1
ATOM 2531 O O . THR A 1 329 ? -14.024 11.926 11.407 1.00 93.50 329 THR A O 1
ATOM 2534 N N . LEU A 1 330 ? -15.248 10.059 11.592 1.00 94.62 330 LEU A N 1
ATOM 2535 C CA . LEU A 1 330 ? -14.852 9.485 10.308 1.00 94.62 330 LEU A CA 1
ATOM 2536 C C . LEU A 1 330 ? -15.772 9.997 9.192 1.00 94.62 330 LEU A C 1
ATOM 2538 O O . LEU A 1 330 ? -16.958 9.674 9.168 1.00 94.62 330 LEU A O 1
ATOM 2542 N N . SER A 1 331 ? -15.213 10.746 8.240 1.00 93.88 331 SER A N 1
ATOM 2543 C CA . SER A 1 331 ? -15.938 11.278 7.071 1.00 93.88 331 SER A CA 1
ATOM 2544 C C . SER A 1 331 ? -15.648 10.450 5.814 1.00 93.88 331 SER A C 1
ATOM 2546 O O . SER A 1 331 ? -15.113 10.954 4.828 1.00 93.88 331 SER A O 1
ATOM 2548 N N . LEU A 1 332 ? -15.945 9.150 5.878 1.00 95.06 332 LEU A N 1
ATOM 2549 C CA . LEU A 1 332 ? -15.714 8.200 4.784 1.00 95.06 332 LEU A CA 1
ATOM 2550 C C . LEU A 1 332 ? -16.982 7.983 3.951 1.00 95.06 332 LEU A C 1
ATOM 2552 O O . LEU A 1 332 ? -18.097 8.199 4.416 1.00 95.06 332 LEU A O 1
ATOM 2556 N N . ASN A 1 333 ? -16.809 7.505 2.722 1.00 95.25 333 ASN A N 1
ATOM 2557 C CA . ASN A 1 333 ? -17.885 7.180 1.788 1.00 95.25 333 ASN A CA 1
ATOM 2558 C C . ASN A 1 333 ? -17.710 5.771 1.206 1.00 95.25 333 ASN A C 1
ATOM 2560 O O . ASN A 1 333 ? -16.684 5.126 1.406 1.00 95.25 333 ASN A O 1
ATOM 2564 N N . HIS A 1 334 ? -18.696 5.312 0.435 1.00 96.06 334 HIS A N 1
ATOM 2565 C CA . HIS A 1 334 ? -18.693 4.027 -0.268 1.00 96.06 334 HIS A CA 1
ATOM 2566 C C . HIS A 1 334 ? -18.661 2.797 0.669 1.00 96.06 334 HIS A C 1
ATOM 2568 O O . HIS A 1 334 ? -18.615 2.920 1.898 1.00 96.06 334 HIS A O 1
ATOM 2574 N N . PRO A 1 335 ? -18.766 1.575 0.116 1.00 97.06 335 PRO A N 1
ATOM 2575 C CA . PRO A 1 335 ? -18.518 0.352 0.869 1.00 97.06 335 PRO A CA 1
ATOM 2576 C C . PRO A 1 335 ? -17.038 0.223 1.262 1.00 97.06 335 PRO A C 1
ATOM 2578 O O . PRO A 1 335 ? -16.185 -0.083 0.433 1.00 97.06 335 PRO A O 1
ATOM 2581 N N . VAL A 1 336 ? -16.739 0.427 2.543 1.00 96.88 336 VAL A N 1
ATOM 2582 C CA . VAL A 1 336 ? -15.395 0.333 3.123 1.00 96.88 336 VAL A CA 1
ATOM 2583 C C . VAL A 1 336 ? -15.114 -1.102 3.567 1.00 96.88 336 VAL A C 1
ATOM 2585 O O . VAL A 1 336 ? -15.929 -1.724 4.254 1.00 96.88 336 VAL A O 1
ATOM 2588 N N . ARG A 1 337 ? -13.948 -1.634 3.183 1.00 95.94 337 ARG A N 1
ATOM 2589 C CA . ARG A 1 337 ? -13.507 -3.004 3.513 1.00 95.94 337 ARG A CA 1
ATOM 2590 C C . ARG A 1 337 ? -12.855 -3.103 4.891 1.00 95.94 337 ARG A C 1
ATOM 2592 O O . ARG A 1 337 ? -13.141 -4.030 5.641 1.00 95.94 337 ARG A O 1
ATOM 2599 N N . ALA A 1 338 ? -11.995 -2.149 5.226 1.00 96.44 338 ALA A N 1
ATOM 2600 C CA . ALA A 1 338 ? -11.282 -2.102 6.494 1.00 96.44 338 ALA A CA 1
ATOM 2601 C C . ALA A 1 338 ? -10.966 -0.653 6.870 1.00 96.44 338 ALA A C 1
ATOM 2603 O O . ALA A 1 338 ? -10.811 0.199 5.996 1.00 96.44 338 ALA A O 1
ATOM 2604 N N . LEU A 1 339 ? -10.863 -0.400 8.171 1.00 96.56 339 LEU A N 1
ATOM 2605 C CA . LEU A 1 339 ? -10.272 0.808 8.731 1.00 96.56 339 LEU A CA 1
ATOM 2606 C C . LEU A 1 339 ? -8.866 0.462 9.199 1.00 96.56 339 LEU A C 1
ATOM 2608 O O . LEU A 1 339 ? -8.674 -0.532 9.900 1.00 96.56 339 LEU A O 1
ATOM 2612 N N . ILE A 1 340 ? -7.899 1.284 8.816 1.00 96.38 340 ILE A N 1
ATOM 2613 C CA . ILE A 1 340 ? -6.516 1.167 9.263 1.00 96.38 340 ILE A CA 1
ATOM 2614 C C . ILE A 1 340 ? -6.114 2.536 9.783 1.00 96.38 340 ILE A C 1
ATOM 2616 O O . ILE A 1 340 ? -6.351 3.542 9.114 1.00 96.38 340 ILE A O 1
ATOM 2620 N N . TRP A 1 341 ? -5.557 2.578 10.985 1.00 95.50 341 TRP A N 1
ATOM 2621 C CA . TRP A 1 341 ? -5.097 3.819 11.588 1.00 95.50 341 TRP A CA 1
ATOM 2622 C C . TRP A 1 341 ? -3.779 3.604 12.319 1.00 95.50 341 TRP A C 1
ATOM 2624 O O . TRP A 1 341 ? -3.469 2.512 12.800 1.00 95.50 341 TRP A O 1
ATOM 2634 N N . VAL A 1 342 ? -3.014 4.682 12.395 1.00 93.62 342 VAL A N 1
ATOM 2635 C CA . VAL A 1 342 ? -1.742 4.769 13.104 1.00 93.62 342 VAL A CA 1
ATOM 2636 C C . VAL A 1 342 ? -1.767 6.002 13.988 1.00 93.62 342 VAL A C 1
ATOM 2638 O O . VAL A 1 342 ? -2.549 6.930 13.773 1.00 93.62 342 VAL A O 1
ATOM 2641 N N . VAL A 1 343 ? -0.927 5.995 15.012 1.00 90.62 343 VAL A N 1
ATOM 2642 C CA . VAL A 1 343 ? -0.763 7.124 15.921 1.00 90.62 343 VAL A CA 1
ATOM 2643 C C . VAL A 1 343 ? 0.724 7.407 15.987 1.00 90.62 343 VAL A C 1
ATOM 2645 O O . VAL A 1 343 ? 1.510 6.519 16.309 1.00 90.62 343 VAL A O 1
ATOM 2648 N N . GLN A 1 344 ? 1.101 8.637 15.666 1.00 88.19 344 GLN A N 1
ATOM 2649 C CA . GLN A 1 344 ? 2.492 9.054 15.589 1.00 88.19 344 GLN A CA 1
ATOM 2650 C C . GLN A 1 344 ? 2.726 10.283 16.462 1.00 88.19 344 GLN A C 1
ATOM 2652 O O . GLN A 1 344 ? 1.894 11.189 16.515 1.00 88.19 344 GLN A O 1
ATOM 2657 N N . SER A 1 345 ? 3.859 10.308 17.166 1.00 83.69 345 SER A N 1
ATOM 2658 C CA . SER A 1 345 ? 4.258 11.459 17.971 1.00 83.69 345 SER A CA 1
ATOM 2659 C C . SER A 1 345 ? 4.934 12.485 17.076 1.00 83.69 345 SER A C 1
ATOM 2661 O O . SER A 1 345 ? 5.836 12.151 16.305 1.00 83.69 345 SER A O 1
ATOM 2663 N N . SER A 1 346 ? 4.565 13.756 17.229 1.00 81.75 346 SER A N 1
ATOM 2664 C CA . SER A 1 346 ? 5.240 14.859 16.540 1.00 81.75 346 SER A CA 1
ATOM 2665 C C . SER A 1 346 ? 6.722 14.968 16.916 1.00 81.75 346 SER A C 1
ATOM 2667 O O . SER A 1 346 ? 7.506 15.509 16.141 1.00 81.75 346 SER A O 1
ATOM 2669 N N . GLN A 1 347 ? 7.133 14.409 18.061 1.00 76.94 347 GLN A N 1
ATOM 2670 C CA . GLN A 1 347 ? 8.537 14.347 18.472 1.00 76.94 347 GLN A CA 1
ATOM 2671 C C . GLN A 1 347 ? 9.361 13.392 17.597 1.00 76.94 347 GLN A C 1
ATOM 2673 O O . GLN A 1 347 ? 10.535 13.652 17.356 1.00 76.94 347 GLN A O 1
ATOM 2678 N N . TRP A 1 348 ? 8.767 12.309 17.084 1.00 77.94 348 TRP A N 1
ATOM 2679 C CA . TRP A 1 348 ? 9.472 11.320 16.250 1.00 77.94 348 TRP A CA 1
ATOM 2680 C C . TRP A 1 348 ? 9.702 11.828 14.826 1.00 77.94 348 TRP A C 1
ATOM 2682 O O . TRP A 1 348 ? 10.693 11.483 14.186 1.00 77.94 348 TRP A O 1
ATOM 2692 N N . VAL A 1 349 ? 8.809 12.698 14.357 1.00 77.19 349 VAL A N 1
ATOM 2693 C CA . VAL A 1 349 ? 8.874 13.352 13.039 1.00 77.19 349 VAL A CA 1
ATOM 2694 C C . VAL A 1 349 ? 9.536 14.732 13.129 1.00 77.19 349 VAL A C 1
ATOM 2696 O O . VAL A 1 349 ? 9.591 15.473 12.150 1.00 77.19 349 VAL A O 1
ATOM 2699 N N . ALA A 1 350 ? 10.050 15.110 14.303 1.00 74.00 350 ALA A N 1
ATOM 2700 C CA . ALA A 1 350 ? 10.754 16.369 14.462 1.00 74.00 350 ALA A CA 1
ATOM 2701 C C . ALA A 1 350 ? 12.004 16.408 13.568 1.00 74.00 350 ALA A C 1
ATOM 2703 O O . ALA A 1 350 ? 12.664 15.390 13.320 1.00 74.00 350 ALA A O 1
ATOM 2704 N N . ALA A 1 351 ? 12.342 17.614 13.107 1.00 66.25 351 ALA A N 1
ATOM 2705 C CA . ALA A 1 351 ? 13.507 17.836 12.263 1.00 66.25 351 ALA A CA 1
ATOM 2706 C C . ALA A 1 351 ? 14.773 17.253 12.915 1.00 66.25 351 ALA A C 1
ATOM 2708 O O . ALA A 1 351 ? 14.995 17.417 14.115 1.00 66.25 351 ALA A O 1
ATOM 2709 N N . ASN A 1 352 ? 15.610 16.604 12.101 1.00 65.25 352 ASN A N 1
ATOM 2710 C CA . ASN A 1 352 ? 16.828 15.864 12.467 1.00 65.25 352 ASN A CA 1
ATOM 2711 C C . ASN A 1 352 ? 16.620 14.455 13.041 1.00 65.25 352 ASN A C 1
ATOM 2713 O O . ASN A 1 352 ? 17.558 13.668 12.950 1.00 65.25 352 ASN A O 1
ATOM 2717 N N . ILE A 1 353 ? 15.434 14.117 13.566 1.00 69.75 353 ILE A N 1
ATOM 2718 C CA . ILE A 1 353 ? 15.105 12.758 14.034 1.00 69.75 353 ILE A CA 1
ATOM 2719 C C . ILE A 1 353 ? 14.538 11.926 12.882 1.00 69.75 353 ILE A C 1
ATOM 2721 O O . ILE A 1 353 ? 15.021 10.823 12.631 1.00 69.75 353 ILE A O 1
ATOM 2725 N N . ASN A 1 354 ? 13.551 12.477 12.164 1.00 77.25 354 ASN A N 1
ATOM 2726 C CA . ASN A 1 354 ? 12.958 11.913 10.945 1.00 77.25 354 ASN A CA 1
ATOM 2727 C C . ASN A 1 354 ? 12.628 10.405 11.026 1.00 77.25 354 ASN A C 1
ATOM 2729 O O . ASN A 1 354 ? 12.861 9.652 10.081 1.00 77.25 354 ASN A O 1
ATOM 2733 N N . GLN A 1 355 ? 12.060 9.940 12.143 1.00 80.00 355 GLN A N 1
ATOM 2734 C CA . GLN A 1 355 ? 11.539 8.575 12.272 1.00 80.00 355 GLN A CA 1
ATOM 2735 C C . GLN A 1 355 ? 10.104 8.496 11.737 1.00 80.00 355 GLN A C 1
ATOM 2737 O O . GLN A 1 355 ? 9.152 8.235 12.472 1.00 80.00 355 GLN A O 1
ATOM 2742 N N . THR A 1 356 ? 9.955 8.727 10.431 1.00 82.38 356 THR A N 1
ATOM 2743 C CA . THR A 1 356 ? 8.664 8.895 9.739 1.00 82.38 356 THR A CA 1
ATOM 2744 C C . THR A 1 356 ? 7.725 7.694 9.863 1.00 82.38 356 THR A C 1
ATOM 2746 O O . THR A 1 356 ? 6.516 7.865 9.779 1.00 82.38 356 THR A O 1
ATOM 2749 N N . PHE A 1 357 ? 8.248 6.491 10.105 1.00 88.31 357 PHE A N 1
ATOM 2750 C CA . PHE A 1 357 ? 7.450 5.263 10.236 1.00 88.31 357 PHE A CA 1
ATOM 2751 C C . PHE A 1 357 ? 7.459 4.677 11.654 1.00 88.31 357 PHE A C 1
ATOM 2753 O O . PHE A 1 357 ? 7.118 3.513 11.851 1.00 88.31 357 PHE A O 1
ATOM 2760 N N . ASN A 1 358 ? 7.873 5.461 12.656 1.00 86.31 358 ASN A N 1
ATOM 2761 C CA . ASN A 1 358 ? 7.794 5.037 14.049 1.00 86.31 358 ASN A CA 1
ATOM 2762 C C . ASN A 1 358 ? 6.409 5.364 14.634 1.00 86.31 358 ASN A C 1
ATOM 2764 O O . ASN A 1 358 ? 6.088 6.526 14.893 1.00 86.31 358 ASN A O 1
ATOM 2768 N N . TYR A 1 359 ? 5.624 4.311 14.871 1.00 88.81 359 TYR A N 1
ATOM 2769 C CA . TYR A 1 359 ? 4.288 4.359 15.483 1.00 88.81 359 TYR A CA 1
ATOM 2770 C C . TYR A 1 359 ? 4.270 3.864 16.938 1.00 88.81 359 TYR A C 1
ATOM 2772 O O . TYR A 1 359 ? 3.209 3.568 17.490 1.00 88.81 359 TYR A O 1
ATOM 2780 N N . THR A 1 360 ? 5.445 3.738 17.558 1.00 85.94 360 THR A N 1
ATOM 2781 C CA . THR A 1 360 ? 5.602 3.225 18.923 1.00 85.94 360 THR A CA 1
ATOM 2782 C C . THR A 1 360 ? 5.686 4.348 19.959 1.00 85.94 360 THR A C 1
ATOM 2784 O O . THR A 1 360 ? 5.868 5.528 19.644 1.00 85.94 360 THR A O 1
ATOM 2787 N N . THR A 1 361 ? 5.564 3.977 21.233 1.00 79.62 361 THR A N 1
ATOM 2788 C CA . THR A 1 361 ? 5.641 4.898 22.374 1.00 79.62 361 THR A CA 1
ATOM 2789 C C . THR A 1 361 ? 7.037 5.444 22.649 1.00 79.62 361 THR A C 1
ATOM 2791 O O . THR A 1 361 ? 7.160 6.380 23.431 1.00 79.62 361 THR A O 1
ATOM 2794 N N . SER A 1 362 ? 8.088 4.864 22.072 1.00 74.94 362 SER A N 1
ATOM 2795 C CA . SER A 1 362 ? 9.472 5.238 22.359 1.00 74.94 362 SER A CA 1
ATOM 2796 C C . SER A 1 362 ? 10.186 5.723 21.108 1.00 74.94 362 SER A C 1
ATOM 2798 O O . SER A 1 362 ? 10.035 5.150 20.023 1.00 74.94 362 SER A O 1
ATOM 2800 N N . LEU A 1 363 ? 11.041 6.731 21.282 1.00 70.75 363 LEU A N 1
ATOM 2801 C CA . LEU A 1 363 ? 12.035 7.047 20.271 1.00 70.75 363 LEU A CA 1
ATOM 2802 C C . LEU A 1 363 ? 12.912 5.815 20.074 1.00 70.75 363 LEU A C 1
ATOM 2804 O O . LEU A 1 363 ? 13.430 5.264 21.047 1.00 70.75 363 LEU A O 1
ATOM 2808 N N . GLN A 1 364 ? 13.083 5.385 18.829 1.00 65.88 364 GLN A N 1
ATOM 2809 C CA . GLN A 1 364 ? 14.029 4.323 18.527 1.00 65.88 364 GLN A CA 1
ATOM 2810 C C . GLN A 1 364 ? 15.416 4.941 18.434 1.00 65.88 364 GLN A C 1
ATOM 2812 O O . GLN A 1 364 ? 15.859 5.358 17.369 1.00 65.88 364 GLN A O 1
ATOM 2817 N N . ASP A 1 365 ? 16.076 5.079 19.572 1.00 56.47 365 ASP A N 1
ATOM 2818 C CA . ASP A 1 365 ? 17.455 5.532 19.643 1.00 56.47 365 ASP A CA 1
ATOM 2819 C C . ASP A 1 365 ? 18.235 4.516 20.479 1.00 56.47 365 ASP A C 1
ATOM 2821 O O . ASP A 1 365 ? 17.891 4.257 21.631 1.00 56.47 365 ASP A O 1
ATOM 2825 N N . ARG A 1 366 ? 19.264 3.873 19.911 1.00 51.56 366 ARG A N 1
ATOM 2826 C CA . ARG A 1 366 ? 20.104 2.905 20.650 1.00 51.56 366 ARG A CA 1
ATOM 2827 C C . ARG A 1 366 ? 21.112 3.638 21.554 1.00 51.56 366 ARG A C 1
ATOM 2829 O O . ARG A 1 366 ? 22.264 3.222 21.675 1.00 51.56 366 ARG A O 1
ATOM 2836 N N . THR A 1 367 ? 20.684 4.717 22.212 1.00 45.47 367 THR A N 1
ATOM 2837 C CA . THR A 1 367 ? 21.465 5.574 23.117 1.00 45.47 367 THR A CA 1
ATOM 2838 C C . THR A 1 367 ? 21.678 4.936 24.490 1.00 45.47 367 THR A C 1
ATOM 2840 O O . THR A 1 367 ? 21.288 5.451 25.533 1.00 45.47 367 THR A O 1
ATOM 2843 N N . SER A 1 368 ? 22.378 3.803 24.507 1.00 39.88 368 SER A N 1
ATOM 2844 C CA . SER A 1 368 ? 23.051 3.307 25.717 1.00 39.88 368 SER A CA 1
ATOM 2845 C C . SER A 1 368 ? 24.568 3.189 25.552 1.00 39.88 368 SER A C 1
ATOM 2847 O O . SER A 1 368 ? 25.249 2.887 26.528 1.00 39.88 368 SER A O 1
ATOM 2849 N N . SER A 1 369 ? 25.129 3.464 24.365 1.00 38.09 369 SER A N 1
ATOM 2850 C CA . SER A 1 369 ? 26.577 3.628 24.197 1.00 38.09 369 SER A CA 1
ATOM 2851 C C . SER A 1 369 ? 26.923 5.088 23.924 1.00 38.09 369 SER A C 1
ATOM 2853 O O . SER A 1 369 ? 26.284 5.787 23.142 1.00 38.09 369 SER A O 1
ATOM 2855 N N . THR A 1 370 ? 27.968 5.557 24.587 1.00 38.00 370 THR A N 1
ATOM 2856 C CA . THR A 1 370 ? 28.503 6.925 24.595 1.00 38.00 370 THR A CA 1
ATOM 2857 C C . THR A 1 370 ? 29.132 7.368 23.258 1.00 38.00 370 THR A C 1
ATOM 2859 O O . THR A 1 370 ? 29.920 8.309 23.223 1.00 38.00 370 THR A O 1
ATOM 2862 N N . THR A 1 371 ? 28.748 6.732 22.147 1.00 39.00 371 THR A N 1
ATOM 2863 C CA . THR A 1 371 ? 29.181 6.988 20.761 1.00 39.00 371 THR A CA 1
ATOM 2864 C C . THR A 1 371 ? 27.970 7.027 19.810 1.00 39.00 371 THR A C 1
ATOM 2866 O O . THR A 1 371 ? 27.945 6.390 18.760 1.00 39.00 371 THR A O 1
ATOM 2869 N N . ALA A 1 372 ? 26.938 7.771 20.223 1.00 45.06 372 ALA A N 1
ATOM 2870 C CA . ALA A 1 372 ? 25.530 7.770 19.787 1.00 45.06 372 ALA A CA 1
ATOM 2871 C C . ALA A 1 372 ? 25.198 8.083 18.303 1.00 45.06 372 ALA A C 1
ATOM 2873 O O . ALA A 1 372 ? 24.114 8.569 17.994 1.00 45.06 372 ALA A O 1
ATOM 2874 N N . PHE A 1 373 ? 26.090 7.800 17.361 1.00 50.97 373 PHE A N 1
ATOM 2875 C CA . PHE A 1 373 ? 25.770 7.780 15.932 1.00 50.97 373 PHE A CA 1
ATOM 2876 C C . PHE A 1 373 ? 26.249 6.487 15.239 1.00 50.97 373 PHE A C 1
ATOM 2878 O O . PHE A 1 373 ? 25.910 6.249 14.092 1.00 50.97 373 PHE A O 1
ATOM 2885 N N . ASP A 1 374 ? 26.959 5.593 15.941 1.00 44.00 374 ASP A N 1
ATOM 2886 C CA . ASP A 1 374 ? 27.634 4.443 15.319 1.00 44.00 374 ASP A CA 1
ATOM 2887 C C . ASP A 1 374 ? 26.737 3.207 15.050 1.00 44.00 374 ASP A C 1
ATOM 2889 O O . ASP A 1 374 ? 27.219 2.226 14.480 1.00 44.00 374 ASP A O 1
ATOM 2893 N N . ALA A 1 375 ? 25.448 3.205 15.429 1.00 50.69 375 ALA A N 1
ATOM 2894 C CA . ALA A 1 375 ? 24.555 2.055 15.225 1.00 50.69 375 ALA A CA 1
ATOM 2895 C C . ALA A 1 375 ? 23.303 2.416 14.394 1.00 50.69 375 ALA A C 1
ATOM 2897 O O . ALA A 1 375 ? 22.512 3.259 14.826 1.00 50.69 375 ALA A O 1
ATOM 2898 N N . PRO A 1 376 ? 23.070 1.768 13.234 1.00 55.06 376 PRO A N 1
ATOM 2899 C CA . PRO A 1 376 ? 21.855 1.970 12.450 1.00 55.06 376 PRO A CA 1
ATOM 2900 C C . PRO A 1 376 ? 20.608 1.575 13.253 1.00 55.06 376 PRO A C 1
ATOM 2902 O O . PRO A 1 376 ? 20.572 0.529 13.901 1.00 55.06 376 PRO A O 1
ATOM 2905 N N . VAL A 1 377 ? 19.581 2.426 13.205 1.00 58.34 377 VAL A N 1
ATOM 2906 C CA . VAL A 1 377 ? 18.278 2.181 13.838 1.00 58.34 377 VAL A CA 1
ATOM 2907 C C . VAL A 1 377 ? 17.409 1.381 12.867 1.00 58.34 377 VAL A C 1
ATOM 2909 O O . VAL A 1 377 ? 16.967 1.937 11.863 1.00 58.34 377 VAL A O 1
ATOM 2912 N N . ASP A 1 378 ? 17.174 0.100 13.159 1.00 63.12 378 ASP A N 1
ATOM 2913 C CA . ASP A 1 378 ? 16.145 -0.716 12.497 1.00 63.12 378 ASP A CA 1
ATOM 2914 C C . ASP A 1 378 ? 14.834 -0.581 13.285 1.00 63.12 378 ASP A C 1
ATOM 2916 O O . ASP A 1 378 ? 14.758 -0.962 14.455 1.00 63.12 378 ASP A O 1
ATOM 2920 N N . LEU A 1 379 ? 13.794 -0.026 12.655 1.00 61.81 379 LEU A N 1
ATOM 2921 C CA . LEU A 1 379 ? 12.484 0.169 13.287 1.00 61.81 379 LEU A CA 1
ATOM 2922 C C . LEU A 1 379 ? 11.732 -1.153 13.546 1.00 61.81 379 LEU A C 1
ATOM 2924 O O . LEU A 1 379 ? 10.705 -1.137 14.222 1.00 61.81 379 LEU A O 1
ATOM 2928 N N . ASN A 1 380 ? 12.211 -2.294 13.034 1.00 59.41 380 ASN A N 1
ATOM 2929 C CA . ASN A 1 380 ? 11.657 -3.615 13.356 1.00 59.41 380 ASN A CA 1
ATOM 2930 C C . ASN A 1 380 ? 12.104 -4.137 14.727 1.00 59.41 380 ASN A C 1
ATOM 2932 O O . ASN A 1 380 ? 11.387 -4.937 15.318 1.00 59.41 380 ASN A O 1
ATOM 2936 N N . ASP A 1 381 ? 13.243 -3.670 15.244 1.00 56.09 381 ASP A N 1
ATOM 2937 C CA . ASP A 1 381 ? 13.756 -4.029 16.577 1.00 56.09 381 ASP A CA 1
ATOM 2938 C C . ASP A 1 381 ? 13.180 -3.113 17.674 1.00 56.09 381 ASP A C 1
ATOM 2940 O O . ASP A 1 381 ? 13.725 -2.994 18.775 1.00 56.09 381 ASP A O 1
ATOM 2944 N N . ALA A 1 382 ? 12.078 -2.429 17.361 1.00 56.97 382 ALA A N 1
ATOM 2945 C CA . ALA A 1 382 ? 11.493 -1.417 18.209 1.00 56.97 382 ALA A CA 1
ATOM 2946 C C . ALA A 1 382 ? 11.017 -1.989 19.552 1.00 56.97 382 ALA A C 1
ATOM 2948 O O . ALA A 1 382 ? 10.031 -2.714 19.620 1.00 56.97 382 ALA A O 1
ATOM 2949 N N . SER A 1 383 ? 11.677 -1.597 20.645 1.00 59.25 383 SER A N 1
ATOM 2950 C CA . SER A 1 383 ? 11.320 -1.975 22.025 1.00 59.25 383 SER A CA 1
ATOM 2951 C C . SER A 1 383 ? 10.079 -1.253 22.579 1.00 59.25 383 SER A C 1
ATOM 2953 O O . SER A 1 383 ? 9.706 -1.455 23.737 1.00 59.25 383 SER A O 1
ATOM 2955 N N . GLY A 1 384 ? 9.445 -0.396 21.774 1.00 68.75 384 GLY A N 1
ATOM 2956 C CA . GLY A 1 384 ? 8.288 0.404 22.166 1.00 68.75 384 GLY A CA 1
ATOM 2957 C C . GLY A 1 384 ? 6.975 -0.367 22.060 1.00 68.75 384 GLY A C 1
ATOM 2958 O O . GLY A 1 384 ? 6.841 -1.278 21.252 1.00 68.75 384 GLY A O 1
ATOM 2959 N N . SER A 1 385 ? 5.981 0.018 22.859 1.00 82.12 385 SER A N 1
ATOM 2960 C CA . SER A 1 385 ? 4.606 -0.493 22.745 1.00 82.12 385 SER A CA 1
ATOM 2961 C C . SER A 1 385 ? 3.773 0.400 21.821 1.00 82.12 385 SER A C 1
ATOM 2963 O O . SER A 1 385 ? 4.195 1.499 21.459 1.00 82.12 385 SER A O 1
ATOM 2965 N N . GLY A 1 386 ? 2.582 -0.049 21.425 1.00 87.12 386 GLY A N 1
ATOM 2966 C CA . GLY A 1 386 ? 1.630 0.808 20.718 1.00 87.12 386 GLY A CA 1
ATOM 2967 C C . GLY A 1 386 ? 1.051 1.878 21.662 1.00 87.12 386 GLY A C 1
ATOM 2968 O O . GLY A 1 386 ? 0.788 1.576 22.823 1.00 87.12 386 GLY A O 1
ATOM 2969 N N . PRO A 1 387 ? 0.819 3.125 21.210 1.00 88.31 387 PRO A N 1
ATOM 2970 C CA . PRO A 1 387 ? 0.326 4.211 22.072 1.00 88.31 387 PRO A CA 1
ATOM 2971 C C . PRO A 1 387 ? -1.142 4.080 22.515 1.00 88.31 387 PRO A C 1
ATOM 2973 O O . PRO A 1 387 ? -1.604 4.834 23.376 1.00 88.31 387 PRO A O 1
ATOM 2976 N N . LEU A 1 388 ? -1.902 3.163 21.915 1.00 90.75 388 LEU A N 1
ATOM 2977 C CA . LEU A 1 388 ? -3.336 3.017 22.139 1.00 90.75 388 LEU A CA 1
ATOM 2978 C C . LEU A 1 388 ? -3.611 2.041 23.286 1.00 90.75 388 LEU A C 1
ATOM 2980 O O . LEU A 1 388 ? -3.228 0.878 23.221 1.00 90.75 388 LEU A O 1
ATOM 2984 N N . GLN A 1 389 ? -4.344 2.496 24.300 1.00 91.19 389 GLN A N 1
ATOM 2985 C CA . GLN A 1 389 ? -4.817 1.648 25.388 1.00 91.19 389 GLN A CA 1
ATOM 2986 C C . GLN A 1 389 ? -6.113 0.936 24.997 1.00 91.19 389 GLN A C 1
ATOM 2988 O O . GLN A 1 389 ? -6.166 -0.288 25.013 1.00 91.19 389 GLN A O 1
ATOM 2993 N N . THR A 1 390 ? -7.158 1.677 24.614 1.00 93.94 390 THR A N 1
ATOM 2994 C CA . THR A 1 390 ? -8.446 1.093 24.210 1.00 93.94 390 THR A CA 1
ATOM 2995 C C . THR A 1 390 ? -9.058 1.806 23.007 1.00 93.94 390 THR A C 1
ATOM 2997 O O . THR A 1 390 ? -8.741 2.960 22.719 1.00 93.94 390 THR A O 1
ATOM 3000 N N . CYS A 1 391 ? -9.925 1.106 22.274 1.00 95.12 391 CYS A N 1
ATOM 3001 C CA . CYS A 1 391 ? -10.641 1.657 21.129 1.00 95.12 391 CYS A CA 1
ATOM 3002 C C . CYS A 1 391 ? -12.067 1.103 21.013 1.00 95.12 391 CYS A C 1
ATOM 3004 O O . CYS A 1 391 ? -12.340 -0.068 21.307 1.00 95.12 391 CYS A O 1
ATOM 3006 N N . THR A 1 392 ? -12.968 1.974 20.554 1.00 96.31 392 THR A N 1
ATOM 3007 C CA . THR A 1 392 ? -14.368 1.681 20.224 1.00 96.31 392 THR A CA 1
ATOM 3008 C C . THR A 1 392 ? -14.799 2.403 18.961 1.00 96.31 392 THR A C 1
ATOM 3010 O O . THR A 1 392 ? -14.553 3.596 18.808 1.00 96.31 392 THR A O 1
ATOM 3013 N N . LEU A 1 393 ? -15.535 1.707 18.095 1.00 96.81 393 LEU A N 1
ATOM 3014 C CA . LEU A 1 393 ? -16.236 2.321 16.970 1.00 96.81 393 LEU A CA 1
ATOM 3015 C C . LEU A 1 393 ? -17.712 2.521 17.321 1.00 96.81 393 LEU A C 1
ATOM 3017 O O . LEU A 1 393 ? -18.415 1.568 17.666 1.00 96.81 393 LEU A O 1
ATOM 3021 N N . VAL A 1 394 ? -18.193 3.751 17.184 1.00 96.56 394 VAL A N 1
ATOM 3022 C CA . VAL A 1 394 ? -19.593 4.132 17.388 1.00 96.56 394 VAL A CA 1
ATOM 3023 C C . VAL A 1 394 ? -20.195 4.534 16.046 1.00 96.56 394 VAL A C 1
ATOM 3025 O O . VAL A 1 394 ? -19.672 5.413 15.367 1.00 96.56 394 VAL A O 1
ATOM 3028 N N . LEU A 1 395 ? -21.304 3.899 15.668 1.00 96.12 395 LEU A N 1
ATOM 3029 C CA . LEU A 1 395 ? -22.061 4.202 14.454 1.00 96.12 395 LEU A CA 1
ATOM 3030 C C . LEU A 1 395 ? -23.468 4.665 14.849 1.00 96.12 395 LEU A C 1
ATOM 3032 O O . LEU A 1 395 ? -24.182 3.955 15.558 1.00 96.12 395 LEU A O 1
ATOM 3036 N N . ASN A 1 396 ? -23.866 5.858 14.407 1.00 94.75 396 ASN A N 1
ATOM 3037 C CA . ASN A 1 396 ? -25.154 6.496 14.706 1.00 94.75 396 ASN A CA 1
ATOM 3038 C C . ASN A 1 396 ? -25.496 6.478 16.212 1.00 94.75 396 ASN A C 1
ATOM 3040 O O . ASN A 1 396 ? -26.610 6.143 16.616 1.00 94.75 396 ASN A O 1
ATOM 3044 N N . GLY A 1 397 ? -24.501 6.775 17.056 1.00 91.81 397 GLY A N 1
ATOM 3045 C CA . GLY A 1 397 ? -24.639 6.815 18.516 1.00 91.81 397 GLY A CA 1
ATOM 3046 C C . GLY A 1 397 ? -24.657 5.453 19.224 1.00 91.81 397 GLY A C 1
ATOM 3047 O O . GLY A 1 397 ? -24.735 5.421 20.450 1.00 91.81 397 GLY A O 1
ATOM 3048 N N . LYS A 1 398 ? -24.559 4.326 18.502 1.00 94.56 398 LYS A N 1
ATOM 3049 C CA . LYS A 1 398 ? -24.469 2.977 19.087 1.00 94.56 398 LYS A CA 1
ATOM 3050 C C . LYS A 1 398 ? -23.086 2.370 18.882 1.00 94.56 398 LYS A C 1
ATOM 3052 O O . LYS A 1 398 ? -22.515 2.461 17.798 1.00 94.56 398 LYS A O 1
ATOM 3057 N N . GLN A 1 399 ? -22.561 1.707 19.909 1.00 95.88 399 GLN A N 1
ATOM 3058 C CA . GLN A 1 399 ? -21.302 0.970 19.801 1.00 95.88 399 GLN A CA 1
ATOM 3059 C C . GLN A 1 399 ? -21.457 -0.200 18.825 1.00 95.88 399 GLN A C 1
ATOM 3061 O O . GLN A 1 399 ? -22.352 -1.034 18.965 1.00 95.88 399 GLN A O 1
ATOM 3066 N N . ARG A 1 400 ? -20.578 -0.258 17.822 1.00 95.25 400 ARG A N 1
ATOM 3067 C CA . ARG A 1 400 ? -20.535 -1.349 16.841 1.00 95.25 400 ARG A CA 1
ATOM 3068 C C . ARG A 1 400 ? -19.919 -2.615 17.434 1.00 95.25 400 ARG A C 1
ATOM 3070 O O . ARG A 1 400 ? -20.280 -3.717 17.018 1.00 95.25 400 ARG A O 1
ATOM 3077 N N . PHE A 1 401 ? -18.988 -2.452 18.364 1.00 95.56 401 PHE A N 1
ATOM 3078 C CA . PHE A 1 401 ? -18.363 -3.513 19.141 1.00 95.56 401 PHE A CA 1
ATOM 3079 C C . PHE A 1 401 ? -18.004 -2.979 20.532 1.00 95.56 401 PHE A C 1
ATOM 3081 O O . PHE A 1 401 ? -17.849 -1.771 20.713 1.00 95.56 401 PHE A O 1
ATOM 3088 N N . GLU A 1 402 ? -17.893 -3.881 21.505 1.00 95.94 402 GLU A N 1
ATOM 3089 C CA . GLU A 1 402 ? -17.460 -3.558 22.870 1.00 95.94 402 GLU A CA 1
ATOM 3090 C C . GLU A 1 402 ? -16.038 -3.007 22.881 1.00 95.94 402 GLU A C 1
ATOM 3092 O O . GLU A 1 402 ? -15.205 -3.463 22.104 1.00 95.94 402 GLU A O 1
ATOM 3097 N N . THR A 1 403 ? -15.720 -2.113 23.812 1.00 96.06 403 THR A N 1
ATOM 3098 C CA . THR A 1 403 ? -14.361 -1.590 23.974 1.00 96.06 403 THR A CA 1
ATOM 3099 C C . THR A 1 403 ? -13.320 -2.695 24.099 1.00 96.06 403 THR A C 1
ATOM 3101 O O . THR A 1 403 ? -13.408 -3.564 24.966 1.00 96.06 403 THR A O 1
ATOM 3104 N N . ARG A 1 404 ? -12.315 -2.654 23.217 1.00 96.44 404 ARG A N 1
ATOM 3105 C CA . ARG A 1 404 ? -11.185 -3.590 23.209 1.00 96.44 404 ARG A CA 1
ATOM 3106 C C . ARG A 1 404 ? -9.872 -2.848 23.407 1.00 96.44 404 ARG A C 1
ATOM 3108 O O . ARG A 1 404 ? -9.773 -1.658 23.117 1.00 96.44 404 ARG A O 1
ATOM 3115 N N . GLN A 1 405 ? -8.877 -3.575 23.909 1.00 94.81 405 GLN A N 1
ATOM 3116 C CA . GLN A 1 405 ? -7.513 -3.074 24.081 1.00 94.81 405 GLN A CA 1
ATOM 3117 C C . GLN A 1 405 ? -6.865 -2.773 22.720 1.00 94.81 405 GLN A C 1
ATOM 3119 O O . GLN A 1 405 ? -7.229 -3.396 21.722 1.00 94.81 405 GLN A O 1
ATOM 3124 N N . GLY A 1 406 ? -5.891 -1.864 22.670 1.00 91.69 406 GLY A N 1
ATOM 3125 C CA . GLY A 1 406 ? -5.158 -1.522 21.444 1.00 91.69 406 GLY A CA 1
ATOM 3126 C C . GLY A 1 406 ? -4.521 -2.741 20.767 1.00 91.69 406 GLY A C 1
ATOM 3127 O O . GLY A 1 406 ? -4.651 -2.914 19.554 1.00 91.69 406 GLY A O 1
ATOM 3128 N N . ASP A 1 407 ? -3.957 -3.654 21.562 1.00 91.94 407 ASP A N 1
ATOM 3129 C CA . ASP A 1 407 ? -3.325 -4.895 21.091 1.00 91.94 407 ASP A CA 1
ATOM 3130 C C . ASP A 1 407 ? -4.276 -5.800 20.299 1.00 91.94 407 ASP A C 1
ATOM 3132 O O . ASP A 1 407 ? -3.852 -6.522 19.398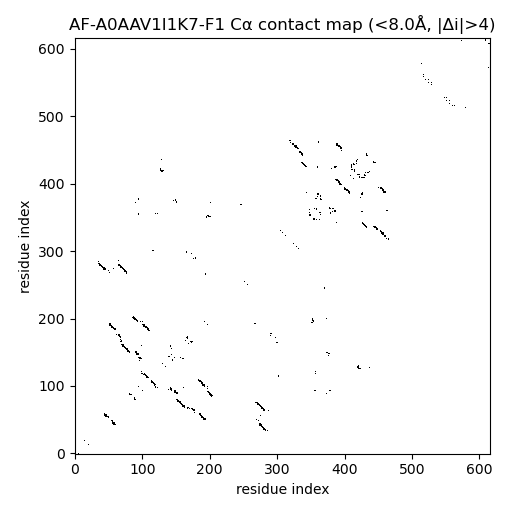 1.00 91.94 407 ASP A O 1
ATOM 3136 N N . TYR A 1 408 ? -5.583 -5.743 20.572 1.00 95.31 408 TYR A N 1
ATOM 3137 C CA . TYR A 1 408 ? -6.569 -6.486 19.789 1.00 95.31 408 TYR A CA 1
ATOM 3138 C C . TYR A 1 408 ? -6.565 -6.044 18.317 1.00 95.31 408 TYR A C 1
ATOM 3140 O O . TYR A 1 408 ? -6.628 -6.881 17.416 1.00 95.31 408 TYR A O 1
ATOM 3148 N N . PHE A 1 409 ? -6.450 -4.739 18.064 1.00 95.75 409 PHE A N 1
ATOM 3149 C CA . PHE A 1 409 ? -6.434 -4.181 16.711 1.00 95.75 409 PHE A CA 1
ATOM 3150 C C . PHE A 1 409 ? -5.059 -4.283 16.044 1.00 95.75 409 PHE A C 1
ATOM 3152 O O . PHE A 1 409 ? -4.982 -4.235 14.821 1.00 95.75 409 PHE A O 1
ATOM 3159 N N . ASN A 1 410 ? -3.983 -4.429 16.820 1.00 93.44 410 ASN A N 1
ATOM 3160 C CA . ASN A 1 410 ? -2.627 -4.589 16.292 1.00 93.44 410 ASN A CA 1
ATOM 3161 C C . ASN A 1 410 ? -2.258 -6.059 16.014 1.00 93.44 410 ASN A C 1
ATOM 3163 O O . ASN A 1 410 ? -1.600 -6.340 15.019 1.00 93.44 410 ASN A O 1
ATOM 3167 N N . LEU A 1 411 ? -2.709 -6.999 16.852 1.00 92.25 411 LEU A N 1
ATOM 3168 C CA . LEU A 1 411 ? -2.338 -8.416 16.764 1.00 92.25 411 LEU A CA 1
ATOM 3169 C C . LEU A 1 411 ? -3.489 -9.294 16.270 1.00 92.25 411 LEU A C 1
ATOM 3171 O O . LEU A 1 411 ? -3.346 -10.011 15.283 1.00 92.25 411 LEU A O 1
ATOM 3175 N N . VAL A 1 412 ? -4.642 -9.248 16.944 1.00 95.44 412 VAL A N 1
ATOM 3176 C CA . VAL A 1 412 ? -5.734 -10.209 16.705 1.00 95.44 412 VAL A CA 1
ATOM 3177 C C . VAL A 1 412 ? -6.439 -9.939 15.378 1.00 95.44 412 VAL A C 1
ATOM 3179 O O . VAL A 1 412 ? -6.690 -10.868 14.615 1.00 95.44 412 VAL A O 1
ATOM 3182 N N . GLN A 1 413 ? -6.748 -8.677 15.083 1.00 95.44 413 GLN A N 1
ATOM 3183 C CA . GLN A 1 413 ? -7.424 -8.295 13.841 1.00 95.44 413 GLN A CA 1
ATOM 3184 C C . GLN A 1 413 ? -6.579 -8.593 12.588 1.00 95.44 413 GLN A C 1
ATOM 3186 O O . GLN A 1 413 ? -7.104 -9.249 11.679 1.00 95.44 413 GLN A O 1
ATOM 3191 N N . PRO A 1 414 ? -5.285 -8.213 12.524 1.00 94.94 414 PRO A N 1
ATOM 3192 C CA . PRO A 1 414 ? -4.416 -8.626 11.426 1.00 94.94 414 PRO A CA 1
ATOM 3193 C C . PRO A 1 414 ? -4.263 -10.142 11.335 1.00 94.94 414 PRO A C 1
ATOM 3195 O O . PRO A 1 414 ? -4.415 -10.678 10.246 1.00 94.94 414 PRO A O 1
ATOM 3198 N N . TYR A 1 415 ? -4.092 -10.846 12.460 1.00 94.69 415 TYR A N 1
ATOM 3199 C CA . TYR A 1 415 ? -3.996 -12.311 12.465 1.00 94.69 415 TYR A CA 1
ATOM 3200 C C . TYR A 1 415 ? -5.225 -13.001 11.848 1.00 94.69 415 TYR A C 1
ATOM 3202 O O . TYR A 1 415 ? -5.098 -14.039 11.203 1.00 94.69 415 TYR A O 1
ATOM 3210 N N . GLN A 1 416 ? -6.421 -12.437 12.042 1.00 94.94 416 GLN A N 1
ATOM 3211 C CA . GLN A 1 416 ? -7.669 -13.009 11.531 1.00 94.94 416 GLN A CA 1
ATOM 3212 C C . GLN A 1 416 ? -7.963 -12.657 10.071 1.00 94.94 416 GLN A C 1
ATOM 3214 O O . GLN A 1 416 ? -8.568 -13.466 9.373 1.00 94.94 416 GLN A O 1
ATOM 3219 N N . SER A 1 417 ? -7.610 -11.446 9.631 1.00 94.38 417 SER A N 1
ATOM 3220 C CA . SER A 1 417 ? -8.104 -10.889 8.362 1.00 94.38 417 SER A CA 1
ATOM 3221 C C . SER A 1 417 ? -7.010 -10.552 7.349 1.00 94.38 417 SER A C 1
ATOM 3223 O O . SER A 1 417 ? -7.270 -10.575 6.147 1.00 94.38 417 SER A O 1
ATOM 3225 N N . MET A 1 418 ? -5.790 -10.253 7.795 1.00 94.31 418 MET A N 1
ATOM 3226 C CA . MET A 1 418 ? -4.685 -9.842 6.931 1.00 94.31 418 MET A CA 1
ATOM 3227 C C . MET A 1 418 ? -3.724 -11.009 6.651 1.00 94.31 418 MET A C 1
ATOM 3229 O O . MET A 1 418 ? -3.613 -11.932 7.456 1.00 94.31 418 MET A O 1
ATOM 3233 N N . PRO A 1 419 ? -2.988 -10.984 5.523 1.00 92.00 419 PRO A N 1
ATOM 3234 C CA . PRO A 1 419 ? -1.968 -11.993 5.234 1.00 92.00 419 PRO A CA 1
ATOM 3235 C C . PRO A 1 419 ? -0.790 -11.997 6.214 1.00 92.00 419 PRO A C 1
ATOM 3237 O O . PRO A 1 419 ? -0.125 -13.023 6.357 1.00 92.00 419 PRO A O 1
ATOM 3240 N N . ASN A 1 420 ? -0.490 -10.851 6.829 1.00 91.69 420 ASN A N 1
ATOM 3241 C CA . ASN A 1 420 ? 0.624 -10.685 7.748 1.00 91.69 420 ASN A CA 1
ATOM 3242 C C . ASN A 1 420 ? 0.243 -9.782 8.932 1.00 91.69 420 ASN A C 1
ATOM 3244 O O . ASN A 1 420 ? -0.621 -8.909 8.820 1.00 91.69 420 ASN A O 1
ATOM 3248 N N . CYS A 1 421 ? 0.927 -9.979 10.058 1.00 88.62 421 CYS A N 1
ATOM 3249 C CA . CYS A 1 421 ? 0.874 -9.066 11.197 1.00 88.62 421 CYS A CA 1
ATOM 3250 C C . CYS A 1 421 ? 2.031 -8.058 11.102 1.00 88.62 421 CYS A C 1
ATOM 3252 O O . CYS A 1 421 ? 3.123 -8.438 10.665 1.00 88.62 421 CYS A O 1
ATOM 3254 N N . PRO A 1 422 ? 1.820 -6.794 11.509 1.00 85.00 422 PRO A N 1
ATOM 3255 C CA . PRO A 1 422 ? 2.881 -5.793 11.493 1.00 85.00 422 PRO A CA 1
ATOM 3256 C C . PRO A 1 422 ? 4.034 -6.215 12.417 1.00 85.00 422 PRO A C 1
ATOM 3258 O O . PRO A 1 422 ? 3.804 -6.823 13.463 1.00 85.00 422 PRO A O 1
ATOM 3261 N N . SER A 1 423 ? 5.276 -5.933 12.009 1.00 76.06 423 SER A N 1
ATOM 3262 C CA . SER A 1 423 ? 6.475 -6.308 12.774 1.00 76.06 423 SER A CA 1
ATOM 3263 C C . SER A 1 423 ? 6.675 -5.424 14.001 1.00 76.06 423 SER A C 1
ATOM 3265 O O . SER A 1 423 ? 7.141 -5.913 15.027 1.00 76.06 423 SER A O 1
ATOM 3267 N N . SER A 1 424 ? 6.294 -4.148 13.907 1.00 79.62 424 SER A N 1
ATOM 3268 C CA . SER A 1 424 ? 6.294 -3.201 15.018 1.00 79.62 424 SER A CA 1
ATOM 3269 C C . SER A 1 424 ? 4.863 -2.872 15.473 1.00 79.62 424 SER A C 1
ATOM 3271 O O . SER A 1 424 ? 3.925 -2.842 14.664 1.00 79.62 424 SER A O 1
ATOM 3273 N N . PRO A 1 425 ? 4.649 -2.629 16.777 1.00 84.25 425 PRO A N 1
ATOM 3274 C CA . PRO A 1 425 ? 3.346 -2.209 17.270 1.00 84.25 425 PRO A CA 1
ATOM 3275 C C . PRO A 1 425 ? 3.027 -0.770 16.830 1.00 84.25 425 PRO A C 1
ATOM 3277 O O . PRO A 1 425 ? 3.919 0.033 16.570 1.00 84.25 425 PRO A O 1
ATOM 3280 N N . GLY A 1 426 ? 1.736 -0.431 16.766 1.00 88.12 426 GLY A N 1
ATOM 3281 C CA . GLY A 1 426 ? 1.267 0.926 16.437 1.00 88.12 426 GLY A CA 1
ATOM 3282 C C . GLY A 1 426 ? 0.467 1.049 15.138 1.00 88.12 426 GLY A C 1
ATOM 3283 O O . GLY A 1 426 ? -0.167 2.079 14.916 1.00 88.12 426 GLY A O 1
ATOM 3284 N N . ILE A 1 427 ? 0.423 -0.012 14.325 1.00 93.88 427 ILE A N 1
ATOM 3285 C CA . ILE A 1 427 ? -0.519 -0.145 13.205 1.00 93.88 427 ILE A CA 1
ATOM 3286 C C . ILE A 1 427 ? -1.755 -0.895 13.691 1.00 93.88 427 ILE A C 1
ATOM 3288 O O . ILE A 1 427 ? -1.665 -2.057 14.088 1.00 93.88 427 ILE A O 1
ATOM 3292 N N . TYR A 1 428 ? -2.913 -0.245 13.656 1.00 95.62 428 TYR A N 1
ATOM 3293 C CA . TYR A 1 428 ? -4.171 -0.818 14.119 1.00 95.62 428 TYR A CA 1
ATOM 3294 C C . TYR A 1 428 ? -5.112 -1.053 12.944 1.00 95.62 428 TYR A C 1
ATOM 3296 O O . TYR A 1 428 ? -5.258 -0.203 12.065 1.00 95.62 428 TYR A O 1
ATOM 3304 N N . VAL A 1 429 ? -5.769 -2.209 12.943 1.00 96.19 429 VAL A N 1
ATOM 3305 C CA . VAL A 1 429 ? -6.668 -2.637 11.873 1.00 96.19 429 VAL A CA 1
ATOM 3306 C C . VAL A 1 429 ? -8.009 -3.043 12.460 1.00 96.19 429 VAL A C 1
ATOM 3308 O O . VAL A 1 429 ? -8.087 -3.756 13.459 1.00 96.19 429 VAL A O 1
ATOM 3311 N N . TYR A 1 430 ? -9.081 -2.637 11.790 1.00 96.75 430 TYR A N 1
ATOM 3312 C CA . TYR A 1 430 ? -10.406 -3.202 11.978 1.00 96.75 430 TYR A CA 1
ATOM 3313 C C . TYR A 1 430 ? -11.004 -3.568 10.623 1.00 96.75 430 TYR A C 1
ATOM 3315 O O . TYR A 1 430 ? -11.276 -2.692 9.799 1.00 96.75 430 TYR A O 1
ATOM 3323 N N . SER A 1 431 ? -11.206 -4.863 10.382 1.00 96.88 431 SER A N 1
ATOM 3324 C CA . SER A 1 431 ? -11.744 -5.348 9.111 1.00 96.88 431 SER A CA 1
ATOM 3325 C C . SER A 1 431 ? -13.260 -5.552 9.175 1.00 96.88 431 SER A C 1
ATOM 3327 O O . SER A 1 431 ? -13.779 -6.192 10.089 1.00 96.88 431 SER A O 1
ATOM 3329 N N . PHE A 1 432 ? -13.981 -5.046 8.171 1.00 96.31 432 PHE A N 1
ATOM 3330 C CA . PHE A 1 432 ? -15.379 -5.416 7.892 1.00 96.31 432 PHE A CA 1
ATOM 3331 C C . PHE A 1 432 ? -15.477 -6.594 6.913 1.00 96.31 432 PHE A C 1
ATOM 3333 O O . PHE A 1 432 ? -16.535 -7.206 6.769 1.00 96.31 432 PHE A O 1
ATOM 3340 N N . ALA A 1 433 ? -14.377 -6.865 6.216 1.00 96.38 433 ALA A N 1
ATOM 3341 C CA . ALA A 1 433 ? -14.200 -7.921 5.238 1.00 96.38 433 ALA A CA 1
ATOM 3342 C C . ALA A 1 433 ? -13.590 -9.172 5.893 1.00 96.38 433 ALA A C 1
ATOM 3344 O O . ALA A 1 433 ? -12.854 -9.059 6.876 1.00 96.38 433 ALA A O 1
ATOM 3345 N N . LEU A 1 434 ? -13.842 -10.360 5.335 1.00 95.00 434 LEU A N 1
ATOM 3346 C CA . LEU A 1 434 ? -13.160 -11.583 5.784 1.00 95.00 434 LEU A CA 1
ATOM 3347 C C . LEU A 1 434 ? -11.658 -11.528 5.470 1.00 95.00 434 LEU A C 1
ATOM 3349 O O . LEU A 1 434 ? -10.834 -11.904 6.297 1.00 95.00 434 LEU A O 1
ATOM 3353 N N . SER A 1 435 ? -11.301 -11.019 4.291 1.00 94.25 435 SER A N 1
ATOM 3354 C CA . SER A 1 435 ? -9.911 -10.818 3.876 1.00 94.25 435 SER A CA 1
ATOM 3355 C C . SER A 1 435 ? -9.828 -9.588 2.968 1.00 94.25 435 SER A C 1
ATOM 3357 O O . SER A 1 435 ? -10.114 -9.698 1.774 1.00 94.25 435 SER A O 1
ATOM 3359 N N . PRO A 1 436 ? -9.487 -8.399 3.501 1.00 93.19 436 PRO A N 1
ATOM 3360 C CA . PRO A 1 436 ? -9.525 -7.143 2.751 1.00 93.19 436 PRO A CA 1
ATOM 3361 C C . PRO A 1 436 ? -8.428 -7.017 1.682 1.00 93.19 436 PRO A C 1
ATOM 3363 O O . PRO A 1 436 ? -8.563 -6.184 0.785 1.00 93.19 436 PRO A O 1
ATOM 3366 N N . SER A 1 437 ? -7.362 -7.821 1.755 1.00 91.44 437 SER A N 1
ATOM 3367 C CA . SER A 1 437 ? -6.254 -7.824 0.788 1.00 91.44 437 SER A CA 1
ATOM 3368 C C . SER A 1 437 ? -6.601 -8.492 -0.548 1.00 91.44 437 SER A C 1
ATOM 3370 O O . SER A 1 437 ? -5.937 -8.228 -1.553 1.00 91.44 437 SER A O 1
ATOM 3372 N N . GLU A 1 438 ? -7.625 -9.347 -0.580 1.00 91.19 438 GLU A N 1
ATOM 3373 C CA . GLU A 1 438 ? -8.047 -10.048 -1.789 1.00 91.19 438 GLU A CA 1
ATOM 3374 C C . GLU A 1 438 ? -8.813 -9.124 -2.740 1.00 91.19 438 GLU A C 1
ATOM 3376 O O . GLU A 1 438 ? -9.576 -8.253 -2.328 1.00 91.19 438 GLU A O 1
ATOM 3381 N N . ALA A 1 439 ? -8.660 -9.336 -4.049 1.00 88.50 439 ALA A N 1
ATOM 3382 C CA . ALA A 1 439 ? -9.412 -8.563 -5.037 1.00 88.50 439 ALA A CA 1
ATOM 3383 C C . ALA A 1 439 ? -10.926 -8.834 -4.943 1.00 88.50 439 ALA A C 1
ATOM 3385 O O . ALA A 1 439 ? -11.732 -7.914 -5.096 1.00 88.50 439 ALA A O 1
ATOM 3386 N N . GLN A 1 440 ? -11.303 -10.086 -4.655 1.00 91.56 440 GLN A N 1
ATOM 3387 C CA . GLN A 1 440 ? -12.695 -10.505 -4.544 1.00 91.56 440 GLN A CA 1
ATOM 3388 C C . GLN A 1 440 ? -13.334 -9.932 -3.266 1.00 91.56 440 GLN A C 1
ATOM 3390 O O . GLN A 1 440 ? -12.825 -10.167 -2.172 1.00 91.56 440 GLN A O 1
ATOM 3395 N N . PRO A 1 441 ? -14.471 -9.221 -3.362 1.00 94.12 441 PRO A N 1
ATOM 3396 C CA . PRO A 1 441 ? -15.160 -8.707 -2.186 1.00 94.12 441 PRO A CA 1
ATOM 3397 C C . PRO A 1 441 ? -15.744 -9.847 -1.341 1.00 94.12 441 PRO A C 1
ATOM 3399 O O . PRO A 1 441 ? -16.458 -10.714 -1.848 1.00 94.12 441 PRO A O 1
ATOM 3402 N N . ASN A 1 442 ? -15.474 -9.806 -0.036 1.00 95.62 442 ASN A N 1
ATOM 3403 C CA . ASN A 1 442 ? -15.910 -10.803 0.950 1.00 95.62 442 ASN A CA 1
ATOM 3404 C C . ASN A 1 442 ? -16.453 -10.159 2.250 1.00 95.62 442 ASN A C 1
ATOM 3406 O O . ASN A 1 442 ? -16.454 -10.778 3.310 1.00 95.62 442 ASN A O 1
ATOM 3410 N N . GLY A 1 443 ? -16.918 -8.909 2.163 1.00 96.12 443 GLY A N 1
ATOM 3411 C CA . GLY A 1 443 ? -17.536 -8.150 3.254 1.00 96.12 443 GLY A CA 1
ATOM 3412 C C . GLY A 1 443 ? -17.191 -6.661 3.175 1.00 96.12 443 GLY A C 1
ATOM 3413 O O . GLY A 1 443 ? -16.101 -6.290 2.745 1.00 96.12 443 GLY A O 1
ATOM 3414 N N . SER A 1 444 ? -18.135 -5.794 3.535 1.00 96.19 444 SER A N 1
ATOM 3415 C CA . SER A 1 444 ? -17.933 -4.342 3.568 1.00 96.19 444 SER A CA 1
ATOM 3416 C C . SER A 1 444 ? -18.973 -3.658 4.454 1.00 96.19 444 SER A C 1
ATOM 3418 O O . SER A 1 444 ? -20.044 -4.203 4.730 1.00 96.19 444 SER A O 1
ATOM 3420 N N . CYS A 1 445 ? -18.662 -2.443 4.901 1.00 95.75 445 CYS A N 1
ATOM 3421 C CA . CYS A 1 445 ? -19.588 -1.562 5.602 1.00 95.75 445 CYS A CA 1
ATOM 3422 C C . CYS A 1 445 ? -19.829 -0.308 4.756 1.00 95.75 445 CYS A C 1
ATOM 3424 O O . CYS A 1 445 ? -18.879 0.335 4.323 1.00 95.75 445 CYS A O 1
ATOM 3426 N N . ASN A 1 446 ? -21.087 0.036 4.474 1.00 96.56 446 ASN A N 1
ATOM 3427 C CA . ASN A 1 446 ? -21.409 1.173 3.610 1.00 96.56 446 ASN A CA 1
ATOM 3428 C C . ASN A 1 446 ? -21.438 2.486 4.403 1.00 96.56 446 ASN A C 1
ATOM 3430 O O . ASN A 1 446 ? -22.447 2.799 5.034 1.00 96.56 446 ASN A O 1
ATOM 3434 N N . PHE A 1 447 ? -20.357 3.264 4.324 1.00 96.44 447 PHE A N 1
ATOM 3435 C CA . PHE A 1 447 ? -20.236 4.532 5.044 1.00 96.44 447 PHE A CA 1
ATOM 3436 C C . PHE A 1 447 ? -21.103 5.648 4.451 1.00 96.44 447 PHE A C 1
ATOM 3438 O O . PHE A 1 447 ? -21.542 6.517 5.189 1.00 96.44 447 PHE A O 1
ATOM 3445 N N . SER A 1 448 ? -21.505 5.565 3.176 1.00 96.06 448 SER A N 1
ATOM 3446 C CA . SER A 1 448 ? -22.453 6.529 2.583 1.00 96.06 448 SER A CA 1
ATOM 3447 C C . SER A 1 448 ? -23.882 6.418 3.128 1.00 96.06 448 SER A C 1
ATOM 3449 O O . SER A 1 448 ? -24.744 7.220 2.775 1.00 96.06 448 SER A O 1
ATOM 3451 N N . ARG A 1 449 ? -24.174 5.391 3.934 1.00 94.88 449 ARG A N 1
ATOM 3452 C CA . ARG A 1 449 ? -25.468 5.203 4.608 1.00 94.88 449 ARG A CA 1
ATOM 3453 C C . ARG A 1 449 ? -25.408 5.503 6.105 1.00 94.88 449 ARG A C 1
ATOM 3455 O O . ARG A 1 449 ? -26.417 5.331 6.785 1.00 94.88 449 ARG A O 1
ATOM 3462 N N . ILE A 1 450 ? -24.239 5.870 6.620 1.00 94.94 450 ILE A N 1
ATOM 3463 C CA . ILE A 1 450 ? -24.019 6.131 8.037 1.00 94.94 450 ILE A CA 1
ATOM 3464 C C . ILE A 1 450 ? -23.918 7.641 8.210 1.00 94.94 450 ILE A C 1
ATOM 3466 O O . ILE A 1 450 ? -23.037 8.267 7.633 1.00 94.94 450 ILE A O 1
ATOM 3470 N N . ASP A 1 451 ? -24.809 8.212 9.018 1.00 93.75 451 ASP A N 1
ATOM 3471 C CA . ASP A 1 451 ? -24.847 9.659 9.245 1.00 93.75 451 ASP A CA 1
ATOM 3472 C C . ASP A 1 451 ? -23.710 10.112 10.168 1.00 93.75 451 ASP A C 1
ATOM 3474 O O . ASP A 1 451 ? -23.152 11.193 10.003 1.00 93.75 451 ASP A O 1
ATOM 3478 N N . SER A 1 452 ? -23.359 9.288 11.162 1.00 95.38 452 SER A N 1
ATOM 3479 C CA . SER A 1 452 ? -22.287 9.584 12.112 1.00 95.38 452 SER A CA 1
ATOM 3480 C C . SER A 1 452 ? -21.476 8.333 12.431 1.00 95.38 452 SER A C 1
ATOM 3482 O O . SER A 1 452 ? -21.990 7.375 13.010 1.00 95.38 452 SER A O 1
ATOM 3484 N N . ALA A 1 453 ? -20.194 8.350 12.074 1.00 96.44 453 ALA A N 1
ATOM 3485 C CA . ALA A 1 453 ? -19.215 7.349 12.474 1.00 96.44 453 ALA A CA 1
ATOM 3486 C C . ALA A 1 453 ? -18.140 8.020 13.336 1.00 96.44 453 ALA A C 1
ATOM 3488 O O . ALA A 1 453 ? -17.500 8.975 12.901 1.00 96.44 453 ALA A O 1
ATOM 3489 N N . VAL A 1 454 ? -17.945 7.535 14.561 1.00 96.25 454 VAL A N 1
ATOM 3490 C CA . VAL A 1 454 ? -16.979 8.094 15.515 1.00 96.25 454 VAL A CA 1
ATOM 3491 C C . VAL A 1 454 ? -16.074 6.985 16.031 1.00 96.25 454 VAL A C 1
ATOM 3493 O O . VAL A 1 454 ? -16.547 5.990 16.581 1.00 96.25 454 VAL A O 1
ATOM 3496 N N . LEU A 1 455 ? -14.770 7.172 15.867 1.00 96.06 455 LEU A N 1
ATOM 3497 C CA . LEU A 1 455 ? -13.730 6.336 16.443 1.00 96.06 455 LEU A CA 1
ATOM 3498 C C . LEU A 1 455 ? -13.298 6.944 17.779 1.00 96.06 455 LEU A C 1
ATOM 3500 O O . LEU A 1 455 ? -12.703 8.018 17.824 1.00 96.06 455 LEU A O 1
ATOM 3504 N N . GLN A 1 456 ? -13.637 6.270 18.871 1.00 94.94 456 GLN A N 1
ATOM 3505 C CA . GLN A 1 456 ? -13.283 6.682 20.225 1.00 94.94 456 GLN A CA 1
ATOM 3506 C C . GLN A 1 456 ? -11.999 5.963 20.632 1.00 94.94 456 GLN A C 1
ATOM 3508 O O . GLN A 1 456 ? -11.971 4.731 20.689 1.00 94.94 456 GLN A O 1
ATOM 3513 N N . LEU A 1 457 ? -10.947 6.731 20.899 1.00 93.88 457 LEU A N 1
ATOM 3514 C CA . LEU A 1 457 ? -9.610 6.249 21.222 1.00 93.88 457 LEU A CA 1
ATOM 3515 C C . LEU A 1 457 ? -9.228 6.673 22.637 1.00 93.88 457 LEU A C 1
ATOM 3517 O O . LEU A 1 457 ? -9.424 7.822 23.026 1.00 93.88 457 LEU A O 1
ATOM 3521 N N . GLN A 1 458 ? -8.638 5.751 23.386 1.00 91.50 458 GLN A N 1
ATOM 3522 C CA . GLN A 1 458 ? -8.032 6.002 24.684 1.00 91.50 458 GLN A CA 1
ATOM 3523 C C . GLN A 1 458 ? -6.557 5.635 24.606 1.00 91.50 458 GLN A C 1
ATOM 3525 O O . GLN A 1 458 ? -6.214 4.526 24.200 1.00 91.50 458 GLN A O 1
ATOM 3530 N N . PHE A 1 459 ? -5.686 6.542 25.013 1.00 89.88 459 PHE A N 1
ATOM 3531 C CA . PHE A 1 459 ? -4.243 6.388 24.892 1.00 89.88 459 PHE A CA 1
ATOM 3532 C C . PHE A 1 459 ? -3.585 6.085 26.234 1.00 89.88 459 PHE A C 1
ATOM 3534 O O . PHE A 1 459 ? -4.117 6.416 27.297 1.00 89.88 459 PHE A O 1
ATOM 3541 N N . LEU A 1 460 ? -2.392 5.498 26.170 1.00 84.12 460 LEU A N 1
ATOM 3542 C CA . LEU A 1 460 ? -1.538 5.307 27.336 1.00 84.12 460 LEU A CA 1
ATOM 3543 C C . LEU A 1 460 ? -1.105 6.666 27.902 1.00 84.12 460 LEU A C 1
ATOM 3545 O O . LEU A 1 460 ? -0.621 7.525 27.168 1.00 84.12 460 LEU A O 1
ATOM 3549 N N . ALA A 1 461 ? -1.234 6.853 29.217 1.00 74.25 461 ALA A N 1
ATOM 3550 C CA . ALA A 1 461 ? -0.825 8.094 29.882 1.00 74.25 461 ALA A CA 1
ATOM 3551 C C . ALA A 1 461 ? 0.679 8.381 29.699 1.00 74.25 461 ALA A C 1
ATOM 3553 O O . ALA A 1 461 ? 1.069 9.528 29.488 1.00 74.25 461 ALA A O 1
ATOM 3554 N N . SER A 1 462 ? 1.510 7.331 29.681 1.00 70.81 462 SER A N 1
ATOM 3555 C CA . SER A 1 462 ? 2.954 7.416 29.426 1.00 70.81 462 SER A CA 1
ATOM 3556 C C . SER A 1 462 ? 3.306 7.966 28.043 1.00 70.81 462 SER A C 1
ATOM 3558 O O . SER A 1 462 ? 4.386 8.519 27.877 1.00 70.81 462 SER A O 1
ATOM 3560 N N . TYR A 1 463 ? 2.406 7.864 27.061 1.00 74.88 463 TYR A N 1
ATOM 3561 C CA . TYR A 1 463 ? 2.639 8.392 25.717 1.00 74.88 463 TYR A CA 1
ATOM 3562 C C . TYR A 1 463 ? 2.598 9.927 25.665 1.00 74.88 463 TYR A C 1
ATOM 3564 O O . TYR A 1 463 ? 3.228 10.538 24.807 1.00 74.88 463 TYR A O 1
ATOM 3572 N N . PHE A 1 464 ? 1.875 10.555 26.598 1.00 68.88 464 PHE A N 1
ATOM 3573 C CA . PHE A 1 464 ? 1.756 12.012 26.710 1.00 68.88 464 PHE A CA 1
ATOM 3574 C C . PHE A 1 464 ? 2.544 12.599 27.883 1.00 68.88 464 PHE A C 1
ATOM 3576 O O . PHE A 1 464 ? 2.513 13.815 28.091 1.00 68.88 464 PHE A O 1
ATOM 3583 N N . ALA A 1 465 ? 3.224 11.759 28.666 1.00 57.31 465 ALA A N 1
ATOM 3584 C CA . ALA A 1 465 ? 4.047 12.204 29.775 1.00 57.31 465 ALA A CA 1
ATOM 3585 C C . ALA A 1 465 ? 5.278 12.944 29.230 1.00 57.31 465 ALA A C 1
ATOM 3587 O O . ALA A 1 465 ? 6.259 12.346 28.798 1.00 57.31 465 ALA A O 1
ATOM 3588 N N . VAL A 1 466 ? 5.208 14.275 29.237 1.00 46.38 466 VAL A N 1
ATOM 3589 C CA . VAL A 1 466 ? 6.369 15.149 29.078 1.00 46.38 466 VAL A CA 1
ATOM 3590 C C . VAL A 1 466 ? 7.138 15.109 30.395 1.00 46.38 466 VAL A C 1
ATOM 3592 O O . VAL A 1 466 ? 6.950 15.988 31.227 1.00 46.38 466 VAL A O 1
ATOM 3595 N N . ASP A 1 467 ? 7.975 14.098 30.619 1.00 33.53 467 ASP A N 1
ATOM 3596 C CA . ASP A 1 467 ? 8.929 14.151 31.727 1.00 33.53 467 ASP A CA 1
ATOM 3597 C C . ASP A 1 467 ? 10.344 14.374 31.202 1.00 33.53 467 ASP A C 1
ATOM 3599 O O . ASP A 1 467 ? 11.063 13.464 30.794 1.00 33.53 467 ASP A O 1
ATOM 3603 N N . ASN A 1 468 ? 10.756 15.640 31.281 1.00 31.95 468 ASN A N 1
ATOM 3604 C CA . ASN A 1 468 ? 12.153 16.044 31.377 1.00 31.95 468 ASN A CA 1
ATOM 3605 C C . ASN A 1 468 ? 12.721 15.610 32.742 1.00 31.95 468 ASN A C 1
ATOM 3607 O O . ASN A 1 468 ? 13.130 16.460 33.525 1.00 31.95 468 ASN A O 1
ATOM 3611 N N . THR A 1 469 ? 12.740 14.315 33.059 1.00 25.47 469 THR A N 1
ATOM 3612 C CA . THR A 1 469 ? 13.591 13.761 34.123 1.00 25.47 469 THR A CA 1
ATOM 3613 C C . THR A 1 469 ? 13.968 12.313 33.788 1.00 25.47 469 THR A C 1
ATOM 3615 O O . THR A 1 469 ? 13.122 11.556 33.309 1.00 25.47 469 THR A O 1
ATOM 3618 N N . PRO A 1 470 ? 15.226 11.886 34.016 1.00 27.14 470 PRO A N 1
ATOM 3619 C CA . PRO A 1 470 ? 15.570 10.476 33.937 1.00 27.14 470 PRO A CA 1
ATOM 3620 C C . PRO A 1 470 ? 14.770 9.743 35.009 1.00 27.14 470 PRO A C 1
ATOM 3622 O O . PRO A 1 470 ? 14.827 10.100 36.185 1.00 27.14 470 PRO A O 1
ATOM 3625 N N . ASN A 1 471 ? 14.033 8.716 34.603 1.00 26.48 471 ASN A N 1
ATOM 3626 C CA . ASN A 1 471 ? 13.308 7.848 35.511 1.00 26.48 471 ASN A CA 1
ATOM 3627 C C . ASN A 1 471 ? 14.305 7.048 36.372 1.00 26.48 471 ASN A C 1
ATOM 3629 O O . ASN A 1 471 ? 14.683 5.928 36.040 1.00 26.48 471 ASN A O 1
ATOM 3633 N N . THR A 1 472 ? 14.756 7.634 37.479 1.00 28.73 472 THR A N 1
ATOM 3634 C CA . THR A 1 472 ? 15.362 6.912 38.599 1.00 28.73 472 THR A CA 1
ATOM 3635 C C . THR A 1 472 ? 14.281 6.658 39.637 1.00 28.73 472 THR A C 1
ATOM 3637 O O . THR A 1 472 ? 14.272 7.260 40.709 1.00 28.73 472 THR A O 1
ATOM 3640 N N . SER A 1 473 ? 13.330 5.784 39.325 1.00 26.19 473 SER A N 1
ATOM 3641 C CA . SER A 1 473 ? 12.480 5.206 40.359 1.00 26.19 473 SER A CA 1
ATOM 3642 C C . SER A 1 473 ? 12.172 3.750 40.036 1.00 26.19 473 SER A C 1
ATOM 3644 O O . SER A 1 473 ? 11.477 3.420 39.079 1.00 26.19 473 SER A O 1
ATOM 3646 N N . ALA A 1 474 ? 12.760 2.868 40.845 1.00 26.72 474 ALA A N 1
ATOM 3647 C CA . ALA A 1 474 ? 12.302 1.497 41.003 1.00 26.72 474 ALA A CA 1
ATOM 3648 C C . ALA A 1 474 ? 10.809 1.501 41.402 1.00 26.72 474 ALA A C 1
ATOM 3650 O O . ALA A 1 474 ? 10.355 2.469 42.021 1.00 26.72 474 ALA A O 1
ATOM 3651 N N . PRO A 1 475 ? 10.033 0.456 41.062 1.00 30.02 475 PRO A N 1
ATOM 3652 C CA . PRO A 1 475 ? 8.614 0.407 41.392 1.00 30.02 475 PRO A CA 1
ATOM 3653 C C . PRO A 1 475 ? 8.411 0.549 42.906 1.00 30.02 475 PRO A C 1
ATOM 3655 O O . PRO A 1 475 ? 9.029 -0.161 43.697 1.00 30.02 475 PRO A O 1
ATOM 3658 N N . ALA A 1 476 ? 7.556 1.498 43.288 1.00 29.83 476 ALA A N 1
ATOM 3659 C CA . ALA A 1 476 ? 7.237 1.808 44.672 1.00 29.83 476 ALA A CA 1
ATOM 3660 C C . ALA A 1 476 ? 6.600 0.601 45.378 1.00 29.83 476 ALA A C 1
ATOM 3662 O O . ALA A 1 476 ? 5.548 0.103 44.972 1.00 29.83 476 ALA A O 1
ATOM 3663 N N . GLU A 1 477 ? 7.238 0.167 46.463 1.00 27.47 477 GLU A N 1
ATOM 3664 C CA . GLU A 1 477 ? 6.648 -0.712 47.464 1.00 27.47 477 GLU A CA 1
ATOM 3665 C C . GLU A 1 477 ? 5.447 -0.022 48.136 1.00 27.47 477 GLU A C 1
ATOM 3667 O O . GLU A 1 477 ? 5.465 1.169 48.455 1.00 27.47 477 GLU A O 1
ATOM 3672 N N . MET A 1 478 ? 4.384 -0.797 48.351 1.00 29.22 478 MET A N 1
ATOM 3673 C CA . MET A 1 478 ? 3.194 -0.404 49.108 1.00 29.22 478 MET A CA 1
ATOM 3674 C C . MET A 1 478 ? 3.552 -0.096 50.577 1.00 29.22 478 MET A C 1
ATOM 3676 O O . MET A 1 478 ? 4.325 -0.845 51.176 1.00 29.22 478 MET A O 1
ATOM 3680 N N . PRO A 1 479 ? 2.976 0.942 51.214 1.00 27.64 479 PRO A N 1
ATOM 3681 C CA . PRO A 1 479 ? 3.347 1.298 52.576 1.00 27.64 479 PRO A CA 1
ATOM 3682 C C . PRO A 1 479 ? 2.620 0.444 53.627 1.00 27.64 479 PRO A C 1
ATOM 3684 O O . PRO A 1 479 ? 1.392 0.438 53.703 1.00 27.64 479 PRO A O 1
ATOM 3687 N N . GLY A 1 480 ? 3.412 -0.167 54.516 1.00 26.89 480 GLY A N 1
ATOM 3688 C CA . GLY A 1 480 ? 3.038 -0.432 55.908 1.00 26.89 480 GLY A CA 1
ATOM 3689 C C . GLY A 1 480 ? 3.126 -1.890 56.370 1.00 26.89 480 GLY A C 1
ATOM 3690 O O . GLY A 1 480 ? 2.175 -2.646 56.222 1.00 26.89 480 GLY A O 1
ATOM 3691 N N . SER A 1 481 ? 4.189 -2.259 57.090 1.00 24.48 481 SER A N 1
ATOM 3692 C CA . SER A 1 481 ? 4.119 -2.417 58.557 1.00 24.48 481 SER A CA 1
ATOM 3693 C C . SER A 1 481 ? 5.417 -2.967 59.181 1.00 24.48 481 SER A C 1
ATOM 3695 O O . SER A 1 481 ? 6.062 -3.863 58.658 1.00 24.48 481 SER A O 1
ATOM 3697 N N . LEU A 1 482 ? 5.749 -2.322 60.303 1.00 25.20 482 LEU A N 1
ATOM 3698 C CA . LEU A 1 482 ? 6.561 -2.653 61.479 1.00 25.20 482 LEU A CA 1
ATOM 3699 C C . LEU A 1 482 ? 7.682 -3.716 61.474 1.00 25.20 482 LEU A C 1
ATOM 3701 O O . LEU A 1 482 ? 7.590 -4.839 61.004 1.00 25.20 482 LEU A O 1
ATOM 3705 N N . SER A 1 483 ? 8.723 -3.309 62.194 1.00 23.83 483 SER A N 1
ATOM 3706 C CA . SER A 1 483 ? 10.016 -3.919 62.476 1.00 23.83 483 SER A CA 1
ATOM 3707 C C . SER A 1 483 ? 10.056 -4.973 63.610 1.00 23.83 483 SER A C 1
ATOM 3709 O O . SER A 1 483 ? 9.332 -4.825 64.594 1.00 23.83 483 SER A O 1
ATOM 3711 N N . VAL A 1 484 ? 11.104 -5.827 63.544 1.00 26.06 484 VAL A N 1
ATOM 3712 C CA . VAL A 1 484 ? 11.844 -6.572 64.618 1.00 26.06 484 VAL A CA 1
ATOM 3713 C C . VAL A 1 484 ? 11.270 -7.956 65.038 1.00 26.06 484 VAL A C 1
ATOM 3715 O O . VAL A 1 484 ? 10.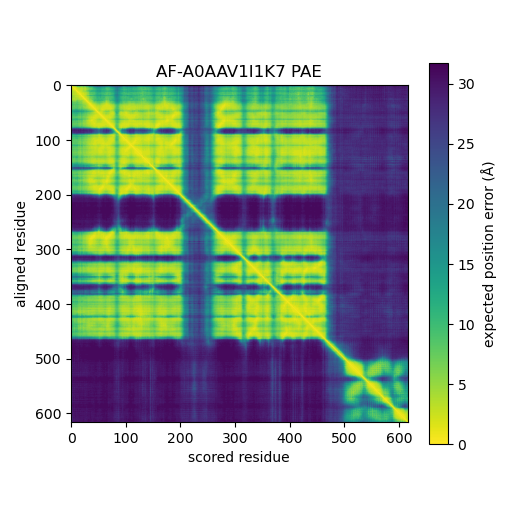055 -8.087 65.099 1.00 26.06 484 VAL A O 1
ATOM 3718 N N . PRO A 1 485 ? 12.066 -8.953 65.515 1.00 27.94 485 PRO A N 1
ATOM 3719 C CA . PRO A 1 485 ? 13.339 -9.554 65.066 1.00 27.94 485 PRO A CA 1
ATOM 3720 C C . PRO A 1 485 ? 13.240 -11.099 64.866 1.00 27.94 485 PRO A C 1
ATOM 3722 O O . PRO A 1 485 ? 12.206 -11.725 65.071 1.00 27.94 485 PRO A O 1
ATOM 3725 N N . HIS A 1 486 ? 14.372 -11.719 64.516 1.00 29.02 486 HIS A N 1
ATOM 3726 C CA . HIS A 1 486 ? 14.632 -13.166 64.478 1.00 29.02 486 HIS A CA 1
ATOM 3727 C C . HIS A 1 486 ? 14.231 -13.967 65.741 1.00 29.02 486 HIS A C 1
ATOM 3729 O O . HIS A 1 486 ? 14.368 -13.470 66.857 1.00 29.02 486 HIS A O 1
ATOM 3735 N N . SER A 1 487 ? 13.965 -15.267 65.509 1.00 25.81 487 SER A N 1
ATOM 3736 C CA . SER A 1 487 ? 13.957 -16.432 66.427 1.00 25.81 487 SER A CA 1
ATOM 3737 C C . SER A 1 487 ? 12.589 -16.987 66.854 1.00 25.81 487 SER A C 1
ATOM 3739 O O . SER A 1 487 ? 11.897 -16.392 67.672 1.00 25.81 487 SER A O 1
ATOM 3741 N N . GLY A 1 488 ? 12.332 -18.244 66.464 1.00 23.56 488 GLY A N 1
ATOM 3742 C CA . GLY A 1 488 ? 11.663 -19.214 67.338 1.00 23.56 488 GLY A CA 1
ATOM 3743 C C . GLY A 1 488 ? 10.347 -19.819 66.843 1.00 23.56 488 GLY A C 1
ATOM 3744 O O . GLY A 1 488 ? 9.321 -19.161 66.838 1.00 23.56 488 GLY A O 1
ATOM 3745 N N . VAL A 1 489 ? 10.415 -21.127 66.572 1.00 23.66 489 VAL A N 1
ATOM 3746 C CA . VAL A 1 489 ? 9.433 -22.172 66.924 1.00 23.66 489 VAL A CA 1
ATOM 3747 C C . VAL A 1 489 ? 8.005 -22.082 66.347 1.00 23.66 489 VAL A C 1
ATOM 3749 O O . VAL A 1 489 ? 7.177 -21.265 66.722 1.00 23.66 489 VAL A O 1
ATOM 3752 N N . MET A 1 490 ? 7.734 -23.080 65.500 1.00 26.12 490 MET A N 1
ATOM 3753 C CA . MET A 1 490 ? 6.455 -23.655 65.064 1.00 26.12 490 MET A CA 1
ATOM 3754 C C . MET A 1 490 ? 5.260 -23.464 66.017 1.00 26.12 490 MET A C 1
ATOM 3756 O O . MET A 1 490 ? 5.307 -23.923 67.157 1.00 26.12 490 MET A O 1
ATOM 3760 N N . THR A 1 491 ? 4.125 -22.972 65.506 1.00 25.27 491 THR A N 1
ATOM 3761 C CA . THR A 1 491 ? 2.816 -23.638 65.686 1.00 25.27 491 THR A CA 1
ATOM 3762 C C . THR A 1 491 ? 1.746 -23.107 64.725 1.00 25.27 491 THR A C 1
ATOM 3764 O O . THR A 1 491 ? 1.758 -21.963 64.289 1.00 25.27 491 THR A O 1
ATOM 3767 N N . GLU A 1 492 ? 0.867 -24.036 64.373 1.00 25.30 492 GLU A N 1
ATOM 3768 C CA . GLU A 1 492 ? -0.208 -24.053 63.384 1.00 25.30 492 GLU A CA 1
ATOM 3769 C C . GLU A 1 492 ? -1.178 -22.856 63.387 1.00 25.30 492 GLU A C 1
ATOM 3771 O O . GLU A 1 492 ? -1.703 -22.464 64.427 1.00 25.30 492 GLU A O 1
ATOM 3776 N N . TYR A 1 493 ? -1.584 -22.419 62.188 1.00 23.08 493 TYR A N 1
ATOM 3777 C CA . TYR A 1 493 ? -3.010 -22.235 61.914 1.00 23.08 493 TYR A CA 1
ATOM 3778 C C . TYR A 1 493 ? -3.330 -22.568 60.456 1.00 23.08 493 TYR A C 1
ATOM 3780 O O . TYR A 1 493 ? -2.653 -22.152 59.519 1.00 23.08 493 TYR A O 1
ATOM 3788 N N . ASN A 1 494 ? -4.346 -23.404 60.308 1.00 25.47 494 ASN A N 1
ATOM 3789 C CA . ASN A 1 494 ? -4.720 -24.142 59.115 1.00 25.47 494 ASN A CA 1
ATOM 3790 C C . ASN A 1 494 ? -5.937 -23.471 58.442 1.00 25.47 494 ASN A C 1
ATOM 3792 O O . ASN A 1 494 ? -6.691 -22.782 59.126 1.00 25.47 494 ASN A O 1
ATOM 3796 N N . GLN A 1 495 ? -6.170 -23.818 57.164 1.00 27.20 495 GLN A N 1
ATOM 3797 C CA . GLN A 1 495 ? -7.392 -23.627 56.340 1.00 27.20 495 GLN A CA 1
ATOM 3798 C C . GLN A 1 495 ? -7.537 -22.271 55.607 1.00 27.20 495 GLN A C 1
ATOM 3800 O O . GLN A 1 495 ? -7.495 -21.223 56.230 1.00 27.20 495 GLN A O 1
ATOM 3805 N N . THR A 1 496 ? -7.744 -22.167 54.283 1.00 24.50 496 THR A N 1
ATOM 3806 C CA . THR A 1 496 ? -8.088 -23.120 53.202 1.00 24.50 496 THR A CA 1
ATOM 3807 C C . THR A 1 496 ? -7.725 -22.521 51.829 1.00 24.50 496 THR A C 1
ATOM 3809 O O . THR A 1 496 ? -8.194 -21.429 51.522 1.00 24.50 496 THR A O 1
ATOM 3812 N N . CYS A 1 497 ? -6.993 -23.246 50.972 1.00 23.59 497 CYS A N 1
ATOM 3813 C CA . CYS A 1 497 ? -7.243 -23.345 49.522 1.00 23.59 497 CYS A CA 1
ATOM 3814 C C . CYS A 1 497 ? -6.363 -24.451 48.904 1.00 23.59 497 CYS A C 1
ATOM 3816 O O . CYS A 1 497 ? -5.286 -24.762 49.397 1.00 23.59 497 CYS A O 1
ATOM 3818 N N . SER A 1 498 ? -6.892 -25.110 47.882 1.00 27.84 498 SER A N 1
ATOM 3819 C CA . SER A 1 498 ? -6.632 -26.493 47.466 1.00 27.84 498 SER A CA 1
ATOM 3820 C C . SER A 1 498 ? -5.334 -26.767 46.685 1.00 27.84 498 SER A C 1
ATOM 3822 O O . SER A 1 498 ? -5.046 -26.084 45.710 1.00 27.84 498 SER A O 1
ATOM 3824 N N . VAL A 1 499 ? -4.664 -27.860 47.084 1.00 38.94 499 VAL A N 1
ATOM 3825 C CA . VAL A 1 499 ? -3.871 -28.858 46.321 1.00 38.94 499 VAL A CA 1
ATOM 3826 C C . VAL A 1 499 ? -3.041 -28.357 45.121 1.00 38.94 499 VAL A C 1
ATOM 3828 O O . VAL A 1 499 ? -3.555 -28.236 44.012 1.00 38.94 499 VAL A O 1
ATOM 3831 N N . ALA A 1 500 ? -1.723 -28.207 45.315 1.00 30.31 500 ALA A N 1
ATOM 3832 C CA . ALA A 1 500 ? -0.715 -28.287 44.250 1.00 30.31 500 ALA A CA 1
ATOM 3833 C C . ALA A 1 500 ? 0.633 -28.810 44.800 1.00 30.31 500 ALA A C 1
ATOM 3835 O O . ALA A 1 500 ? 1.035 -28.463 45.907 1.00 30.31 500 ALA A O 1
ATOM 3836 N N . ASP A 1 501 ? 1.285 -29.665 44.011 1.00 33.31 501 ASP A N 1
ATOM 3837 C CA . ASP A 1 501 ? 2.420 -30.550 44.319 1.00 33.31 501 ASP A CA 1
ATOM 3838 C C . ASP A 1 501 ? 3.671 -29.933 44.994 1.00 33.31 501 ASP A C 1
ATOM 3840 O O . ASP A 1 501 ? 4.089 -28.830 44.632 1.00 33.31 501 ASP A O 1
ATOM 3844 N N . PRO A 1 502 ? 4.398 -30.700 45.841 1.00 38.12 502 PRO A N 1
ATOM 3845 C CA . PRO A 1 502 ? 5.669 -30.284 46.453 1.00 38.12 502 PRO A CA 1
ATOM 3846 C C . PRO A 1 502 ? 6.871 -30.240 45.480 1.00 38.12 502 PRO A C 1
ATOM 3848 O O . PRO A 1 502 ? 7.978 -29.904 45.885 1.00 38.12 502 PRO A O 1
ATOM 3851 N N . VAL A 1 503 ? 6.678 -30.546 44.190 1.00 43.12 503 VAL A N 1
ATOM 3852 C CA . VAL A 1 503 ? 7.751 -30.653 43.173 1.00 43.12 503 VAL A CA 1
ATOM 3853 C C . VAL A 1 503 ? 8.101 -29.300 42.518 1.00 43.12 503 VAL A C 1
ATOM 3855 O O . VAL A 1 503 ? 9.159 -29.140 41.906 1.00 43.12 503 VAL A O 1
ATOM 3858 N N . ARG A 1 504 ? 7.235 -28.283 42.642 1.00 38.06 504 ARG A N 1
ATOM 3859 C CA . ARG A 1 504 ? 7.408 -26.970 41.981 1.00 38.06 504 ARG A CA 1
ATOM 3860 C C . ARG A 1 504 ? 8.604 -26.121 42.447 1.00 38.06 504 ARG A C 1
ATOM 3862 O O . ARG A 1 504 ? 9.238 -25.537 41.568 1.00 38.06 504 ARG A O 1
ATOM 3869 N N . PRO A 1 505 ? 8.941 -26.036 43.748 1.00 45.94 505 PRO A N 1
ATOM 3870 C CA . PRO A 1 505 ? 10.056 -25.201 44.189 1.00 45.94 505 PRO A CA 1
ATOM 3871 C C . PRO A 1 505 ? 11.414 -25.776 43.756 1.00 45.94 505 PRO A C 1
ATOM 3873 O O . PRO A 1 505 ? 12.270 -25.030 43.292 1.00 45.94 505 PRO A O 1
ATOM 3876 N N . ALA A 1 506 ? 11.585 -27.103 43.804 1.00 47.12 506 ALA A N 1
ATOM 3877 C CA . ALA A 1 506 ? 12.835 -27.768 43.422 1.00 47.12 506 ALA A CA 1
ATOM 3878 C C . ALA A 1 506 ? 13.170 -27.597 41.927 1.00 47.12 506 ALA A C 1
ATOM 3880 O O . ALA A 1 506 ? 14.319 -27.343 41.572 1.00 47.12 506 ALA A O 1
ATOM 3881 N N . ARG A 1 507 ? 12.162 -27.643 41.039 1.00 48.06 507 ARG A N 1
ATOM 3882 C CA . ARG A 1 507 ? 12.357 -27.411 39.595 1.00 48.06 507 ARG A CA 1
ATOM 3883 C C . ARG A 1 507 ? 12.749 -25.974 39.257 1.00 48.06 507 ARG A C 1
ATOM 3885 O O . ARG A 1 507 ? 13.537 -25.782 38.341 1.00 48.06 507 ARG A O 1
ATOM 3892 N N . GLN A 1 508 ? 12.217 -24.977 39.965 1.00 49.75 508 GLN A N 1
ATOM 3893 C CA . GLN A 1 508 ? 12.573 -23.573 39.722 1.00 49.75 508 GLN A CA 1
ATOM 3894 C C . GLN A 1 508 ? 14.005 -23.258 40.160 1.00 49.75 508 GLN A C 1
ATOM 3896 O O . GLN A 1 508 ? 14.708 -22.553 39.441 1.00 49.75 508 GLN A O 1
ATOM 3901 N N . VAL A 1 509 ? 14.452 -23.823 41.285 1.00 52.53 509 VAL A N 1
ATOM 3902 C CA . VAL A 1 509 ? 15.845 -23.697 41.742 1.00 52.53 509 VAL A CA 1
ATOM 3903 C C . VAL A 1 509 ? 16.795 -24.377 40.751 1.00 52.53 509 VAL A C 1
ATOM 3905 O O . VAL A 1 509 ? 17.736 -23.743 40.284 1.00 52.53 509 VAL A O 1
ATOM 3908 N N . ALA A 1 510 ? 16.481 -25.602 40.313 1.00 52.88 510 ALA A N 1
ATOM 3909 C CA . ALA A 1 510 ? 17.265 -26.312 39.298 1.00 52.88 510 ALA A CA 1
ATOM 3910 C C . ALA A 1 510 ? 17.364 -25.534 37.972 1.00 52.88 510 ALA A C 1
ATOM 3912 O O . ALA A 1 510 ? 18.409 -25.499 37.329 1.00 52.88 510 ALA A O 1
ATOM 3913 N N . GLN A 1 511 ? 16.277 -24.880 37.557 1.00 52.88 511 GLN A N 1
ATOM 3914 C CA . GLN A 1 511 ? 16.230 -24.118 36.311 1.00 52.88 511 GLN A CA 1
ATOM 3915 C C . GLN A 1 511 ? 17.081 -22.841 36.376 1.00 52.88 511 GLN A C 1
ATOM 3917 O O . GLN A 1 511 ? 17.675 -22.462 35.369 1.00 52.88 511 GLN A O 1
ATOM 3922 N N . LEU A 1 512 ? 17.173 -22.202 37.545 1.00 54.69 512 LEU A N 1
ATOM 3923 C CA . LEU A 1 512 ? 18.037 -21.041 37.771 1.00 54.69 512 LEU A CA 1
ATOM 3924 C C . LEU A 1 512 ? 19.521 -21.432 37.813 1.00 54.69 512 LEU A C 1
ATOM 3926 O O . LEU A 1 512 ? 20.334 -20.763 37.177 1.00 54.69 512 LEU A O 1
ATOM 3930 N N . GLU A 1 513 ? 19.865 -22.543 38.466 1.00 56.00 513 GLU A N 1
ATOM 3931 C CA . GLU A 1 513 ? 21.242 -23.062 38.497 1.00 56.00 513 GLU A CA 1
ATOM 3932 C C . GLU A 1 513 ? 21.717 -23.500 37.099 1.00 56.00 513 GLU A C 1
ATOM 3934 O O . GLU A 1 513 ? 22.824 -23.165 36.678 1.00 56.00 513 GLU A O 1
ATOM 3939 N N . ILE A 1 514 ? 20.848 -24.129 36.294 1.00 56.12 514 ILE A N 1
ATOM 3940 C CA . ILE A 1 514 ? 21.151 -24.456 34.888 1.00 56.12 514 ILE A CA 1
ATOM 3941 C C . ILE A 1 514 ? 21.398 -23.189 34.058 1.00 56.12 514 ILE A C 1
ATOM 3943 O O . ILE A 1 514 ? 22.323 -23.156 33.247 1.00 56.12 514 ILE A O 1
ATOM 3947 N N . GLN A 1 515 ? 20.609 -22.127 34.249 1.00 54.59 515 GLN A N 1
ATOM 3948 C CA . GLN A 1 515 ? 20.832 -20.848 33.558 1.00 54.59 515 GLN A CA 1
ATOM 3949 C C . GLN A 1 515 ? 22.169 -20.211 33.953 1.00 54.59 515 GLN A C 1
ATOM 3951 O O . GLN A 1 515 ? 22.856 -19.642 33.103 1.00 54.59 515 GLN A O 1
ATOM 3956 N N . HIS A 1 516 ? 22.569 -20.351 35.217 1.00 57.31 516 HIS A N 1
ATOM 3957 C CA . HIS A 1 516 ? 23.850 -19.861 35.706 1.00 57.31 516 HIS A CA 1
ATOM 3958 C C . HIS A 1 516 ? 25.032 -20.634 35.096 1.00 57.31 516 HIS A C 1
ATOM 3960 O O . HIS A 1 516 ? 25.973 -20.017 34.591 1.00 57.31 516 HIS A O 1
ATOM 3966 N N . ILE A 1 517 ? 24.940 -21.967 35.017 1.00 56.81 517 ILE A N 1
ATOM 3967 C CA . ILE A 1 517 ? 25.931 -22.821 34.340 1.00 56.81 517 ILE A CA 1
ATOM 3968 C C . ILE A 1 517 ? 26.042 -22.461 32.851 1.00 56.81 517 ILE A C 1
ATOM 3970 O O . ILE A 1 517 ? 27.146 -22.311 32.328 1.00 56.81 517 ILE A O 1
ATOM 3974 N N . LEU A 1 518 ? 24.913 -22.248 32.165 1.00 54.78 518 LEU A N 1
ATOM 3975 C CA . LEU A 1 518 ? 24.885 -21.854 30.751 1.00 54.78 518 LEU A CA 1
ATOM 3976 C C . LEU A 1 518 ? 25.524 -20.477 30.508 1.00 54.78 518 LEU A C 1
ATOM 3978 O O . LEU A 1 518 ? 26.186 -20.271 29.487 1.00 54.78 518 LEU A O 1
ATOM 3982 N N . LEU A 1 519 ? 25.352 -19.536 31.439 1.00 59.28 519 LEU A N 1
ATOM 3983 C CA . LEU A 1 519 ? 25.984 -18.222 31.368 1.00 59.28 519 LEU A CA 1
ATOM 3984 C C . LEU A 1 519 ? 27.501 -18.325 31.565 1.00 59.28 519 LEU A C 1
ATOM 3986 O O . LEU A 1 519 ? 28.255 -17.740 30.785 1.00 59.28 519 LEU A O 1
ATOM 3990 N N . LEU A 1 520 ? 27.955 -19.119 32.538 1.00 58.66 520 LEU A N 1
ATOM 3991 C CA . LEU A 1 520 ? 29.379 -19.406 32.738 1.00 58.66 520 LEU A CA 1
ATOM 3992 C C . LEU A 1 520 ? 29.987 -20.075 31.494 1.00 58.66 520 LEU A C 1
ATOM 3994 O O . LEU A 1 520 ? 31.041 -19.646 31.022 1.00 58.66 520 LEU A O 1
ATOM 3998 N N . TRP A 1 521 ? 29.282 -21.036 30.885 1.00 58.66 521 TRP A N 1
ATOM 3999 C CA . TRP A 1 521 ? 29.686 -21.676 29.626 1.00 58.66 521 TRP A CA 1
ATOM 4000 C C . TRP A 1 521 ? 29.812 -20.687 28.471 1.00 58.66 521 TRP A C 1
ATOM 4002 O O . TRP A 1 521 ? 30.804 -20.713 27.737 1.00 58.66 521 TRP A O 1
ATOM 4012 N N . LYS A 1 522 ? 28.831 -19.793 28.305 1.00 54.03 522 LYS A N 1
ATOM 4013 C CA . LYS A 1 522 ? 28.860 -18.769 27.256 1.00 54.03 522 LYS A CA 1
ATOM 4014 C C . LYS A 1 522 ? 30.067 -17.849 27.433 1.00 54.03 522 LYS A C 1
ATOM 4016 O O . LYS A 1 522 ? 30.834 -17.669 26.488 1.00 54.03 522 LYS A O 1
ATOM 4021 N N . THR A 1 523 ? 30.282 -17.368 28.653 1.00 57.66 523 THR A N 1
ATOM 4022 C CA . THR A 1 523 ? 31.363 -16.432 28.987 1.00 57.66 523 THR A CA 1
ATOM 4023 C C . THR A 1 523 ? 32.747 -17.064 28.781 1.00 57.66 523 THR A C 1
ATOM 4025 O O . THR A 1 523 ? 33.615 -16.456 28.152 1.00 57.66 523 THR A O 1
ATOM 4028 N N . ALA A 1 524 ? 32.939 -18.318 29.208 1.00 55.78 524 ALA A N 1
ATOM 4029 C CA . ALA A 1 524 ? 34.178 -19.064 28.980 1.00 55.78 524 ALA A CA 1
ATOM 4030 C C . ALA A 1 524 ? 34.439 -19.309 27.480 1.00 55.78 524 ALA A C 1
ATOM 4032 O O . ALA A 1 524 ? 35.560 -19.131 27.001 1.00 55.78 524 ALA A O 1
ATOM 4033 N N . SER A 1 525 ? 33.396 -19.644 26.709 1.00 55.75 525 SER A N 1
ATOM 4034 C CA . SER A 1 525 ? 33.515 -19.889 25.264 1.00 55.75 525 SER A CA 1
ATOM 4035 C C . SER A 1 525 ? 33.842 -18.629 24.450 1.00 55.75 525 SER A C 1
ATOM 4037 O O . SER A 1 525 ? 34.564 -18.705 23.453 1.00 55.75 525 SER A O 1
ATOM 4039 N N . GLU A 1 526 ? 33.335 -17.468 24.872 1.00 57.00 526 GLU A N 1
ATOM 4040 C CA . GLU A 1 526 ? 33.612 -16.170 24.251 1.00 57.00 526 GLU A CA 1
ATOM 4041 C C . GLU A 1 526 ? 35.038 -15.707 24.569 1.00 57.00 526 GLU A C 1
ATOM 4043 O O . GLU A 1 526 ? 35.752 -15.263 23.668 1.00 57.00 526 GLU A O 1
ATOM 4048 N N . ARG A 1 527 ? 35.502 -15.913 25.808 1.00 57.56 527 ARG A N 1
ATOM 4049 C CA . ARG A 1 527 ? 36.880 -15.611 26.224 1.00 57.56 527 ARG A CA 1
ATOM 4050 C C . ARG A 1 527 ? 37.909 -16.482 25.495 1.00 57.56 527 ARG A C 1
ATOM 4052 O O . ARG A 1 527 ? 38.916 -15.960 25.027 1.00 57.56 527 ARG A O 1
ATOM 4059 N N . LEU A 1 528 ? 37.620 -17.773 25.312 1.00 54.62 528 LEU A N 1
ATOM 4060 C CA . LEU A 1 528 ? 38.466 -18.693 24.541 1.00 54.62 528 LEU A CA 1
ATOM 4061 C C . LEU A 1 528 ? 38.462 -18.370 23.035 1.00 54.62 528 LEU A C 1
ATOM 4063 O O . LEU A 1 528 ? 39.459 -18.563 22.346 1.00 54.62 528 LEU A O 1
ATOM 4067 N N . ALA A 1 529 ? 37.356 -17.835 22.506 1.00 54.41 529 ALA A N 1
ATOM 4068 C CA . ALA A 1 529 ? 37.293 -17.365 21.121 1.00 54.41 529 ALA A CA 1
ATOM 4069 C C . ALA A 1 529 ? 38.100 -16.074 20.886 1.00 54.41 529 ALA A C 1
ATOM 4071 O O . ALA A 1 529 ? 38.561 -15.853 19.769 1.00 54.41 529 ALA A O 1
ATOM 4072 N N . LEU A 1 530 ? 38.271 -15.240 21.916 1.00 56.47 530 LEU A N 1
ATOM 4073 C CA . LEU A 1 530 ? 39.068 -14.009 21.871 1.00 56.47 530 LEU A CA 1
ATOM 4074 C C . LEU A 1 530 ? 40.576 -14.261 22.021 1.00 56.47 530 LEU A C 1
ATOM 4076 O O . LEU A 1 530 ? 41.368 -13.446 21.555 1.00 56.47 530 LEU A O 1
ATOM 4080 N N . SER A 1 531 ? 40.980 -15.366 22.656 1.00 54.06 531 SER A N 1
ATOM 4081 C CA . SER A 1 531 ? 42.389 -15.687 22.917 1.00 54.06 531 SER A CA 1
ATOM 4082 C C . SER A 1 531 ? 43.082 -16.491 21.805 1.00 54.06 531 SER A C 1
ATOM 4084 O O . SER A 1 531 ? 44.302 -16.644 21.841 1.00 54.06 531 SER A O 1
ATOM 4086 N N . LEU A 1 532 ? 42.345 -16.975 20.795 1.00 52.25 532 LEU A N 1
ATOM 4087 C CA . LEU A 1 532 ? 42.890 -17.755 19.676 1.00 52.25 532 LEU A CA 1
ATOM 4088 C C . LEU A 1 532 ? 43.193 -16.875 18.440 1.00 52.25 532 LEU A C 1
ATOM 4090 O O . LEU A 1 532 ? 42.322 -16.121 18.000 1.00 52.25 532 LEU A O 1
ATOM 4094 N N . PRO A 1 533 ? 44.384 -16.983 17.814 1.00 51.38 533 PRO A N 1
ATOM 4095 C CA . PRO A 1 533 ? 44.698 -16.268 16.576 1.00 51.38 533 PRO A CA 1
ATOM 4096 C C . PRO A 1 533 ? 43.932 -16.831 15.361 1.00 51.38 533 PRO A C 1
ATOM 4098 O O . PRO A 1 533 ? 43.716 -18.034 15.232 1.00 51.38 533 PRO A O 1
ATOM 4101 N N . ALA A 1 534 ? 43.531 -15.951 14.437 1.00 52.12 534 ALA A N 1
ATOM 4102 C CA . ALA A 1 534 ? 42.605 -16.231 13.330 1.00 52.12 534 ALA A CA 1
ATOM 4103 C C . ALA A 1 534 ? 43.220 -16.957 12.106 1.00 52.12 534 ALA A C 1
ATOM 4105 O O . ALA A 1 534 ? 42.991 -16.546 10.966 1.00 52.12 534 ALA A O 1
ATOM 4106 N N . THR A 1 535 ? 44.003 -18.025 12.293 1.00 44.47 535 THR A N 1
ATOM 4107 C CA . THR A 1 535 ? 44.610 -18.778 11.174 1.00 44.47 535 THR A CA 1
ATOM 4108 C C . THR A 1 535 ? 44.183 -20.251 11.125 1.00 44.47 535 THR A C 1
ATOM 4110 O O . THR A 1 535 ? 44.254 -20.987 12.101 1.00 44.47 535 THR A O 1
ATOM 4113 N N . ASN A 1 536 ? 43.759 -20.695 9.932 1.00 42.34 536 ASN A N 1
ATOM 4114 C CA . ASN A 1 536 ? 43.205 -22.023 9.609 1.00 42.34 536 ASN A CA 1
ATOM 4115 C C . ASN A 1 536 ? 44.245 -23.173 9.543 1.00 42.34 536 ASN A C 1
ATOM 4117 O O . ASN A 1 536 ? 44.082 -24.090 8.738 1.00 42.34 536 ASN A O 1
ATOM 4121 N N . ASN A 1 537 ? 45.316 -23.155 10.345 1.00 39.00 537 ASN A N 1
ATOM 4122 C CA . ASN A 1 537 ? 46.330 -24.220 10.314 1.00 39.00 537 ASN A CA 1
ATOM 4123 C C . ASN A 1 537 ? 46.210 -25.179 11.507 1.00 39.00 537 ASN A C 1
ATOM 4125 O O . ASN A 1 537 ? 46.211 -24.777 12.664 1.00 39.00 537 ASN A O 1
ATOM 4129 N N . ILE A 1 538 ? 46.148 -26.472 11.181 1.00 40.09 538 ILE A N 1
ATOM 4130 C CA . ILE A 1 538 ? 45.899 -27.617 12.076 1.00 40.09 538 ILE A CA 1
ATOM 4131 C C . ILE 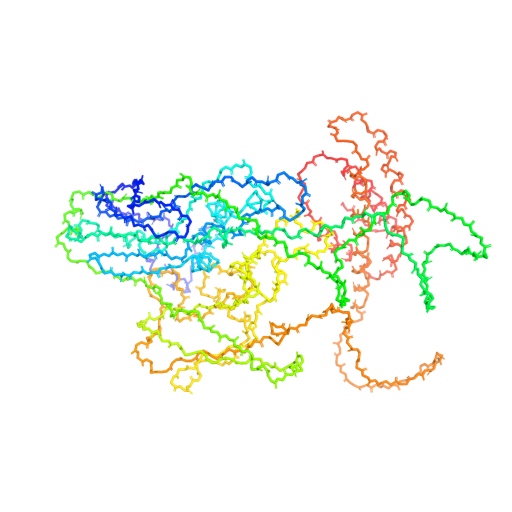A 1 538 ? 47.093 -27.928 13.013 1.00 40.09 538 ILE A C 1
ATOM 4133 O O . ILE A 1 538 ? 46.962 -28.719 13.941 1.00 40.09 538 ILE A O 1
ATOM 4137 N N . GLU A 1 539 ? 48.248 -27.279 12.840 1.00 41.91 539 GLU A N 1
ATOM 4138 C CA . GLU A 1 539 ? 49.492 -27.620 13.558 1.00 41.91 539 GLU A CA 1
ATOM 4139 C C . GLU A 1 539 ? 49.713 -26.887 14.900 1.00 41.91 539 GLU A C 1
ATOM 4141 O O . GLU A 1 539 ? 50.679 -27.176 15.596 1.00 41.91 539 GLU A O 1
ATOM 4146 N N . LEU A 1 540 ? 48.799 -26.012 15.339 1.00 46.47 540 LEU A N 1
ATOM 4147 C CA . LEU A 1 540 ? 48.864 -25.326 16.650 1.00 46.47 540 LEU A CA 1
ATOM 4148 C C . LEU A 1 540 ? 48.114 -26.067 17.783 1.00 46.47 540 LEU A C 1
ATOM 4150 O O . LEU A 1 540 ? 47.707 -25.468 18.781 1.00 46.47 540 LEU A O 1
ATOM 4154 N N . CYS A 1 541 ? 47.894 -27.379 17.641 1.00 45.44 541 CYS A N 1
ATOM 4155 C CA . CYS A 1 541 ? 46.967 -28.138 18.492 1.00 45.44 541 CYS A CA 1
ATOM 4156 C C . CYS A 1 541 ? 47.448 -28.368 19.941 1.00 45.44 541 CYS A C 1
ATOM 4158 O O . CYS A 1 541 ? 46.630 -28.749 20.770 1.00 45.44 541 CYS A O 1
ATOM 4160 N N . HIS A 1 542 ? 48.728 -28.140 20.264 1.00 46.31 542 HIS A N 1
ATOM 4161 C CA . HIS A 1 542 ? 49.251 -28.333 21.627 1.00 46.31 542 HIS A CA 1
ATOM 4162 C C . HIS A 1 542 ? 49.098 -27.076 22.502 1.00 46.31 542 HIS A C 1
ATOM 4164 O O . HIS A 1 542 ? 48.486 -27.151 23.562 1.00 46.31 542 HIS A O 1
ATOM 4170 N N . ASP A 1 543 ? 49.513 -25.901 22.017 1.00 48.31 543 ASP A N 1
ATOM 4171 C CA . ASP A 1 543 ? 49.390 -24.641 22.777 1.00 48.31 543 ASP A CA 1
ATOM 4172 C C . ASP A 1 543 ? 47.924 -24.212 22.961 1.00 48.31 543 ASP A C 1
ATOM 4174 O O . ASP A 1 543 ? 47.537 -23.658 23.988 1.00 48.31 543 ASP A O 1
ATOM 4178 N N . SER A 1 544 ? 47.070 -24.516 21.976 1.00 52.56 544 SER A N 1
ATOM 4179 C CA . SER A 1 544 ? 45.621 -24.302 22.082 1.00 52.56 544 SER A CA 1
ATOM 4180 C C . SER A 1 544 ? 44.935 -25.284 23.037 1.00 52.56 544 SER A C 1
ATOM 4182 O O . SER A 1 544 ? 43.884 -24.953 23.586 1.00 52.56 544 SER A O 1
ATOM 4184 N N . PHE A 1 545 ? 45.525 -26.463 23.266 1.00 49.44 545 PHE A N 1
ATOM 4185 C CA . PHE A 1 545 ? 45.045 -27.438 24.244 1.00 49.44 545 PHE A CA 1
ATOM 4186 C C . PHE A 1 545 ? 45.404 -27.016 25.669 1.00 49.44 545 PHE A C 1
ATOM 4188 O O . PHE A 1 545 ? 44.535 -27.034 26.538 1.00 49.44 545 PHE A O 1
ATOM 4195 N N . ASP A 1 546 ? 46.637 -26.562 25.895 1.00 54.25 546 ASP A N 1
ATOM 4196 C CA . ASP A 1 546 ? 47.077 -26.091 27.210 1.00 54.25 546 ASP A CA 1
ATOM 4197 C C . ASP A 1 546 ? 46.339 -24.808 27.626 1.00 54.25 546 ASP A C 1
ATOM 4199 O O . ASP A 1 546 ? 45.878 -24.713 28.762 1.00 54.25 546 ASP A O 1
ATOM 4203 N N . LEU A 1 547 ? 46.088 -23.885 26.688 1.00 58.84 547 LEU A N 1
ATOM 4204 C CA . LEU A 1 547 ? 45.277 -22.685 26.935 1.00 58.84 547 LEU A CA 1
ATOM 4205 C C . LEU A 1 547 ? 43.800 -23.019 27.208 1.00 58.84 547 LEU A C 1
ATOM 4207 O O . LEU A 1 547 ? 43.162 -22.415 28.067 1.00 58.84 547 LEU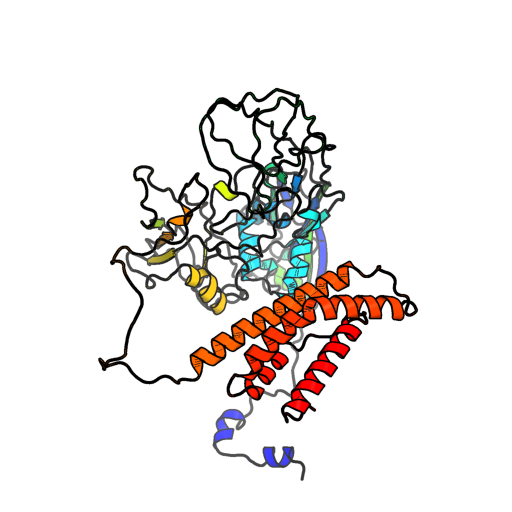 A O 1
ATOM 4211 N N . ALA A 1 548 ? 43.235 -23.994 26.487 1.00 53.78 548 ALA A N 1
ATOM 4212 C CA . ALA A 1 548 ? 41.875 -24.464 26.741 1.00 53.78 548 ALA A CA 1
ATOM 4213 C C . ALA A 1 548 ? 41.753 -25.149 28.109 1.00 53.78 548 ALA A C 1
ATOM 4215 O O . ALA A 1 548 ? 40.735 -24.993 28.783 1.00 53.78 548 ALA A O 1
ATOM 4216 N N . LYS A 1 549 ? 42.794 -25.874 28.524 1.00 54.91 549 LYS A N 1
ATOM 4217 C CA . LYS A 1 549 ? 42.882 -26.519 29.832 1.00 54.91 549 LYS A CA 1
ATOM 4218 C C . LYS A 1 549 ? 43.036 -25.499 30.961 1.00 54.91 549 LYS A C 1
ATOM 4220 O O . LYS A 1 549 ? 42.344 -25.627 31.960 1.00 54.91 549 LYS A O 1
ATOM 4225 N N . GLU A 1 550 ? 43.839 -24.454 30.772 1.00 62.44 550 GLU A N 1
ATOM 4226 C CA . GLU A 1 550 ? 43.992 -23.353 31.733 1.00 62.44 550 GLU A CA 1
ATOM 4227 C C . GLU A 1 550 ? 42.673 -22.591 31.943 1.00 62.44 550 GLU A C 1
ATOM 4229 O O . GLU A 1 550 ? 42.247 -22.391 33.079 1.00 62.44 550 GLU A O 1
ATOM 4234 N N . VAL A 1 551 ? 41.968 -22.248 30.855 1.00 60.59 551 VAL A N 1
ATOM 4235 C CA . VAL A 1 551 ? 40.632 -21.630 30.938 1.00 60.59 551 VAL A CA 1
ATOM 4236 C C . VAL A 1 551 ? 39.634 -22.580 31.605 1.00 60.59 551 VAL A C 1
ATOM 4238 O O . VAL A 1 551 ? 38.814 -22.140 32.404 1.00 60.59 551 VAL A O 1
ATOM 4241 N N . PHE A 1 552 ? 39.686 -23.884 31.319 1.00 57.97 552 PHE A N 1
ATOM 4242 C CA . PHE A 1 552 ? 38.823 -24.857 31.991 1.00 57.97 552 PHE A CA 1
ATOM 4243 C C . PHE A 1 552 ? 39.110 -24.940 33.496 1.00 57.97 552 PHE A C 1
ATOM 4245 O O . PHE A 1 552 ? 38.170 -24.900 34.286 1.00 57.97 552 PHE A O 1
ATOM 4252 N N . ASP A 1 553 ? 40.380 -25.002 33.899 1.00 60.06 553 ASP A N 1
ATOM 4253 C CA . ASP A 1 553 ? 40.788 -25.061 35.304 1.00 60.06 553 ASP A CA 1
ATOM 4254 C C . ASP A 1 553 ? 40.406 -23.776 36.073 1.00 60.06 553 ASP A C 1
ATOM 4256 O O . ASP A 1 553 ? 40.013 -23.869 37.235 1.00 60.06 553 ASP A O 1
ATOM 4260 N N . GLU A 1 554 ? 40.403 -22.598 35.430 1.00 66.31 554 GLU A N 1
ATOM 4261 C CA . GLU A 1 554 ? 39.945 -21.324 36.025 1.00 66.31 554 GLU A CA 1
ATOM 4262 C C . GLU A 1 554 ? 38.446 -21.346 36.384 1.00 66.31 554 GLU A C 1
ATOM 4264 O O . GLU A 1 554 ? 38.043 -20.848 37.436 1.00 66.31 554 GLU A O 1
ATOM 4269 N N . TYR A 1 555 ? 37.609 -21.957 35.539 1.00 58.62 555 TYR A N 1
ATOM 4270 C CA . TYR A 1 555 ? 36.162 -22.076 35.779 1.00 58.62 555 TYR A CA 1
ATOM 4271 C C . TYR A 1 555 ? 35.765 -23.386 36.473 1.00 58.62 555 TYR A C 1
ATOM 4273 O O . TYR A 1 555 ? 34.591 -23.568 36.811 1.00 58.62 555 TYR A O 1
ATOM 4281 N N . ARG A 1 556 ? 36.723 -24.289 36.717 1.00 58.22 556 ARG A N 1
ATOM 4282 C CA . ARG A 1 556 ? 36.488 -25.623 37.277 1.00 58.22 556 ARG A CA 1
ATOM 4283 C C . ARG A 1 556 ? 35.833 -25.560 38.645 1.00 58.22 556 ARG A C 1
ATOM 4285 O O . ARG A 1 556 ? 34.837 -26.239 38.836 1.00 58.22 556 ARG A O 1
ATOM 4292 N N . GLU A 1 557 ? 36.321 -24.749 39.580 1.00 58.50 557 GLU A N 1
ATOM 4293 C CA . GLU A 1 557 ? 35.723 -24.698 40.926 1.00 58.50 557 GLU A CA 1
ATOM 4294 C C . GLU A 1 557 ? 34.295 -24.133 40.928 1.00 58.50 557 GLU A C 1
ATOM 4296 O O . GLU A 1 557 ? 33.431 -24.653 41.632 1.00 58.50 557 GLU A O 1
ATOM 4301 N N . ALA A 1 558 ? 34.015 -23.131 40.089 1.00 61.38 558 ALA A N 1
ATOM 4302 C CA . ALA A 1 558 ? 32.669 -22.574 39.941 1.00 61.38 558 ALA A CA 1
ATOM 4303 C C . ALA A 1 558 ? 31.700 -23.583 39.304 1.00 61.38 558 ALA A C 1
ATOM 4305 O O . ALA A 1 558 ? 30.545 -23.684 39.718 1.00 61.38 558 ALA A O 1
ATOM 4306 N N . LEU A 1 559 ? 32.180 -24.362 38.328 1.00 55.38 559 LEU A N 1
ATOM 4307 C CA . LEU A 1 559 ? 31.419 -25.460 37.740 1.00 55.38 559 LEU A CA 1
ATOM 4308 C C . LEU A 1 559 ? 31.197 -26.588 38.751 1.00 55.38 559 LEU A C 1
ATOM 4310 O O . LEU A 1 559 ? 30.076 -27.063 38.863 1.00 55.38 559 LEU A O 1
ATOM 4314 N N . MET A 1 560 ? 32.212 -26.975 39.526 1.00 54.75 560 MET A N 1
ATOM 4315 C CA . MET A 1 560 ? 32.101 -28.019 40.554 1.00 54.75 560 MET A CA 1
ATOM 4316 C C . MET A 1 560 ? 31.083 -27.643 41.636 1.00 54.75 560 MET A C 1
ATOM 4318 O O . MET A 1 560 ? 30.214 -28.449 41.945 1.00 54.75 560 MET A O 1
ATOM 4322 N N . GLY A 1 561 ? 31.104 -26.399 42.128 1.00 59.00 561 GLY A N 1
ATOM 4323 C CA . GLY A 1 561 ? 30.118 -25.925 43.107 1.00 59.00 561 GLY A CA 1
ATOM 4324 C C . GLY A 1 561 ? 28.678 -25.914 42.576 1.00 59.00 561 GLY A C 1
ATOM 4325 O O . GLY A 1 561 ? 27.747 -26.211 43.321 1.00 59.00 561 GLY A O 1
ATOM 4326 N N . ALA A 1 562 ? 28.492 -25.623 41.284 1.00 58.12 562 ALA A N 1
ATOM 4327 C CA . ALA A 1 562 ? 27.183 -25.671 40.631 1.00 58.12 562 ALA A CA 1
ATOM 4328 C C . ALA A 1 562 ? 26.732 -27.104 40.277 1.00 58.12 562 ALA A C 1
ATOM 4330 O O . ALA A 1 562 ? 25.540 -27.372 40.168 1.00 58.12 562 ALA A O 1
ATOM 4331 N N . PHE A 1 563 ? 27.668 -28.040 40.091 1.00 55.19 563 PHE A N 1
ATOM 4332 C CA . PHE A 1 563 ? 27.365 -29.459 39.878 1.00 55.19 563 PHE A CA 1
ATOM 4333 C C . PHE A 1 563 ? 26.976 -30.159 41.185 1.00 55.19 563 PHE A C 1
ATOM 4335 O O . PHE A 1 563 ? 25.989 -30.898 41.204 1.00 55.19 563 PHE A O 1
ATOM 4342 N N . ASP A 1 564 ? 27.695 -29.887 42.277 1.00 57.38 564 ASP A N 1
ATOM 4343 C CA . ASP A 1 564 ? 27.387 -30.442 43.598 1.00 57.38 564 ASP A CA 1
ATOM 4344 C C . ASP A 1 564 ? 26.000 -29.977 44.077 1.00 57.38 564 ASP A C 1
ATOM 4346 O O . ASP A 1 564 ? 25.216 -30.794 44.560 1.00 57.38 564 ASP A O 1
ATOM 4350 N N . SER A 1 565 ? 25.626 -28.714 43.822 1.00 58.72 565 SER A N 1
ATOM 4351 C CA . SER A 1 565 ? 24.301 -28.175 44.177 1.00 58.72 565 SER A CA 1
ATOM 4352 C C . SER A 1 565 ? 23.132 -28.820 43.416 1.00 58.72 565 SER A C 1
ATOM 4354 O O . SER A 1 565 ? 22.004 -28.833 43.914 1.00 58.72 565 SER A O 1
ATOM 4356 N N . ILE A 1 566 ? 23.383 -29.383 42.228 1.00 56.25 566 ILE A N 1
ATOM 4357 C CA . ILE A 1 566 ? 22.381 -30.096 41.420 1.00 56.25 566 ILE A CA 1
ATOM 4358 C C . ILE A 1 566 ? 22.267 -31.569 41.841 1.00 56.25 566 ILE A C 1
ATOM 4360 O O . ILE A 1 566 ? 21.192 -32.158 41.711 1.00 56.25 566 ILE A O 1
ATOM 4364 N N . SER A 1 567 ? 23.346 -32.164 42.360 1.00 55.72 567 SER A N 1
ATOM 4365 C CA . SER A 1 567 ? 23.392 -33.581 42.748 1.00 55.72 567 SER A CA 1
ATOM 4366 C C . SER A 1 567 ? 22.496 -33.938 43.942 1.00 55.72 567 SER A C 1
ATOM 4368 O O . SER A 1 567 ? 22.033 -35.073 44.043 1.00 55.72 567 SER A O 1
ATOM 4370 N N . ASP A 1 568 ? 22.173 -32.956 44.787 1.00 56.41 568 ASP A N 1
ATOM 4371 C CA . ASP A 1 568 ? 21.305 -33.123 45.960 1.00 56.41 568 ASP A CA 1
ATOM 4372 C C . ASP A 1 568 ? 19.794 -33.072 45.628 1.00 56.41 568 ASP A C 1
ATOM 4374 O O . ASP A 1 568 ? 18.945 -33.222 46.514 1.00 56.41 568 ASP A O 1
ATOM 4378 N N . LEU A 1 569 ? 19.418 -32.854 44.360 1.00 57.53 569 LEU A N 1
ATOM 4379 C CA . LEU A 1 569 ? 18.017 -32.737 43.944 1.00 57.53 569 LEU A CA 1
ATOM 4380 C C . LEU A 1 569 ? 17.378 -34.110 43.644 1.00 57.53 569 LEU A C 1
ATOM 4382 O O . LEU A 1 569 ? 17.957 -34.923 42.926 1.00 57.53 569 LEU A O 1
ATOM 4386 N N . PRO A 1 570 ? 16.137 -34.375 44.093 1.00 49.56 570 PRO A N 1
ATOM 4387 C CA . PRO A 1 570 ? 15.391 -35.552 43.651 1.00 49.56 570 PRO A CA 1
ATOM 4388 C C . PRO A 1 570 ? 14.997 -35.409 42.163 1.00 49.56 570 PRO A C 1
ATOM 4390 O O . PRO A 1 570 ? 14.537 -34.344 41.753 1.00 49.56 570 PRO A O 1
ATOM 4393 N N . ASP A 1 571 ? 15.145 -36.481 41.370 1.00 56.53 571 ASP A N 1
ATOM 4394 C CA . ASP A 1 571 ? 14.944 -36.551 39.900 1.00 56.53 571 ASP A CA 1
ATOM 4395 C C . ASP A 1 571 ? 16.017 -35.872 39.014 1.00 56.53 571 ASP A C 1
ATOM 4397 O O . ASP A 1 571 ? 15.713 -35.234 37.998 1.00 56.53 571 ASP A O 1
ATOM 4401 N N . VAL A 1 572 ? 17.297 -36.090 39.337 1.00 54.12 572 VAL A N 1
ATOM 4402 C CA . VAL A 1 572 ? 18.469 -35.671 38.536 1.00 54.12 572 VAL A CA 1
ATOM 4403 C C . VAL A 1 572 ? 18.325 -36.038 37.046 1.00 54.12 572 VAL A C 1
ATOM 4405 O O . VAL A 1 572 ? 18.543 -35.201 36.168 1.00 54.12 572 VAL A O 1
ATOM 4408 N N . GLU A 1 573 ? 17.866 -37.253 36.731 1.00 52.56 573 GLU A N 1
ATOM 4409 C CA . GLU A 1 573 ? 17.759 -37.748 35.349 1.00 52.56 573 GLU A CA 1
ATOM 4410 C C . GLU A 1 573 ? 16.770 -36.938 34.484 1.00 52.56 573 GLU A C 1
ATOM 4412 O O . GLU A 1 573 ? 17.032 -36.659 33.309 1.00 52.56 573 GLU A O 1
ATOM 4417 N N . ALA A 1 574 ? 15.636 -36.520 35.058 1.00 52.62 574 ALA A N 1
ATOM 4418 C CA . ALA A 1 574 ? 14.617 -35.759 34.340 1.00 52.62 574 ALA A CA 1
ATOM 4419 C C . ALA A 1 574 ? 15.091 -34.333 34.045 1.00 52.62 574 ALA A C 1
ATOM 4421 O O . ALA A 1 574 ? 14.874 -33.834 32.941 1.00 52.62 574 ALA A O 1
ATOM 4422 N N . VAL A 1 575 ? 15.777 -33.710 35.009 1.00 55.12 575 VAL A N 1
ATOM 4423 C CA . VAL A 1 575 ? 16.326 -32.353 34.901 1.00 55.12 575 VAL A CA 1
ATOM 4424 C C . VAL A 1 575 ? 17.385 -32.293 33.795 1.00 55.12 575 VAL A C 1
ATOM 4426 O O . VAL A 1 575 ? 17.280 -31.447 32.897 1.00 55.12 575 VAL A O 1
ATOM 4429 N N . TRP A 1 576 ? 18.320 -33.250 33.779 1.00 52.62 576 TRP A N 1
ATOM 4430 C CA . TRP A 1 576 ? 19.361 -33.347 32.750 1.00 52.62 576 TRP A CA 1
ATOM 4431 C C . TRP A 1 576 ? 18.801 -33.610 31.352 1.00 52.62 576 TRP A C 1
ATOM 4433 O O . TRP A 1 576 ? 19.206 -32.938 30.401 1.00 52.62 576 TRP A O 1
ATOM 4443 N N . LYS A 1 577 ? 17.816 -34.510 31.213 1.00 46.19 577 LYS A N 1
ATOM 4444 C CA . LYS A 1 577 ? 17.162 -34.775 29.920 1.00 46.19 577 LYS A CA 1
ATOM 4445 C C . LYS A 1 577 ? 16.506 -33.520 29.341 1.00 46.19 577 LYS A C 1
ATOM 4447 O O . LYS A 1 577 ? 16.681 -33.250 28.155 1.00 46.19 577 LYS A O 1
ATOM 4452 N N . THR A 1 578 ? 15.812 -32.709 30.147 1.00 47.34 578 THR A N 1
ATOM 4453 C CA . THR A 1 578 ? 15.229 -31.437 29.672 1.00 47.34 578 THR A CA 1
ATOM 4454 C C . THR A 1 578 ? 16.268 -30.374 29.312 1.00 47.34 578 THR A C 1
ATOM 4456 O O . THR A 1 578 ? 16.066 -29.658 28.330 1.00 47.34 578 THR A O 1
ATOM 4459 N N . GLY A 1 579 ? 17.374 -30.282 30.057 1.00 48.44 579 GLY A N 1
ATOM 4460 C CA . GLY A 1 579 ? 18.452 -29.326 29.779 1.00 48.44 579 GLY A CA 1
ATOM 4461 C C . GLY A 1 579 ? 19.201 -29.636 28.478 1.00 48.44 579 GLY A C 1
ATOM 4462 O O . GLY A 1 579 ? 19.398 -28.748 27.651 1.00 48.44 579 GLY A O 1
ATOM 4463 N N . LEU A 1 580 ? 19.538 -30.911 28.247 1.00 43.12 580 LEU A N 1
ATOM 4464 C CA . LEU A 1 580 ? 20.192 -31.374 27.015 1.00 43.12 580 LEU A CA 1
ATOM 4465 C C . LEU A 1 580 ? 19.274 -31.277 25.782 1.00 43.12 580 LEU A C 1
ATOM 4467 O O . LEU A 1 580 ? 19.735 -30.906 24.701 1.00 43.12 580 LEU A O 1
ATOM 4471 N N . LEU A 1 581 ? 17.968 -31.549 25.926 1.00 39.03 581 LEU A N 1
ATOM 4472 C CA . LEU A 1 581 ? 16.994 -31.465 24.824 1.00 39.03 581 LEU A CA 1
ATOM 4473 C C . LEU A 1 581 ? 16.720 -30.030 24.352 1.00 39.03 581 LEU A C 1
ATOM 4475 O O . LEU A 1 581 ? 16.434 -29.830 23.171 1.00 39.03 581 LEU A O 1
ATOM 4479 N N . GLN A 1 582 ? 16.828 -29.025 25.228 1.00 40.12 582 GLN A N 1
ATOM 4480 C CA . GLN A 1 582 ? 16.648 -27.621 24.838 1.00 40.12 582 GLN A CA 1
ATOM 4481 C C . GLN A 1 582 ? 17.787 -27.073 23.962 1.00 40.12 582 GLN A C 1
ATOM 4483 O O . GLN A 1 582 ? 17.632 -25.993 23.392 1.00 40.12 582 GLN A O 1
ATOM 4488 N N . TYR A 1 583 ? 18.896 -27.805 23.796 1.00 41.38 583 TYR A N 1
ATOM 4489 C CA . TYR A 1 583 ? 20.072 -27.308 23.080 1.00 41.38 583 TYR A CA 1
ATOM 4490 C C . TYR A 1 583 ? 20.660 -28.292 22.053 1.00 41.38 583 TYR A C 1
ATOM 4492 O O . TYR A 1 583 ? 21.870 -28.485 21.965 1.00 41.38 583 TYR A O 1
ATOM 4500 N N . GLN A 1 584 ? 19.824 -28.851 21.171 1.00 32.53 584 GLN A N 1
ATOM 4501 C CA . GLN A 1 584 ? 20.316 -29.351 19.877 1.00 32.53 584 GLN A CA 1
ATOM 4502 C C . GLN A 1 584 ? 20.563 -28.175 18.914 1.00 32.53 584 GLN A C 1
ATOM 4504 O O . GLN A 1 584 ? 19.669 -27.773 18.168 1.00 32.53 584 GLN A O 1
ATOM 4509 N N . TRP A 1 585 ? 21.780 -27.614 18.894 1.00 38.09 585 TRP A N 1
ATOM 4510 C CA . TRP A 1 585 ? 22.161 -26.616 17.883 1.00 38.09 585 TRP A CA 1
ATOM 4511 C C . TRP A 1 585 ? 22.838 -27.239 16.655 1.00 38.09 585 TRP A C 1
ATOM 4513 O O . TRP A 1 585 ? 23.732 -28.082 16.746 1.00 38.09 585 TRP A O 1
ATOM 4523 N N . ARG A 1 586 ? 22.407 -26.779 15.472 1.00 33.31 586 ARG A N 1
ATOM 4524 C CA . ARG A 1 586 ? 22.899 -27.183 14.147 1.00 33.31 586 ARG A CA 1
ATOM 4525 C C . ARG A 1 586 ? 24.377 -26.826 13.967 1.00 33.31 586 ARG A C 1
ATOM 4527 O O . ARG A 1 586 ? 24.745 -25.662 13.841 1.00 33.31 586 ARG A O 1
ATOM 4534 N N . SER A 1 587 ? 25.207 -27.857 13.851 1.00 31.53 587 SER A N 1
ATOM 4535 C CA . SER A 1 587 ? 26.620 -27.762 13.485 1.00 31.53 587 SER A CA 1
ATOM 4536 C C . SER A 1 587 ? 26.798 -27.352 12.016 1.00 31.53 587 SER A C 1
ATOM 4538 O O . SER A 1 587 ? 26.479 -28.119 11.108 1.00 31.53 587 SER A O 1
ATOM 4540 N N . LYS A 1 588 ? 27.369 -26.169 11.767 1.00 33.31 588 LYS A N 1
ATOM 4541 C CA . LYS A 1 588 ? 28.077 -25.850 10.516 1.00 33.31 588 LYS A CA 1
ATOM 4542 C C . LYS A 1 588 ? 29.332 -25.025 10.819 1.00 33.31 588 LYS A C 1
ATOM 4544 O O . LYS A 1 588 ? 29.246 -23.810 10.850 1.00 33.31 588 LYS A O 1
ATOM 4549 N N . SER A 1 589 ? 30.457 -25.719 11.039 1.00 35.34 589 SER A N 1
ATOM 4550 C CA . SER A 1 589 ? 31.859 -25.355 10.701 1.00 35.34 589 SER A CA 1
ATOM 4551 C C . SER A 1 589 ? 32.851 -25.914 11.736 1.00 35.34 589 SER A C 1
ATOM 4553 O O . SER A 1 589 ? 32.612 -25.806 12.938 1.00 35.34 589 SER A O 1
ATOM 4555 N N . GLY A 1 590 ? 33.955 -26.514 11.276 1.00 41.66 590 GLY A N 1
ATOM 4556 C CA . GLY A 1 590 ? 35.000 -27.117 12.114 1.00 41.66 590 GLY A CA 1
ATOM 4557 C C . GLY A 1 590 ? 35.916 -26.078 12.765 1.00 41.66 590 GLY A C 1
ATOM 4558 O O . GLY A 1 590 ? 36.714 -25.463 12.074 1.00 41.66 590 GLY A O 1
ATOM 4559 N N . ASN A 1 591 ? 35.794 -25.903 14.084 1.00 48.41 591 ASN A N 1
ATOM 4560 C CA . ASN A 1 591 ? 36.573 -24.961 14.897 1.00 48.41 591 ASN A CA 1
ATOM 4561 C C . ASN A 1 591 ? 36.915 -25.595 16.272 1.00 48.41 591 ASN A C 1
ATOM 4563 O O . ASN A 1 591 ? 36.179 -26.492 16.706 1.00 48.41 591 ASN A O 1
ATOM 4567 N N . PRO A 1 592 ? 37.950 -25.111 16.997 1.00 44.94 592 PRO A N 1
ATOM 4568 C CA . PRO A 1 592 ? 38.425 -25.619 18.301 1.00 44.94 592 PRO A CA 1
ATOM 4569 C C . PRO A 1 592 ? 37.368 -25.634 19.420 1.00 44.94 592 PRO A C 1
ATOM 4571 O O . PRO A 1 592 ? 37.517 -26.340 20.413 1.00 44.94 592 PRO A O 1
ATOM 4574 N N . ARG A 1 593 ? 36.220 -24.976 19.205 1.00 46.69 593 ARG A N 1
ATOM 4575 C CA . ARG A 1 593 ? 34.993 -25.135 20.006 1.00 46.69 593 ARG A CA 1
ATOM 4576 C C . ARG A 1 593 ? 34.523 -26.595 20.126 1.00 46.69 593 ARG A C 1
ATOM 4578 O O . ARG A 1 593 ? 33.903 -26.942 21.122 1.00 46.69 593 ARG A O 1
ATOM 4585 N N . ARG A 1 594 ? 34.825 -27.458 19.143 1.00 51.12 594 ARG A N 1
ATOM 4586 C CA . ARG A 1 594 ? 34.524 -28.902 19.208 1.00 51.12 594 ARG A CA 1
ATOM 4587 C C . ARG A 1 594 ? 35.368 -29.641 20.245 1.00 51.12 594 ARG A C 1
ATOM 4589 O O . ARG A 1 594 ? 34.850 -30.556 20.869 1.00 51.12 594 ARG A O 1
ATOM 4596 N N . LEU A 1 595 ? 36.632 -29.251 20.421 1.00 48.31 595 LEU A N 1
ATOM 4597 C CA . LEU A 1 595 ? 37.551 -29.927 21.337 1.00 48.31 595 LEU A CA 1
ATOM 4598 C C . LEU A 1 595 ? 37.182 -29.619 22.793 1.00 48.31 595 LEU A C 1
ATOM 4600 O O . LEU A 1 595 ? 37.054 -30.527 23.603 1.00 48.31 595 LEU A O 1
ATOM 4604 N N . PHE A 1 596 ? 36.890 -28.348 23.083 1.00 50.16 596 PHE A N 1
ATOM 4605 C CA . PHE A 1 596 ? 36.405 -27.906 24.393 1.00 50.16 596 PHE A CA 1
ATOM 4606 C C . PHE A 1 596 ? 35.065 -28.567 24.764 1.00 50.16 596 PHE A C 1
ATOM 4608 O O . PHE A 1 596 ? 34.873 -29.012 25.889 1.00 50.16 596 PHE A O 1
ATOM 4615 N N . HIS A 1 597 ? 34.157 -28.709 23.791 1.00 54.22 597 HIS A N 1
ATOM 4616 C CA . HIS A 1 597 ? 32.881 -29.399 23.990 1.00 54.22 597 HIS A CA 1
ATOM 4617 C C . HIS A 1 597 ? 33.049 -30.907 24.229 1.00 54.22 597 HIS A C 1
ATOM 4619 O O . HIS A 1 597 ? 32.348 -31.464 25.066 1.00 54.22 597 HIS A O 1
ATOM 4625 N N . ALA A 1 598 ? 33.989 -31.560 23.535 1.00 53.25 598 ALA A N 1
ATOM 4626 C CA . ALA A 1 598 ? 34.283 -32.979 23.732 1.00 53.25 598 ALA A CA 1
ATOM 4627 C C . ALA A 1 598 ? 34.864 -33.262 25.126 1.00 53.25 598 ALA A C 1
ATOM 4629 O O . ALA A 1 598 ? 34.403 -34.186 25.781 1.00 53.25 598 ALA A O 1
ATOM 4630 N N . ILE A 1 599 ? 35.799 -32.431 25.605 1.00 54.62 599 ILE A N 1
ATOM 4631 C CA . ILE A 1 599 ? 36.401 -32.567 26.945 1.00 54.62 599 ILE A CA 1
ATOM 4632 C C . ILE A 1 599 ? 35.334 -32.441 28.043 1.00 54.62 599 ILE A C 1
ATOM 4634 O O . ILE A 1 599 ? 35.328 -33.208 29.001 1.00 54.62 599 ILE A O 1
ATOM 4638 N N . ILE A 1 600 ? 34.400 -31.498 27.887 1.00 55.03 600 ILE A N 1
ATOM 4639 C CA . ILE A 1 600 ? 33.309 -31.294 28.848 1.00 55.03 600 ILE A CA 1
ATOM 4640 C C . ILE A 1 600 ? 32.303 -32.449 28.801 1.00 55.03 600 ILE A C 1
ATOM 4642 O O . ILE A 1 600 ? 31.855 -32.897 29.852 1.00 55.03 600 ILE A O 1
ATOM 4646 N N . LEU A 1 601 ? 31.950 -32.945 27.611 1.00 56.59 601 LEU A N 1
ATOM 4647 C CA . LEU A 1 601 ? 31.035 -34.082 27.475 1.00 56.59 601 LEU A CA 1
ATOM 4648 C C . LEU A 1 601 ? 31.619 -35.371 28.064 1.00 56.59 601 LEU A C 1
ATOM 4650 O O . LEU A 1 601 ? 30.882 -36.089 28.732 1.00 56.59 601 LEU A O 1
ATOM 4654 N N . ASP A 1 602 ? 32.916 -35.635 27.871 1.00 57.06 602 ASP A N 1
ATOM 4655 C CA . ASP A 1 602 ? 33.599 -36.782 28.488 1.00 57.06 602 ASP A CA 1
ATOM 4656 C C . ASP A 1 602 ? 33.590 -36.671 30.020 1.00 57.06 602 ASP A C 1
ATOM 4658 O O . ASP A 1 602 ? 33.243 -37.629 30.704 1.00 57.06 602 ASP A O 1
ATOM 4662 N N . TYR A 1 603 ? 33.869 -35.483 30.567 1.00 58.75 603 TYR A N 1
ATOM 4663 C CA . TYR A 1 603 ? 33.849 -35.257 32.017 1.00 58.75 603 TYR A CA 1
ATOM 4664 C C . TYR A 1 603 ? 32.445 -35.405 32.626 1.00 58.75 603 TYR A C 1
ATOM 4666 O O . TYR A 1 603 ? 32.271 -35.990 33.696 1.00 58.75 603 TYR A O 1
ATOM 4674 N N . VAL A 1 604 ? 31.417 -34.892 31.940 1.00 56.53 604 VAL A N 1
ATOM 4675 C CA . VAL A 1 604 ? 30.015 -35.047 32.360 1.00 56.53 604 VAL A CA 1
ATOM 4676 C C . VAL A 1 604 ? 29.593 -36.514 32.294 1.00 56.53 604 VAL A C 1
ATOM 4678 O O . VAL A 1 604 ? 28.898 -36.984 33.192 1.00 56.53 604 VAL A O 1
ATOM 4681 N N . LYS A 1 605 ? 30.038 -37.250 31.270 1.00 59.94 605 LYS A N 1
ATOM 4682 C CA . LYS A 1 605 ? 29.776 -38.684 31.137 1.00 59.94 605 LYS A CA 1
ATOM 4683 C C . LYS A 1 605 ? 30.413 -39.482 32.276 1.00 59.94 605 LYS A C 1
ATOM 4685 O O . LYS A 1 605 ? 29.704 -40.240 32.928 1.00 59.94 605 LYS A O 1
ATOM 4690 N N . GLU A 1 606 ? 31.691 -39.246 32.574 1.00 61.00 606 GLU A N 1
ATOM 4691 C CA . GLU A 1 606 ? 32.420 -39.904 33.671 1.00 61.00 606 GLU A CA 1
ATOM 4692 C C . GLU A 1 606 ? 31.716 -39.693 35.026 1.00 61.00 606 GLU A C 1
ATOM 4694 O O . GLU A 1 606 ? 31.517 -40.635 35.790 1.00 61.00 606 GLU A O 1
ATOM 4699 N N . ARG A 1 607 ? 31.225 -38.474 35.292 1.00 56.69 607 ARG A N 1
ATOM 4700 C CA . ARG A 1 607 ? 30.486 -38.148 36.524 1.00 56.69 607 ARG A CA 1
ATOM 4701 C C . ARG A 1 607 ? 29.093 -38.763 36.608 1.00 56.69 607 ARG A C 1
ATOM 4703 O O . ARG A 1 607 ? 28.662 -39.145 37.695 1.00 56.69 607 ARG A O 1
ATOM 4710 N N . LEU A 1 608 ? 28.379 -38.849 35.490 1.00 54.22 608 LEU A N 1
ATOM 4711 C CA . LEU A 1 608 ? 27.072 -39.506 35.446 1.00 54.22 608 LEU A CA 1
ATOM 4712 C C . LEU A 1 608 ? 27.213 -41.023 35.644 1.00 54.22 608 LEU A C 1
ATOM 4714 O O . LEU A 1 608 ? 26.413 -41.620 36.367 1.00 54.22 608 LEU A O 1
ATOM 4718 N N . GLU A 1 609 ? 28.273 -41.622 35.097 1.00 66.19 609 GLU A N 1
ATOM 4719 C CA . GLU A 1 609 ? 28.614 -43.030 35.315 1.00 66.19 609 GLU A CA 1
ATOM 4720 C C . GLU A 1 609 ? 29.011 -43.310 36.780 1.00 66.19 609 GLU A C 1
ATOM 4722 O O . GLU A 1 609 ? 28.558 -44.308 37.345 1.00 66.19 609 GLU A O 1
ATOM 4727 N N . GLU A 1 610 ? 29.750 -42.406 37.447 1.00 62.69 610 GLU A N 1
ATOM 4728 C CA . GLU A 1 610 ? 30.040 -42.482 38.896 1.00 62.69 610 GLU A CA 1
ATOM 4729 C C . GLU A 1 610 ? 28.766 -42.479 39.766 1.00 62.69 610 GLU A C 1
ATOM 4731 O O . GLU A 1 610 ? 28.744 -43.089 40.836 1.00 62.69 610 GLU A O 1
ATOM 4736 N N . GLN A 1 611 ? 27.690 -41.833 39.303 1.00 54.62 611 GLN A N 1
ATOM 4737 C CA . GLN A 1 611 ? 26.386 -41.799 39.979 1.00 54.62 611 GLN A CA 1
ATOM 4738 C C . GLN A 1 611 ? 25.434 -42.930 39.549 1.00 54.62 611 GLN A C 1
ATOM 4740 O O . GLN A 1 611 ? 24.267 -42.946 39.942 1.00 54.62 611 GLN A O 1
ATOM 4745 N N . GLY A 1 612 ? 25.919 -43.903 38.768 1.00 50.25 612 GLY A N 1
ATOM 4746 C CA . GLY A 1 612 ? 25.140 -45.063 38.328 1.00 50.25 612 GLY A CA 1
ATOM 4747 C C . GLY A 1 612 ? 24.130 -44.766 37.214 1.00 50.25 612 GLY A C 1
ATOM 4748 O O . GLY A 1 612 ? 23.268 -45.603 36.938 1.00 50.25 612 GLY A O 1
ATOM 4749 N N . VAL A 1 613 ? 24.224 -43.599 36.567 1.00 55.56 613 VAL A N 1
ATOM 4750 C CA . VAL A 1 613 ? 23.392 -43.218 35.422 1.00 55.56 613 VAL A CA 1
ATOM 4751 C C . VAL A 1 613 ? 24.076 -43.700 34.144 1.00 55.56 613 VAL A C 1
ATOM 4753 O O . VAL A 1 613 ? 25.161 -43.245 33.795 1.00 55.56 613 VAL A O 1
ATOM 4756 N N . VAL A 1 614 ? 23.441 -44.631 33.429 1.00 52.19 614 VAL A N 1
ATOM 4757 C CA . VAL A 1 614 ? 23.955 -45.134 32.146 1.00 52.19 614 VAL A CA 1
ATOM 4758 C C . VAL A 1 614 ? 23.661 -44.102 31.056 1.00 52.19 614 VAL A C 1
ATOM 4760 O O . VAL A 1 614 ? 22.498 -43.844 30.740 1.00 52.19 614 VAL A O 1
ATOM 4763 N N . VAL A 1 615 ? 24.713 -43.501 30.500 1.00 53.47 615 VAL A N 1
ATOM 4764 C CA . VAL A 1 615 ? 24.634 -42.498 29.430 1.00 53.47 615 VAL A CA 1
ATOM 4765 C C . VAL A 1 615 ? 25.069 -43.145 28.112 1.00 53.47 615 VAL A C 1
ATOM 4767 O O . VAL A 1 615 ? 26.250 -43.455 27.947 1.00 53.47 615 VAL A O 1
ATOM 4770 N N . ASP A 1 616 ? 24.123 -43.353 27.190 1.00 44.94 616 ASP A N 1
ATOM 4771 C CA . ASP A 1 616 ? 24.412 -43.818 25.819 1.00 44.94 616 ASP A CA 1
ATOM 4772 C C . ASP A 1 616 ? 25.153 -42.750 24.995 1.00 44.94 616 ASP A C 1
ATOM 4774 O O . ASP A 1 616 ? 24.631 -41.611 24.884 1.00 44.94 616 ASP A O 1
#

Mean predicted aligned error: 18.29 Å

Nearest PDB structures (foldseek):
  8h2i-assembly1_ab-5  TM=8.548E-01  e=1.079E-37  Paramecium bursaria Chlorella virus 1
  8h2i-assembly1_bu  TM=7.403E-01  e=5.394E-35  Paramecium bursaria Chlorella virus 1
  8rbs-assembly1_A1  TM=7.422E-01  e=4.570E-31  Emiliania huxleyi virus 201
  8hif-assembly1_C2  TM=8.542E-01  e=1.781E-27  Singapore grouper iridovirus
  8h2i-assembly1_bC  TM=8.314E-01  e=2.853E-28  Paramecium bursaria Chlorella virus 1

pLDDT: mean 70.88, std 25.62, range [22.72, 97.88]

Organism: NCBI:txid1274662